Protein AF-0000000069105760 (afdb_homodimer)

Organism: Magallana gigas (NCBI:txid29159)

Sequence (700 aa):
GRINASTLSAVCPQLLLKIHSEECCNDNTIVQEHAEKPPIGQAWGYGIGFVTLVVLISNIGVFLGPCMNTKAFRRILMFCVALAVGTLGSTGFLVLIPESMHLTGKDGPIPDYSWKMATVIGGAYFVFVAERLLKFVLDNRKKKKSDNDSVEVSEENSKELLAVNSNNTHGHTHSHLPVGQGKGSNGDVAPVAWILLIGDAIHNFVDGLSIGAAFTENTFLGISVSLAVLCEELPHELGDIAILLHAGLSMKRALFYNFIAAVICYIGLVIGIIVGEATSANQWIFGLAGGIFVYIALADMIPEMKEQLAEAERSGSENMLLVFVIQNSGIVIGFLIILCLVQYGGEIQVGRINASTLSAVCPQLLLKIHSEECCNDNTIVQEHAEKPPIGQAWGYGIGFVTLVVLISNIGVFLGPCMNTKAFRRILMFCVALAVGTLGSTGFLVLIPESMHLTGKDGPIPDYSWKMATVIGGAYFVFVAERLLKFVLDNRKKKKSDNDSVEVSEENSKELLAVNSNNTHGHTHSHLPVGQGKGSNGDVAPVAWILLIGDAIHNFVDGLSIGAAFTENTFLGISVSLAVLCEELPHELGDIAILLHAGLSMKRALFYNFIAAVICYIGLVIGIIVGEATSANQWIFGLAGGIFVYIALADMIPEMKEQLAEAERSGSENMLLVFVIQNSGIVIGFLIILCLVQYGGEIQV

Solvent-accessible surface area (backbone atoms only — not comparable to full-atom values): 35607 Å² total; per-residue (Å²): 128,84,82,66,78,68,67,68,63,63,57,49,56,54,52,50,46,49,54,50,53,60,63,61,67,55,70,68,65,74,65,70,76,53,69,69,58,46,57,69,66,53,28,51,50,54,40,52,51,51,51,47,51,45,39,52,46,44,51,47,46,71,75,40,54,88,42,61,82,37,71,66,40,50,51,50,45,46,26,32,44,21,22,15,30,14,19,27,30,37,39,13,55,63,42,25,40,34,42,30,68,54,40,70,45,97,79,19,90,45,86,62,48,64,60,41,36,47,34,17,51,46,21,27,48,47,51,56,50,51,54,51,51,42,52,49,57,32,55,52,48,53,51,48,49,52,51,54,54,55,53,60,56,58,66,67,69,63,71,71,82,67,70,88,70,77,75,84,71,75,71,75,72,73,74,65,73,71,76,66,69,77,61,69,78,69,92,70,72,36,57,68,43,51,40,52,43,52,53,43,22,51,48,25,22,51,49,16,23,48,27,16,24,26,18,37,49,19,60,54,54,15,50,54,50,40,51,29,49,49,48,31,38,45,37,50,37,43,51,48,40,51,51,24,41,73,50,66,41,51,71,70,57,31,47,49,54,46,46,56,23,36,52,35,18,55,56,16,23,55,50,12,35,63,48,15,68,40,65,77,50,32,28,52,51,25,9,24,47,12,16,35,31,35,34,45,19,31,41,48,42,43,48,49,52,52,49,51,51,50,50,30,56,73,66,60,76,49,56,67,66,56,53,49,50,43,33,50,50,17,26,50,50,21,33,49,55,48,50,50,43,67,74,47,30,82,70,55,73,121,131,81,82,65,77,68,64,67,62,61,57,49,54,53,52,50,44,50,54,48,52,60,64,60,68,53,68,67,64,75,63,69,77,49,67,70,57,46,59,69,66,53,29,51,51,54,40,52,52,52,51,48,52,44,40,52,47,43,50,47,47,69,75,40,54,88,43,62,82,38,72,66,40,52,51,51,44,45,24,32,44,22,23,16,30,14,20,26,31,36,39,12,54,61,43,25,41,33,44,31,70,57,37,78,40,98,78,19,89,47,85,62,48,64,60,42,37,48,36,16,52,47,20,29,49,48,53,55,50,51,55,51,51,42,52,50,57,33,54,52,48,54,51,48,50,51,51,53,55,55,52,59,57,59,67,68,62,66,70,71,81,68,66,89,72,76,76,84,70,75,71,76,72,73,74,65,72,72,77,66,69,76,61,72,77,71,90,70,72,37,57,68,43,51,39,52,43,51,52,42,22,52,48,26,21,50,51,16,24,47,25,15,24,27,17,35,47,18,60,53,54,15,49,54,49,41,51,28,49,49,47,32,38,46,37,50,37,44,50,48,39,52,51,25,41,72,50,66,42,51,71,68,55,30,47,48,52,47,45,55,23,37,52,35,17,55,57,17,23,52,49,14,36,62,48,15,67,39,66,77,50,32,26,52,51,26,10,25,47,13,16,34,31,35,34,46,19,31,42,48,42,44,48,50,54,52,48,52,52,50,48,30,58,73,64,60,76,48,59,66,67,56,53,50,50,42,31,50,49,18,24,51,50,21,32,49,55,48,50,49,44,67,73,47,31,83,71,53,75,120

Secondary structure (DSSP, 8-state):
----TTGGGTHHHHHHHHHHHHHHS---------S----HHHHHHHHHHHHHHHHHHHTTHHHHGGGTTSHHHHHHHHHHHHHHHHHHHHIIIIIIHHHHTT--STT-S-TTHHHHHHHHHHHHHHHHHHHHHHHHHHHHHHHHHHHHHHHHHHHHTTSSTTS----------------------S----HHHHHHHHHHHHHHHHHHHHHHHHHHH-HHHHHHHHHHHHHHHHHHHHHHHHHHHHTT--HHHHHHHHHHHHHHHHHHHHHHHHHHTSHHHHHHHHHHHHHHHHHIIIIIIHHHHHHHHHHHHHHT-S-HHHHHHHHHHHHHHHHHHHHHHHHHGGG---/----TTGGGTHHHHHHHHHHHHHHS---------S----HHHHHHHHHHHHHHHHHHHTTHHHHGGGTTSHHHHHHHHHHHHHHHHHHHHIIIIIIHHHHTT-SSTT-S-TTHHHHHHHHHHHHHHHHHHHHHHHHHHHHHHHHHHHHHHHHHHHHTTTTTTS----------------------S----HHHHHHHHHHHHHHHHHHHHHHHHHHH-HHHHHHHHHHHHHHHHHHHHHHHHHHHHTT--HHHHHHHHHHHHHHHHHHHHHHHHHHTSHHHHHHHHHHHHHHHHHIIIIIIHHHHHHHHHHHHHHT-S-HHHHHHHHHHHHHHHHHHHHHHHHHGGG---

pLDDT: mean 72.1, std 23.31, range [18.0, 97.44]

Foldseek 3Di:
DPPDPPVVVVVVVVVVCVVCVVVPPPPCPVPVPQPDQDDLVVLVVVLVVLLVVLLVLLLCLVVCVVVCPDPVNLLVLLLLLLLLLQQLQLCLQQPLLCVLVPQQDPPHPDNCSNVVSVVVVVVVVVVLVVVLVVVVVVVVVVVVVVVVVVVVVVPPPPPDPPDDPDDDPPPPPPPPPPPPCPCPVDPDQAPVLVVLLVVLLVVLLLLLLLLQLQSSSDPLSNVSSSVSSSSNSNSSSNVSLVVSVVSPDDSVVSSVSSSVSSCSNNVSNVNNNVQSPPPNSSSVSSNVSSVVSNCCSPVPSSVVSVVSLVVCVVVVVDDSVSSVVSSVVSNVVSNVVSSVSSVCVVVPPD/DPPDPVVVVVVVVVVVCVVCVVVPPPCCPVPVPQPDQDDLVVLVVVLVVLLVVLLVLLLCLVVCVVVCPDPVNLLVLLLLLLLLLQQLQLCLQQPLLCVLVPQLGPPHPDNCSNVVSVVVVVVVVVVLVVVLVVVVVVVVVVVVVVVVVVVVVVPPPVPDPPDDPDDDPPPPPPPPPPPPCPCPVDPDQAPVLVVLLVVLLVVLLLLLLLLQLQSSSDPLSNVSSSVSSSSNSNSSSNVSLVVSVVSPDDSVVSSVSSSVSSCSNNVSNVNNNVQSPPPNSSSVSSNVSSVVSNCCSPVPSSVVSVVSLVVCVVVVVDDSVSSVVSSVVSNVVSNVVSSVSSVCVVVPPD

Structure (mmCIF, N/CA/C/O backbone):
data_AF-0000000069105760-model_v1
#
loop_
_entity.id
_entity.type
_entity.pdbx_description
1 polymer 'Zinc transporter ZIP14'
#
loop_
_atom_site.group_PDB
_atom_site.id
_atom_site.type_symbol
_atom_site.label_atom_id
_atom_site.label_alt_id
_atom_site.label_comp_id
_atom_site.label_asym_id
_atom_site.label_entity_id
_atom_site.label_seq_id
_atom_site.pdbx_PDB_ins_code
_atom_site.Cartn_x
_atom_site.Cartn_y
_atom_site.Cartn_z
_atom_site.occupancy
_atom_site.B_iso_or_equiv
_atom_site.auth_seq_id
_atom_site.auth_comp_id
_atom_site.auth_asym_id
_atom_site.auth_atom_id
_atom_site.pdbx_PDB_model_num
ATOM 1 N N . GLY A 1 1 ? -8.844 -83.875 -23.141 1 21.53 1 GLY A N 1
ATOM 2 C CA . GLY A 1 1 ? -9.172 -83.062 -24.281 1 21.53 1 GLY A CA 1
ATOM 3 C C . GLY A 1 1 ? -8.305 -81.812 -24.391 1 21.53 1 GLY A C 1
ATOM 4 O O . GLY A 1 1 ? -7.922 -81.25 -23.375 1 21.53 1 GLY A O 1
ATOM 5 N N . ARG A 1 2 ? -7.5 -81.75 -25.453 1 26.64 2 ARG A N 1
ATOM 6 C CA . ARG A 1 2 ? -6.434 -80.812 -25.812 1 26.64 2 ARG A CA 1
ATOM 7 C C . ARG A 1 2 ? -6.938 -79.375 -25.828 1 26.64 2 ARG A C 1
ATOM 9 O O . ARG A 1 2 ? -7.758 -79 -26.672 1 26.64 2 ARG A O 1
ATOM 16 N N . ILE A 1 3 ? -7.27 -78.875 -24.594 1 31.19 3 ILE A N 1
ATOM 17 C CA . ILE A 1 3 ? -7.785 -77.5 -24.516 1 31.19 3 ILE A CA 1
ATOM 18 C C . ILE A 1 3 ? -6.887 -76.562 -25.312 1 31.19 3 ILE A C 1
ATOM 20 O O . ILE A 1 3 ? -5.688 -76.5 -25.047 1 31.19 3 ILE A O 1
ATOM 24 N N . ASN A 1 4 ? -7.148 -76.375 -26.672 1 29.44 4 ASN A N 1
ATOM 25 C CA . ASN A 1 4 ? -6.516 -75.75 -27.812 1 29.44 4 ASN A CA 1
ATOM 26 C C . ASN A 1 4 ? -6.184 -74.25 -27.5 1 29.44 4 ASN A C 1
ATOM 28 O O . ASN A 1 4 ? -6.941 -73.625 -26.797 1 29.44 4 ASN A O 1
ATOM 32 N N . ALA A 1 5 ? -4.977 -73.75 -27.719 1 38.81 5 ALA A N 1
ATOM 33 C CA . ALA A 1 5 ? -4.176 -72.562 -27.641 1 38.81 5 ALA A CA 1
ATOM 34 C C . ALA A 1 5 ? -4.902 -71.375 -28.312 1 38.81 5 ALA A C 1
ATOM 36 O O . ALA A 1 5 ? -4.445 -70.25 -28.234 1 38.81 5 ALA A O 1
ATOM 37 N N . SER A 1 6 ? -5.926 -71.75 -29.188 1 34.84 6 SER A N 1
ATOM 38 C CA . SER A 1 6 ? -6.477 -70.688 -30.047 1 34.84 6 SER A CA 1
ATOM 39 C C . SER A 1 6 ? -7.355 -69.75 -29.281 1 34.84 6 SER A C 1
ATOM 41 O O . SER A 1 6 ? -7.512 -68.562 -29.672 1 34.84 6 SER A O 1
ATOM 43 N N . THR A 1 7 ? -8.125 -70.25 -28.266 1 37.25 7 THR A N 1
ATOM 44 C CA . THR A 1 7 ? -9.18 -69.438 -27.688 1 37.25 7 THR A CA 1
ATOM 45 C C . THR A 1 7 ? -8.578 -68.375 -26.781 1 37.25 7 THR A C 1
ATOM 47 O O . THR A 1 7 ? -9.25 -67.375 -26.438 1 37.25 7 THR A O 1
ATOM 50 N N . LEU A 1 8 ? -7.383 -68.625 -26.25 1 36.56 8 LEU A N 1
ATOM 51 C CA . LEU A 1 8 ? -6.824 -67.688 -25.281 1 36.56 8 LEU A CA 1
ATOM 52 C C . LEU A 1 8 ? -6.379 -66.438 -25.984 1 36.56 8 LEU A C 1
ATOM 54 O O . LEU A 1 8 ? -6.191 -65.375 -25.344 1 36.56 8 LEU A O 1
ATOM 58 N N . SER A 1 9 ? -6.121 -66.438 -27.375 1 38.84 9 SER A N 1
ATOM 59 C CA . SER A 1 9 ? -5.59 -65.312 -28.078 1 38.84 9 SER A CA 1
ATOM 60 C C . SER A 1 9 ? -6.66 -64.25 -28.266 1 38.84 9 SER A C 1
ATOM 62 O O . SER A 1 9 ? -6.352 -63.094 -28.641 1 38.84 9 SER A O 1
ATOM 64 N N . ALA A 1 10 ? -8.023 -64.625 -28.422 1 40.03 10 ALA A N 1
ATOM 65 C CA . ALA A 1 10 ? -9.047 -63.656 -28.781 1 40.03 10 ALA A CA 1
ATOM 66 C C . ALA A 1 10 ? -9.414 -62.781 -27.578 1 40.03 10 ALA A C 1
ATOM 68 O O . ALA A 1 10 ? -10.062 -61.75 -27.734 1 40.03 10 ALA A O 1
ATOM 69 N N . VAL A 1 11 ? -9.398 -63.406 -26.328 1 41.34 11 VAL A N 1
ATOM 70 C CA . VAL A 1 11 ? -9.938 -62.656 -25.203 1 41.34 11 VAL A CA 1
ATOM 71 C C . VAL A 1 11 ? -8.961 -61.562 -24.812 1 41.34 11 VAL A C 1
ATOM 73 O O . VAL A 1 11 ? -9.305 -60.656 -24.047 1 41.34 11 VAL A O 1
ATOM 76 N N . CYS A 1 12 ? -7.672 -61.656 -25.391 1 37.94 12 CYS A N 1
ATOM 77 C CA . CYS A 1 12 ? -6.676 -60.719 -24.906 1 37.94 12 CYS A CA 1
ATOM 78 C C . CYS A 1 12 ? -6.961 -59.312 -25.438 1 37.94 12 CYS A C 1
ATOM 80 O O . CYS A 1 12 ? -6.773 -58.312 -24.734 1 37.94 12 CYS A O 1
ATOM 82 N N . PRO A 1 13 ? -7.371 -59.344 -26.844 1 39.66 13 PRO A N 1
ATOM 83 C CA . PRO A 1 13 ? -7.504 -57.969 -27.297 1 39.66 13 PRO A CA 1
ATOM 84 C C . PRO A 1 13 ? -8.688 -57.25 -26.656 1 39.66 13 PRO A C 1
ATOM 86 O O . PRO A 1 13 ? -8.633 -56.031 -26.422 1 39.66 13 PRO A O 1
ATOM 89 N N . GLN A 1 14 ? -9.805 -58 -26.359 1 40.66 14 GLN A N 1
ATOM 90 C CA . GLN A 1 14 ? -10.969 -57.281 -25.859 1 40.66 14 GLN A CA 1
ATOM 91 C C . GLN A 1 14 ? -10.734 -56.781 -24.422 1 40.66 14 GLN A C 1
ATOM 93 O O . GLN A 1 14 ? -11.219 -55.719 -24.047 1 40.66 14 GLN A O 1
ATOM 98 N N . LEU A 1 15 ? -10.094 -57.625 -23.547 1 38.44 15 LEU A N 1
ATOM 99 C CA . LEU A 1 15 ? -9.852 -57.125 -22.203 1 38.44 15 LEU A CA 1
ATOM 100 C C . LEU A 1 15 ? -8.867 -55.969 -22.219 1 38.44 15 LEU A C 1
ATOM 102 O O . LEU A 1 15 ? -9.039 -55 -21.484 1 38.44 15 LEU A O 1
ATOM 106 N N . LEU A 1 16 ? -7.758 -56.062 -23.109 1 39.5 16 LEU A N 1
ATOM 107 C CA . LEU A 1 16 ? -6.871 -54.906 -23.172 1 39.5 16 LEU A CA 1
ATOM 108 C C . LEU A 1 16 ? -7.598 -53.688 -23.75 1 39.5 16 LEU A C 1
ATOM 110 O O . LEU A 1 16 ? -7.367 -52.562 -23.328 1 39.5 16 LEU A O 1
ATOM 114 N N . LEU A 1 17 ? -8.492 -53.875 -24.812 1 39.03 17 LEU A N 1
ATOM 115 C CA . LEU A 1 17 ? -9.258 -52.75 -25.297 1 39.03 17 LEU A CA 1
ATOM 116 C C . LEU A 1 17 ? -10.211 -52.25 -24.219 1 39.03 17 LEU A C 1
ATOM 118 O O . LEU A 1 17 ? -10.484 -51.031 -24.125 1 39.03 17 LEU A O 1
ATOM 122 N N . LYS A 1 18 ? -10.93 -53.125 -23.422 1 40.06 18 LYS A N 1
ATOM 123 C CA . LYS A 1 18 ? -11.789 -52.594 -22.375 1 40.06 18 LYS A CA 1
ATOM 124 C C . LYS A 1 18 ? -10.977 -51.875 -21.297 1 40.06 18 LYS A C 1
ATOM 126 O O . LYS A 1 18 ? -11.398 -50.875 -20.75 1 40.06 18 LYS A O 1
ATOM 131 N N . ILE A 1 19 ? -9.75 -52.406 -20.828 1 39.22 19 ILE A N 1
ATOM 132 C CA . ILE A 1 19 ? -8.961 -51.688 -19.859 1 39.22 19 ILE A CA 1
ATOM 133 C C . ILE A 1 19 ? -8.422 -50.375 -20.484 1 39.22 19 ILE A C 1
ATOM 135 O O . ILE A 1 19 ? -8.375 -49.344 -19.844 1 39.22 19 ILE A O 1
ATOM 139 N N . HIS A 1 20 ? -7.879 -50.406 -21.781 1 37.16 20 HIS A N 1
ATOM 140 C CA . HIS A 1 20 ? -7.453 -49.156 -22.406 1 37.16 20 HIS A CA 1
ATOM 141 C C . HIS A 1 20 ? -8.648 -48.25 -22.719 1 37.16 20 HIS A C 1
ATOM 143 O O . HIS A 1 20 ? -8.555 -47.031 -22.641 1 37.16 20 HIS A O 1
ATOM 149 N N . SER A 1 21 ? -9.789 -48.719 -23.312 1 36.88 21 SER A N 1
ATOM 150 C CA . SER A 1 21 ? -10.898 -47.812 -23.609 1 36.88 21 SER A CA 1
ATOM 151 C C . SER A 1 21 ? -11.516 -47.25 -22.328 1 36.88 21 SER A C 1
ATOM 153 O O . SER A 1 21 ? -12 -46.125 -22.297 1 36.88 21 SER A O 1
ATOM 155 N N . GLU A 1 22 ? -11.867 -48.031 -21.25 1 36.38 22 GLU A N 1
ATOM 156 C CA . GLU A 1 22 ? -12.461 -47.406 -20.062 1 36.38 22 GLU A CA 1
ATOM 157 C C . GLU A 1 22 ? -11.461 -46.531 -19.344 1 36.38 22 GLU A C 1
ATOM 159 O O . GLU A 1 22 ? -11.859 -45.594 -18.625 1 36.38 22 GLU A O 1
ATOM 164 N N . GLU A 1 23 ? -10.125 -46.781 -19.141 1 35.31 23 GLU A N 1
ATOM 165 C CA . GLU A 1 23 ? -9.148 -45.906 -18.5 1 35.31 23 GLU A CA 1
ATOM 166 C C . GLU A 1 23 ? -8.844 -44.688 -19.391 1 35.31 23 GLU A C 1
ATOM 168 O O . GLU A 1 23 ? -8.375 -43.656 -18.906 1 35.31 23 GLU A O 1
ATOM 173 N N . CYS A 1 24 ? -8.648 -44.719 -20.688 1 34.31 24 CYS A N 1
ATOM 174 C CA . CYS A 1 24 ? -8.273 -43.625 -21.531 1 34.31 24 CYS A CA 1
ATOM 175 C C . CYS A 1 24 ? -9.359 -42.562 -21.547 1 34.31 24 CYS A C 1
ATOM 177 O O . CYS A 1 24 ? -9.07 -41.344 -21.562 1 34.31 24 CYS A O 1
ATOM 179 N N . CYS A 1 25 ? -10.555 -42.781 -22.125 1 32.44 25 CYS A N 1
ATOM 180 C CA . CYS A 1 25 ? -11.547 -41.719 -22.297 1 32.44 25 CYS A CA 1
ATOM 181 C C . CYS A 1 25 ? -12.141 -41.312 -20.953 1 32.44 25 CYS A C 1
ATOM 183 O O . CYS A 1 25 ? -13.18 -40.656 -20.906 1 32.44 25 CYS A O 1
ATOM 185 N N . ASN A 1 26 ? -11.977 -42.094 -19.906 1 31 26 ASN A N 1
ATOM 186 C CA . ASN A 1 26 ? -12.445 -41.312 -18.75 1 31 26 ASN A CA 1
ATOM 187 C C . ASN A 1 26 ? -11.797 -39.938 -18.672 1 31 26 ASN A C 1
ATOM 189 O O . ASN A 1 26 ? -10.602 -39.844 -18.375 1 31 26 ASN A O 1
ATOM 193 N N . ASP A 1 27 ? -12.016 -39.094 -19.609 1 31.62 27 ASP A N 1
ATOM 194 C CA . ASP A 1 27 ? -11.828 -37.656 -19.531 1 31.62 27 ASP A CA 1
ATOM 195 C C . ASP A 1 27 ? -11.906 -37.156 -18.078 1 31.62 27 ASP A C 1
ATOM 197 O O . ASP A 1 27 ? -12.992 -37 -17.531 1 31.62 27 ASP A O 1
ATOM 201 N N . ASN A 1 28 ? -11.266 -37.719 -17.188 1 30.3 28 ASN A N 1
ATOM 202 C CA . ASN A 1 28 ? -10.977 -37.094 -15.898 1 30.3 28 ASN A CA 1
ATOM 203 C C . ASN A 1 28 ? -10.82 -35.594 -16 1 30.3 28 ASN A C 1
ATOM 205 O O . ASN A 1 28 ? -9.75 -35.094 -16.359 1 30.3 28 ASN A O 1
ATOM 209 N N . THR A 1 29 ? -11.641 -34.938 -16.75 1 32.66 29 THR A N 1
ATOM 210 C CA . THR A 1 29 ? -11.805 -33.531 -16.406 1 32.66 29 THR A CA 1
ATOM 211 C C . THR A 1 29 ? -11.43 -33.281 -14.938 1 32.66 29 THR A C 1
ATOM 213 O O . THR A 1 29 ? -12.062 -33.812 -14.031 1 32.66 29 THR A O 1
ATOM 216 N N . ILE A 1 30 ? -10.234 -33.469 -14.625 1 32.75 30 ILE A N 1
ATOM 217 C CA . ILE A 1 30 ? -9.75 -32.875 -13.383 1 32.75 30 ILE A CA 1
ATOM 218 C C . ILE A 1 30 ? -10.734 -31.797 -12.906 1 32.75 30 ILE A C 1
ATOM 220 O O . ILE A 1 30 ? -10.781 -30.703 -13.469 1 32.75 30 ILE A O 1
ATOM 224 N N . VAL A 1 31 ? -11.984 -32.125 -12.906 1 34.12 31 VAL A N 1
ATOM 225 C CA . VAL A 1 31 ? -12.859 -31.297 -12.078 1 34.12 31 VAL A CA 1
ATOM 226 C C . VAL A 1 31 ? -12.109 -30.828 -10.828 1 34.12 31 VAL A C 1
ATOM 228 O O . VAL A 1 31 ? -11.703 -31.641 -10 1 34.12 31 VAL A O 1
ATOM 231 N N . GLN A 1 32 ? -11.141 -30.062 -10.945 1 35.25 32 GLN A N 1
ATOM 232 C CA . GLN A 1 32 ? -10.594 -29.297 -9.844 1 35.25 32 GLN A CA 1
ATOM 233 C C . GLN A 1 32 ? -11.609 -29.141 -8.719 1 35.25 32 GLN A C 1
ATOM 235 O O . GLN A 1 32 ? -12.672 -28.547 -8.914 1 35.25 32 GLN A O 1
ATOM 240 N N . GLU A 1 33 ? -11.914 -30.141 -8.016 1 36.94 33 GLU A N 1
ATOM 241 C CA . GLU A 1 33 ? -12.742 -30.062 -6.82 1 36.94 33 GLU A CA 1
ATOM 242 C C . GLU A 1 33 ? -12.547 -28.734 -6.094 1 36.94 33 GLU A C 1
ATOM 244 O O . GLU A 1 33 ? -11.594 -28.578 -5.328 1 36.94 33 GLU A O 1
ATOM 249 N N . HIS A 1 34 ? -12.469 -27.609 -6.715 1 45.72 34 HIS A N 1
ATOM 250 C CA . HIS A 1 34 ? -12.648 -26.359 -5.988 1 45.72 34 HIS A CA 1
ATOM 251 C C . HIS A 1 34 ? -13.688 -26.516 -4.879 1 45.72 34 HIS A C 1
ATOM 253 O O . HIS A 1 34 ? -14.555 -27.391 -4.953 1 45.72 34 HIS A O 1
ATOM 259 N N . ALA A 1 35 ? -13.492 -26.203 -3.73 1 51.28 35 ALA A N 1
ATOM 260 C CA . ALA A 1 35 ? -14.555 -26.203 -2.734 1 51.28 35 ALA A CA 1
ATOM 261 C C . ALA A 1 35 ? -15.922 -25.984 -3.393 1 51.28 35 ALA A C 1
ATOM 263 O O . ALA A 1 35 ? -16.016 -25.328 -4.422 1 51.28 35 ALA A O 1
ATOM 264 N N . GLU A 1 36 ? -16.906 -26.938 -3.195 1 60 36 GLU A N 1
ATOM 265 C CA . GLU A 1 36 ? -18.266 -27 -3.752 1 60 36 GLU A CA 1
ATOM 266 C C . GLU A 1 36 ? -18.938 -25.641 -3.705 1 60 36 GLU A C 1
ATOM 268 O O . GLU A 1 36 ? -18.938 -24.969 -2.668 1 60 36 GLU A O 1
ATOM 273 N N . LYS A 1 37 ? -19.141 -25.078 -4.93 1 70.88 37 LYS A N 1
ATOM 274 C CA . LYS A 1 37 ? -19.953 -23.859 -5.051 1 70.88 37 LYS A CA 1
ATOM 275 C C . LYS A 1 37 ? -21.266 -24 -4.273 1 70.88 37 LYS A C 1
ATOM 277 O O . 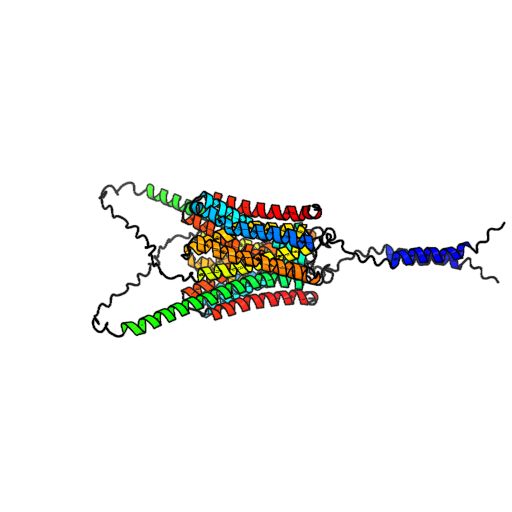LYS A 1 37 ? -21.969 -25 -4.426 1 70.88 37 LYS A O 1
ATOM 282 N N . PRO A 1 38 ? -21.406 -23.203 -3.299 1 72.69 38 PRO A N 1
ATOM 283 C CA . PRO A 1 38 ? -22.672 -23.25 -2.543 1 72.69 38 PRO A CA 1
ATOM 284 C C . PRO A 1 38 ? -23.891 -22.984 -3.416 1 72.69 38 PRO A C 1
ATOM 286 O O . PRO A 1 38 ? -23.781 -22.359 -4.469 1 72.69 38 PRO A O 1
ATOM 289 N N . PRO A 1 39 ? -25 -23.672 -2.941 1 78.69 39 PRO A N 1
ATOM 290 C CA . PRO A 1 39 ? -26.234 -23.281 -3.631 1 78.69 39 PRO A CA 1
ATOM 291 C C . PRO A 1 39 ? -26.469 -21.766 -3.625 1 78.69 39 PRO A C 1
ATOM 293 O O . PRO A 1 39 ? -26.062 -21.094 -2.682 1 78.69 39 PRO A O 1
ATOM 296 N N . ILE A 1 40 ? -27.016 -21.328 -4.66 1 80.88 40 ILE A N 1
ATOM 297 C CA . ILE A 1 40 ? -27.188 -19.891 -4.898 1 80.88 40 ILE A CA 1
ATOM 298 C C . ILE A 1 40 ? -27.938 -19.266 -3.727 1 80.88 40 ILE A C 1
ATOM 300 O O . ILE A 1 40 ? -27.641 -18.141 -3.326 1 80.88 40 ILE A O 1
ATOM 304 N N . GLY A 1 41 ? -28.891 -19.984 -3.168 1 86.25 41 GLY A N 1
ATOM 305 C CA . GLY A 1 41 ? -29.625 -19.484 -2.025 1 86.25 41 GLY A CA 1
ATOM 306 C C . GLY A 1 41 ? -28.766 -19.234 -0.809 1 86.25 41 GLY A C 1
ATOM 307 O O . GLY A 1 41 ? -28.984 -18.281 -0.07 1 86.25 41 GLY A O 1
ATOM 308 N N . GLN A 1 42 ? -27.859 -20 -0.657 1 87.19 42 GLN A N 1
ATOM 309 C CA . GLN A 1 42 ? -26.953 -19.844 0.479 1 87.19 42 GLN A CA 1
ATOM 310 C C . GLN A 1 42 ? -26.062 -18.609 0.302 1 87.19 42 GLN A C 1
ATOM 312 O O . GLN A 1 42 ? -25.797 -17.891 1.266 1 87.19 42 GLN A O 1
ATOM 317 N N . ALA A 1 43 ? -25.625 -18.406 -0.893 1 89 43 ALA A N 1
ATOM 318 C CA . ALA A 1 43 ? -24.828 -17.219 -1.172 1 89 43 ALA A CA 1
ATOM 319 C C . ALA A 1 43 ? -25.609 -15.945 -0.863 1 89 43 ALA A C 1
ATOM 321 O O . ALA A 1 43 ? -25.078 -15.016 -0.265 1 89 43 ALA A O 1
ATOM 322 N N . TRP A 1 44 ? -26.891 -15.969 -1.212 1 91.88 44 TRP A N 1
ATOM 323 C CA . TRP A 1 44 ? -27.75 -14.82 -0.945 1 91.88 44 TRP A CA 1
ATOM 324 C C . TRP A 1 44 ? -28 -14.664 0.551 1 91.88 44 TRP A C 1
ATOM 326 O O . TRP A 1 44 ? -27.906 -13.562 1.094 1 91.88 44 TRP A O 1
ATOM 336 N N . GLY A 1 45 ? -28.281 -15.68 1.194 1 93.12 45 GLY A N 1
ATOM 337 C CA . GLY A 1 45 ? -28.562 -15.633 2.619 1 93.12 45 GLY A CA 1
ATOM 338 C C . GLY A 1 45 ? -27.375 -15.148 3.445 1 93.12 45 GLY A C 1
ATOM 339 O O . GLY A 1 45 ? -27.5 -14.188 4.211 1 93.12 45 GLY A O 1
ATOM 340 N N . TYR A 1 46 ? -26.266 -15.836 3.314 1 92.81 46 TYR A N 1
ATOM 341 C CA . TYR A 1 46 ? -25.062 -15.445 4.047 1 92.81 46 TYR A CA 1
ATOM 342 C C . TYR A 1 46 ? -24.609 -14.055 3.646 1 92.81 46 TYR A C 1
ATOM 344 O O . TYR A 1 46 ? -24.203 -13.258 4.496 1 92.81 46 TYR A O 1
ATOM 352 N N . GLY A 1 47 ? -24.672 -13.805 2.35 1 94.19 47 GLY A N 1
ATOM 353 C CA . GLY A 1 47 ? -24.281 -12.492 1.874 1 94.19 47 GLY A CA 1
ATOM 354 C C . GLY A 1 47 ? -25.094 -11.359 2.488 1 94.19 47 GLY A C 1
ATOM 355 O O . GLY A 1 47 ? -24.531 -10.398 3.012 1 94.19 47 GLY A O 1
ATOM 356 N N . ILE A 1 48 ? -26.391 -11.555 2.479 1 94.94 48 ILE A N 1
ATOM 357 C CA . ILE A 1 48 ? -27.281 -10.547 3.037 1 94.94 48 ILE A CA 1
ATOM 358 C C . ILE A 1 48 ? -27.047 -10.43 4.543 1 94.94 48 ILE A C 1
ATOM 360 O O . ILE A 1 48 ? -27.047 -9.328 5.094 1 94.94 48 ILE A O 1
ATOM 364 N N . GLY A 1 49 ? -26.891 -11.523 5.156 1 95.44 49 GLY A N 1
ATOM 365 C CA . GLY A 1 49 ? -26.625 -11.516 6.586 1 95.44 49 GLY A CA 1
ATOM 366 C C . GLY A 1 49 ? -25.375 -10.719 6.957 1 95.44 49 GLY A C 1
ATOM 367 O O . GLY A 1 49 ? -25.422 -9.852 7.828 1 95.44 49 GLY A O 1
ATOM 368 N N . PHE A 1 50 ? -24.328 -11.008 6.312 1 94.12 50 PHE A N 1
ATOM 369 C CA . PHE A 1 50 ? -23.078 -10.344 6.648 1 94.12 50 PHE A CA 1
ATOM 370 C C . PHE A 1 50 ? -23.125 -8.875 6.246 1 94.12 50 PHE A C 1
ATOM 372 O O . PHE A 1 50 ? -22.594 -8.016 6.953 1 94.12 50 PHE A O 1
ATOM 379 N N . VAL A 1 51 ? -23.688 -8.555 5.125 1 94.88 51 VAL A N 1
ATOM 380 C CA . VAL A 1 51 ? -23.812 -7.164 4.707 1 94.88 51 VAL A CA 1
ATOM 381 C C . VAL A 1 51 ? -24.672 -6.391 5.699 1 94.88 51 VAL A C 1
ATOM 383 O O . VAL A 1 51 ? -24.391 -5.227 6 1 94.88 51 VAL A O 1
ATOM 386 N N . THR A 1 52 ? -25.672 -7.027 6.199 1 94.69 52 THR A N 1
ATOM 387 C CA . THR A 1 52 ? -26.5 -6.398 7.23 1 94.69 52 THR A CA 1
ATOM 388 C C . THR A 1 52 ? -25.672 -6.109 8.477 1 94.69 52 THR A C 1
ATOM 390 O O . THR A 1 52 ? -25.797 -5.043 9.086 1 94.69 52 THR A O 1
ATOM 393 N N . LEU A 1 53 ? -24.906 -7.027 8.836 1 92.44 53 LEU A N 1
ATOM 394 C CA . LEU A 1 53 ? -24.016 -6.812 9.969 1 92.44 53 LEU A CA 1
ATOM 395 C C . LEU A 1 53 ? -23.078 -5.633 9.719 1 92.44 53 LEU A C 1
ATOM 397 O O . LEU A 1 53 ? -22.828 -4.84 10.625 1 92.44 53 LEU A O 1
ATOM 401 N N . VAL A 1 54 ? -22.594 -5.578 8.555 1 88.56 54 VAL A N 1
ATOM 402 C CA . VAL A 1 54 ? -21.719 -4.477 8.172 1 88.56 54 VAL A CA 1
ATOM 403 C C . VAL A 1 54 ? -22.469 -3.152 8.312 1 88.56 54 VAL A C 1
ATOM 405 O O . VAL A 1 54 ? -21.938 -2.193 8.883 1 88.56 54 VAL A O 1
ATOM 408 N N . VAL A 1 55 ? -23.688 -3.139 7.867 1 89.44 55 VAL A N 1
ATOM 409 C CA . VAL A 1 55 ? -24.484 -1.924 7.906 1 89.44 55 VAL A CA 1
ATOM 410 C C . VAL A 1 55 ? -24.812 -1.566 9.359 1 89.44 55 VAL A C 1
ATOM 412 O O . VAL A 1 55 ? -24.781 -0.391 9.734 1 89.44 55 VAL A O 1
ATOM 415 N N . LEU A 1 56 ? -25.062 -2.506 10.148 1 88 56 LEU A N 1
ATOM 416 C CA . LEU A 1 56 ? -25.359 -2.271 11.555 1 88 56 LEU A CA 1
ATOM 417 C C . LEU A 1 56 ? -24.141 -1.716 12.281 1 88 56 LEU A C 1
ATOM 419 O O . LEU A 1 56 ? -24.266 -0.786 13.078 1 88 56 LEU A O 1
ATOM 423 N N . ILE A 1 57 ? -23.047 -2.244 12.016 1 83.94 57 ILE A N 1
ATOM 424 C CA . ILE A 1 57 ? -21.812 -1.793 12.648 1 83.94 57 ILE A CA 1
ATOM 425 C C . ILE A 1 57 ? -21.516 -0.35 12.242 1 83.94 57 ILE A C 1
ATOM 427 O O . ILE A 1 57 ? -21 0.434 13.039 1 83.94 57 ILE A O 1
ATOM 431 N N . SER A 1 58 ? -21.812 -0.015 11.062 1 77.5 58 SER A N 1
ATOM 432 C CA . SER A 1 58 ? -21.578 1.332 10.547 1 77.5 58 SER A CA 1
ATOM 433 C C . SER A 1 58 ? -22.359 2.367 11.344 1 77.5 58 SER A C 1
ATOM 435 O O . SER A 1 58 ? -22 3.547 11.359 1 77.5 58 SER A O 1
ATOM 437 N N . ASN A 1 59 ? -23.359 1.951 12.047 1 76.69 59 ASN A N 1
ATOM 438 C CA . ASN A 1 59 ? -24.188 2.887 12.789 1 76.69 59 ASN A CA 1
ATOM 439 C C . ASN A 1 59 ? -23.969 2.768 14.289 1 76.69 59 ASN A C 1
ATOM 441 O O . ASN A 1 59 ? -24.641 3.432 15.078 1 76.69 59 ASN A O 1
ATOM 445 N N . ILE A 1 60 ? -23.062 1.946 14.625 1 75 60 ILE A N 1
ATOM 446 C CA . ILE A 1 60 ? -22.812 1.739 16.047 1 75 60 ILE A CA 1
ATOM 447 C C . ILE A 1 60 ? -22.109 2.967 16.641 1 75 60 ILE A C 1
ATOM 449 O O . ILE A 1 60 ? -22.109 3.16 17.859 1 75 60 ILE A O 1
ATOM 453 N N . GLY A 1 61 ? -21.594 3.783 15.789 1 63.88 61 GLY A N 1
ATOM 454 C CA . GLY A 1 61 ? -20.906 4.992 16.203 1 63.88 61 GLY A CA 1
ATOM 455 C C . GLY A 1 61 ? -21.766 5.887 17.094 1 63.88 61 GLY A C 1
ATOM 456 O O . GLY A 1 61 ? -21.234 6.656 17.891 1 63.88 61 GLY A O 1
ATOM 457 N N . VAL A 1 62 ? -23.016 5.719 16.984 1 62.91 62 VAL A N 1
ATOM 458 C CA . VAL A 1 62 ? -23.922 6.52 17.797 1 62.91 62 VAL A CA 1
ATOM 459 C C . VAL A 1 62 ? -23.672 6.25 19.281 1 62.91 62 VAL A C 1
ATOM 461 O O . VAL A 1 62 ? -23.75 7.16 20.109 1 62.91 62 VAL A O 1
ATOM 464 N N . PHE A 1 63 ? -23.266 5.07 19.484 1 65.88 63 PHE A N 1
ATOM 465 C CA . PHE A 1 63 ? -23.094 4.68 20.875 1 65.88 63 PHE A CA 1
ATOM 466 C C . PHE A 1 63 ? -21.75 5.148 21.406 1 65.88 63 PHE A C 1
ATOM 468 O O . PHE A 1 63 ? -21.562 5.238 22.625 1 65.88 63 PHE A O 1
ATOM 475 N N . LEU A 1 64 ? -20.953 5.559 20.484 1 65.25 64 LEU A N 1
ATOM 476 C CA . LEU A 1 64 ? -19.609 5.91 20.922 1 65.25 64 LEU A CA 1
ATOM 477 C C . LEU A 1 64 ? -19.422 7.422 20.953 1 65.25 64 LEU A C 1
ATOM 479 O O . LEU A 1 64 ? -18.375 7.914 21.391 1 65.25 64 LEU A O 1
ATOM 483 N N . GLY A 1 65 ? -20.406 8.07 20.562 1 60.84 65 GLY A N 1
ATOM 484 C CA . GLY A 1 65 ? -20.391 9.523 20.547 1 60.84 65 GLY A CA 1
ATOM 485 C C . GLY A 1 65 ? -19.938 10.125 21.859 1 60.84 65 GLY A C 1
ATOM 486 O O . GLY A 1 65 ? -18.953 10.875 21.906 1 60.84 65 GLY A O 1
ATOM 487 N N . PRO A 1 66 ? -20.609 9.758 22.953 1 62.28 66 PRO A N 1
ATOM 488 C CA . PRO A 1 66 ? -20.219 10.367 24.234 1 62.28 66 PRO A CA 1
ATOM 489 C C . PRO A 1 66 ? -18.844 9.922 24.703 1 62.28 66 PRO A C 1
ATOM 491 O O . PRO A 1 66 ? -18.219 10.609 25.516 1 62.28 66 PRO A O 1
ATOM 494 N N . CYS A 1 67 ? -18.391 8.898 24.125 1 65.69 67 CYS A N 1
ATOM 495 C CA . CYS A 1 67 ? -17.109 8.359 24.578 1 65.69 67 CYS A CA 1
ATOM 496 C C . CYS A 1 67 ? -15.977 8.805 23.672 1 65.69 67 CYS A C 1
ATOM 498 O O . CYS A 1 67 ? -14.812 8.477 23.906 1 65.69 67 CYS A O 1
ATOM 500 N N . MET A 1 68 ? -16.297 9.648 22.766 1 67.25 68 MET A N 1
ATOM 501 C CA . MET A 1 68 ? -15.344 9.969 21.703 1 67.25 68 MET A CA 1
ATOM 502 C C . MET A 1 68 ? -14.211 10.844 22.234 1 67.25 68 MET A C 1
ATOM 504 O O . MET A 1 68 ? -13.117 10.867 21.672 1 67.25 68 MET A O 1
ATOM 508 N N . ASN A 1 69 ? -14.398 11.352 23.422 1 69.62 69 ASN A N 1
ATOM 509 C CA . ASN A 1 69 ? -13.375 12.25 23.938 1 69.62 69 ASN A CA 1
ATOM 510 C C . ASN A 1 69 ? -12.539 11.578 25.031 1 69.62 69 ASN A C 1
ATOM 512 O O . ASN A 1 69 ? -11.656 12.195 25.609 1 69.62 69 ASN A O 1
ATOM 516 N N . THR A 1 70 ? -12.742 10.367 25.234 1 78.69 70 THR A N 1
ATOM 517 C CA . THR A 1 70 ? -12.023 9.695 26.312 1 78.69 70 THR A CA 1
ATOM 518 C C . THR A 1 70 ? -10.742 9.062 25.797 1 78.69 70 THR A C 1
ATOM 520 O O . THR A 1 70 ? -10.609 8.805 24.594 1 78.69 70 THR A O 1
ATOM 523 N N . LYS A 1 71 ? -9.789 8.891 26.766 1 83.25 71 LYS A N 1
ATOM 524 C CA . LYS A 1 71 ? -8.531 8.219 26.453 1 83.25 71 LYS A CA 1
ATOM 525 C C . LYS A 1 71 ? -8.773 6.781 26 1 83.25 71 LYS A C 1
ATOM 527 O O . LYS A 1 71 ? -8.094 6.281 25.094 1 83.25 71 LYS A O 1
ATOM 532 N N . ALA A 1 72 ? -9.703 6.219 26.625 1 82.75 72 ALA A N 1
ATOM 533 C CA . ALA A 1 72 ? -10.039 4.84 26.297 1 82.75 72 ALA A CA 1
ATOM 534 C C . ALA A 1 72 ? -10.539 4.734 24.859 1 82.75 72 ALA A C 1
ATOM 536 O O . ALA A 1 72 ? -10.18 3.799 24.125 1 82.75 72 ALA A O 1
ATOM 537 N N . PHE A 1 73 ? -11.258 5.664 24.453 1 79.44 73 PHE A N 1
ATOM 538 C CA . PHE A 1 73 ? -11.789 5.676 23.094 1 79.44 73 PHE A CA 1
ATOM 539 C C . PHE A 1 73 ? -10.656 5.832 22.078 1 79.44 73 PHE A C 1
ATOM 541 O O . PHE A 1 73 ? -10.641 5.148 21.047 1 79.44 73 PHE A O 1
ATOM 548 N N . ARG A 1 74 ? -9.797 6.664 22.406 1 83.25 74 ARG A N 1
ATOM 549 C CA . ARG A 1 74 ? -8.672 6.891 21.516 1 83.25 74 ARG A CA 1
ATOM 550 C C . ARG A 1 74 ? -7.836 5.621 21.344 1 83.25 74 ARG A C 1
ATOM 552 O O . ARG A 1 74 ? -7.418 5.289 20.234 1 83.25 74 ARG A O 1
ATOM 559 N N . ARG A 1 75 ? -7.695 4.969 22.422 1 86.5 75 ARG A N 1
ATOM 560 C CA . ARG A 1 75 ? -6.914 3.736 22.406 1 86.5 75 ARG A CA 1
ATOM 561 C C . ARG A 1 75 ? -7.633 2.645 21.609 1 86.5 75 ARG A C 1
ATOM 563 O O . ARG A 1 75 ? -7.004 1.9 20.859 1 86.5 75 ARG A O 1
ATOM 570 N N . ILE A 1 76 ? -8.906 2.596 21.828 1 83.69 76 ILE A N 1
ATOM 571 C CA . ILE A 1 76 ? -9.695 1.614 21.094 1 83.69 76 ILE A CA 1
ATOM 572 C C . ILE A 1 76 ? -9.648 1.922 19.609 1 83.69 76 ILE A C 1
ATOM 574 O O . ILE A 1 76 ? -9.5 1.015 18.781 1 83.69 76 ILE A O 1
ATOM 578 N N . LEU A 1 77 ? -9.727 3.148 19.266 1 80.88 77 LEU A N 1
ATOM 579 C CA . LEU A 1 77 ? -9.68 3.549 17.859 1 80.88 77 LEU A CA 1
ATOM 580 C C . LEU A 1 77 ? -8.328 3.207 17.25 1 80.88 77 LEU A C 1
ATOM 582 O O . LEU A 1 77 ? -8.258 2.742 16.109 1 80.88 77 LEU A O 1
ATOM 586 N N . MET A 1 78 ? -7.297 3.453 18 1 87.62 78 MET A N 1
ATOM 587 C CA . MET A 1 78 ? -5.957 3.113 17.531 1 87.62 78 MET A CA 1
ATOM 588 C C . MET A 1 78 ? -5.848 1.622 17.234 1 87.62 78 MET A C 1
ATOM 590 O O . MET A 1 78 ? -5.281 1.229 16.219 1 87.62 78 MET A O 1
ATOM 594 N N . PHE A 1 79 ? -6.383 0.878 18.094 1 88.69 79 PHE A N 1
ATOM 595 C CA . PHE A 1 79 ? -6.355 -0.57 17.938 1 88.69 79 PHE A CA 1
ATOM 596 C C . PHE A 1 79 ? -7.184 -0.995 16.734 1 88.69 79 PHE A C 1
ATOM 598 O O . PHE A 1 79 ? -6.758 -1.842 15.945 1 88.69 79 PHE A O 1
ATOM 605 N N . CYS A 1 80 ? -8.32 -0.439 16.594 1 83.12 80 CYS A N 1
ATOM 606 C CA . CYS A 1 80 ? -9.234 -0.809 15.523 1 83.12 80 CYS A CA 1
ATOM 607 C C . CYS A 1 80 ? -8.641 -0.461 14.164 1 83.12 80 CYS A C 1
ATOM 609 O O . CYS A 1 80 ? -8.773 -1.232 13.211 1 83.12 80 CYS A O 1
ATOM 611 N N . VAL A 1 81 ? -8.062 0.685 14.078 1 86.81 81 VAL A N 1
ATOM 612 C CA . VAL A 1 81 ? -7.43 1.082 12.828 1 86.81 81 VAL A CA 1
ATOM 613 C C . VAL A 1 81 ? -6.309 0.106 12.484 1 86.81 81 VAL A C 1
ATOM 615 O O . VAL A 1 81 ? -6.191 -0.338 11.336 1 86.81 81 VAL A O 1
ATOM 618 N N . ALA A 1 82 ? -5.535 -0.235 13.469 1 92.75 82 ALA A N 1
ATOM 619 C CA . ALA A 1 82 ? -4.441 -1.185 13.273 1 92.75 82 ALA A CA 1
ATOM 620 C C . ALA A 1 82 ? -4.977 -2.562 12.891 1 92.75 82 ALA A C 1
ATOM 622 O O . ALA A 1 82 ? -4.422 -3.23 12.016 1 92.75 82 ALA A O 1
ATOM 623 N N . LEU A 1 83 ? -5.988 -2.977 13.555 1 88.5 83 LEU A N 1
ATOM 624 C CA . LEU A 1 83 ? -6.633 -4.25 13.25 1 88.5 83 LEU A CA 1
ATOM 625 C C . LEU A 1 83 ? -7.125 -4.273 11.805 1 88.5 83 LEU A C 1
ATOM 627 O O . LEU A 1 83 ? -7 -5.293 11.117 1 88.5 83 LEU A O 1
ATOM 631 N N . ALA A 1 84 ? -7.68 -3.219 11.383 1 84.38 84 ALA A N 1
ATOM 632 C CA . ALA A 1 84 ? -8.156 -3.094 10.008 1 84.38 84 ALA A CA 1
ATOM 633 C C . ALA A 1 84 ? -7.008 -3.23 9.016 1 84.38 84 ALA A C 1
ATOM 635 O O . ALA A 1 84 ? -7.145 -3.896 7.988 1 84.38 84 ALA A O 1
ATOM 636 N N . VAL A 1 85 ? -5.879 -2.553 9.297 1 91.94 85 VAL A N 1
ATOM 637 C CA . VAL A 1 85 ? -4.703 -2.672 8.445 1 91.94 85 VAL A CA 1
ATOM 638 C C . VAL A 1 85 ? -4.297 -4.141 8.328 1 91.94 85 VAL A C 1
ATOM 640 O O . VAL A 1 85 ? -4.07 -4.641 7.223 1 91.94 85 VAL A O 1
ATOM 643 N N . GLY A 1 86 ? -4.246 -4.844 9.445 1 92.31 86 GLY A N 1
ATOM 644 C CA . GLY A 1 86 ? -3.865 -6.246 9.469 1 92.31 86 GLY A CA 1
ATOM 645 C C . GLY A 1 86 ? -4.836 -7.141 8.719 1 92.31 86 GLY A C 1
ATOM 646 O O . GLY A 1 86 ? -4.422 -7.992 7.93 1 92.31 86 GLY A O 1
ATOM 647 N N . THR A 1 87 ? -6.09 -6.938 8.938 1 87.12 87 THR A N 1
ATOM 648 C CA . THR A 1 87 ? -7.09 -7.812 8.336 1 87.12 87 THR A CA 1
ATOM 649 C C . THR A 1 87 ? -7.246 -7.512 6.848 1 87.12 87 THR A C 1
ATOM 651 O O . THR A 1 87 ? -7.23 -8.422 6.02 1 87.12 87 THR A O 1
ATOM 654 N N . LEU A 1 88 ? -7.379 -6.23 6.508 1 85.56 88 LEU A N 1
ATOM 655 C CA . LEU A 1 88 ? -7.562 -5.84 5.113 1 85.56 88 LEU A CA 1
ATOM 656 C C . LEU A 1 88 ? -6.328 -6.184 4.285 1 85.56 88 LEU A C 1
ATOM 658 O O . LEU A 1 88 ? -6.445 -6.77 3.205 1 85.56 88 LEU A O 1
ATOM 662 N N . GLY A 1 89 ? -5.188 -5.77 4.77 1 92.44 89 GLY A N 1
ATOM 663 C CA . GLY A 1 89 ? -3.947 -6.09 4.086 1 92.44 89 GLY A CA 1
ATOM 664 C C . GLY A 1 89 ? -3.75 -7.578 3.873 1 92.44 89 GLY A C 1
ATOM 665 O O . GLY A 1 89 ? -3.43 -8.016 2.766 1 92.44 89 GLY A O 1
ATOM 666 N N . SER A 1 90 ? -3.992 -8.312 4.922 1 92.62 90 SER A N 1
ATOM 667 C CA . SER A 1 90 ? -3.809 -9.758 4.848 1 92.62 90 SER A CA 1
ATOM 668 C C . SER A 1 90 ? -4.844 -10.406 3.926 1 92.62 90 SER A C 1
ATOM 670 O O . SER A 1 90 ? -4.523 -11.328 3.178 1 92.62 90 SER A O 1
ATOM 672 N N . THR A 1 91 ? -6.074 -9.953 3.969 1 86.75 91 THR A N 1
ATOM 673 C CA . THR A 1 91 ? -7.098 -10.484 3.072 1 86.75 91 THR A CA 1
ATOM 674 C C . THR A 1 91 ? -6.734 -10.203 1.616 1 86.75 91 THR A C 1
ATOM 676 O O . THR A 1 91 ? -6.945 -11.047 0.745 1 86.75 91 THR A O 1
ATOM 679 N N . GLY A 1 92 ? -6.23 -9.055 1.368 1 92.12 92 GLY A N 1
ATOM 680 C CA . GLY A 1 92 ? -5.781 -8.742 0.021 1 92.12 92 GLY A CA 1
ATOM 681 C C . GLY A 1 92 ? -4.672 -9.648 -0.466 1 92.12 92 GLY A C 1
ATOM 682 O O . GLY A 1 92 ? -4.773 -10.242 -1.541 1 92.12 92 GLY A O 1
ATOM 683 N N . PHE A 1 93 ? -3.658 -9.852 0.319 1 95.25 93 PHE A N 1
ATOM 684 C CA . PHE A 1 93 ? -2.465 -10.586 -0.082 1 95.25 93 PHE A CA 1
ATOM 685 C C . PHE A 1 93 ? -2.697 -12.094 0.009 1 95.25 93 PHE A C 1
ATOM 687 O O . PHE A 1 93 ? -2.248 -12.852 -0.854 1 95.25 93 PHE A O 1
ATOM 694 N N . LEU A 1 94 ? -3.398 -12.562 1.021 1 91.69 94 LEU A N 1
ATOM 695 C CA . LEU A 1 94 ? -3.453 -13.992 1.325 1 91.69 94 LEU A CA 1
ATOM 696 C C . LEU A 1 94 ? -4.695 -14.633 0.708 1 91.69 94 LEU A C 1
ATOM 698 O O . LEU A 1 94 ? -4.734 -15.844 0.505 1 91.69 94 LEU A O 1
ATOM 702 N N . VAL A 1 95 ? -5.668 -13.828 0.454 1 88.31 95 VAL A N 1
ATOM 703 C CA . VAL A 1 95 ? -6.934 -14.453 0.077 1 88.31 95 VAL A CA 1
ATOM 704 C C . VAL A 1 95 ? -7.336 -14 -1.326 1 88.31 95 VAL A C 1
ATOM 706 O O . VAL A 1 95 ? -7.305 -14.789 -2.271 1 88.31 95 VAL A O 1
ATOM 709 N N . LEU A 1 96 ? -7.504 -12.742 -1.565 1 88.44 96 LEU A N 1
ATOM 710 C CA . LEU A 1 96 ? -8.109 -12.227 -2.791 1 88.44 96 LEU A CA 1
ATOM 711 C C . LEU A 1 96 ? -7.148 -12.367 -3.969 1 88.44 96 LEU A C 1
ATOM 713 O O . LEU A 1 96 ? -7.523 -12.883 -5.023 1 88.44 96 LEU A O 1
ATOM 717 N N . ILE A 1 97 ? -5.895 -11.922 -3.783 1 92.75 97 ILE A N 1
ATOM 718 C CA . ILE A 1 97 ? -4.934 -11.969 -4.879 1 92.75 97 ILE A CA 1
ATOM 719 C C . ILE A 1 97 ? -4.676 -13.422 -5.281 1 92.75 97 ILE A C 1
ATOM 721 O O . ILE A 1 97 ? -4.789 -13.773 -6.457 1 92.75 97 ILE A O 1
ATOM 725 N N . PRO A 1 98 ? -4.441 -14.297 -4.363 1 90.31 98 PRO A N 1
ATOM 726 C CA . PRO A 1 98 ? -4.246 -15.703 -4.75 1 90.31 98 PRO A CA 1
ATOM 727 C C . PRO A 1 98 ? -5.5 -16.328 -5.359 1 90.31 98 PRO A C 1
ATOM 729 O O . PRO A 1 98 ? -5.406 -17.172 -6.254 1 90.31 98 PRO A O 1
ATOM 732 N N . GLU A 1 99 ? -6.652 -15.93 -4.895 1 85.5 99 GLU A N 1
ATOM 733 C CA . GLU A 1 99 ? -7.891 -16.469 -5.449 1 85.5 99 GLU A CA 1
ATOM 734 C C . GLU A 1 99 ? -8.086 -16.031 -6.898 1 85.5 99 GLU A C 1
ATOM 736 O O . GLU A 1 99 ? -8.68 -16.75 -7.699 1 85.5 99 GLU A O 1
ATOM 741 N N . SER A 1 100 ? -7.59 -14.898 -7.203 1 89.12 100 SER A N 1
ATOM 742 C CA . SER A 1 100 ? -7.68 -14.422 -8.578 1 89.12 100 SER A CA 1
ATOM 743 C C . SER A 1 100 ? -6.875 -15.312 -9.523 1 89.12 100 SER A C 1
ATOM 745 O O . SER A 1 100 ? -7.133 -15.336 -10.727 1 89.12 100 SER A O 1
ATOM 747 N N . MET A 1 101 ? -5.934 -16.062 -8.977 1 88 101 MET A N 1
ATOM 748 C CA . MET A 1 101 ? -5.105 -16.969 -9.773 1 88 101 MET A CA 1
ATOM 749 C C . MET A 1 101 ? -5.402 -18.422 -9.43 1 88 101 MET A C 1
ATOM 751 O O . MET A 1 101 ? -4.633 -19.312 -9.789 1 88 101 MET A O 1
ATOM 755 N N . HIS A 1 102 ? -6.379 -18.656 -8.734 1 81.06 102 HIS A N 1
ATOM 756 C CA . HIS A 1 102 ? -6.832 -19.984 -8.336 1 81.06 102 HIS A CA 1
ATOM 757 C C . HIS A 1 102 ? -5.754 -20.734 -7.559 1 81.06 102 HIS A C 1
ATOM 759 O O . HIS A 1 102 ? -5.512 -21.922 -7.797 1 81.06 102 HIS A O 1
ATOM 765 N N . LEU A 1 103 ? -5.211 -19.922 -6.691 1 77.69 103 LEU A N 1
ATOM 766 C CA . LEU A 1 103 ? -4.164 -20.547 -5.891 1 77.69 103 LEU A CA 1
ATOM 767 C C . LEU A 1 103 ? -4.734 -21.109 -4.59 1 77.69 103 LEU A C 1
ATOM 769 O O . LEU A 1 103 ? -4.078 -21.891 -3.908 1 77.69 103 LEU A O 1
ATOM 773 N N . THR A 1 104 ? -6.062 -20.641 -4.324 1 69.69 104 THR A N 1
ATOM 774 C CA . THR A 1 104 ? -6.668 -20.938 -3.033 1 69.69 104 THR A CA 1
ATOM 775 C C . THR A 1 104 ? -7.43 -22.266 -3.094 1 69.69 104 THR A C 1
ATOM 777 O O . THR A 1 104 ? -8.055 -22.578 -4.105 1 69.69 104 THR A O 1
ATOM 780 N N . GLY A 1 105 ? -6.844 -23.438 -2.963 1 58.94 105 GLY A N 1
ATOM 781 C CA . GLY A 1 105 ? -7.477 -24.75 -2.926 1 58.94 105 GLY A CA 1
ATOM 782 C C . GLY A 1 105 ? -6.508 -25.875 -2.609 1 58.94 105 GLY A C 1
ATOM 783 O O . GLY A 1 105 ? -5.297 -25.703 -2.746 1 58.94 105 GLY A O 1
ATOM 784 N N . LYS A 1 106 ? -6.992 -26.75 -1.97 1 56.94 106 LYS A N 1
ATOM 785 C CA . LYS A 1 106 ? -6.191 -27.938 -1.646 1 56.94 106 LYS A CA 1
ATOM 786 C C . LYS A 1 106 ? -5.461 -28.453 -2.879 1 56.94 106 LYS A C 1
ATOM 788 O O . LYS A 1 106 ? -4.344 -28.969 -2.775 1 56.94 106 LYS A O 1
ATOM 793 N N . ASP A 1 107 ? -6.023 -28.109 -4.031 1 53.94 107 ASP A N 1
ATOM 794 C CA . ASP A 1 107 ? -5.418 -28.625 -5.262 1 53.94 107 ASP A CA 1
ATOM 795 C C . ASP A 1 107 ? -4.703 -27.516 -6.02 1 53.94 107 ASP A C 1
ATOM 797 O O . ASP A 1 107 ? -4.484 -27.609 -7.23 1 53.94 107 ASP A O 1
ATOM 801 N N . GLY A 1 108 ? -4.441 -26.547 -5.184 1 58.44 108 GLY A N 1
ATOM 802 C CA . GLY A 1 108 ? -3.777 -25.469 -5.898 1 58.44 108 GLY A CA 1
ATOM 803 C C . GLY A 1 108 ? -2.389 -25.844 -6.387 1 58.44 108 GLY A C 1
ATOM 804 O O . GLY A 1 108 ? -1.764 -26.766 -5.848 1 58.44 108 GLY A O 1
ATOM 805 N N . PRO A 1 109 ? -1.994 -25.297 -7.414 1 63.94 109 PRO A N 1
ATOM 806 C CA . PRO A 1 109 ? -0.724 -25.625 -8.062 1 63.94 109 PRO A CA 1
ATOM 807 C C . PRO A 1 109 ? 0.484 -25.344 -7.172 1 63.94 109 PRO A C 1
ATOM 809 O O . PRO A 1 109 ? 1.546 -25.938 -7.352 1 63.94 109 PRO A O 1
ATOM 812 N N . ILE A 1 110 ? 0.229 -24.484 -6.129 1 70.56 110 ILE A N 1
ATOM 813 C CA . ILE A 1 110 ? 1.329 -24.125 -5.242 1 70.56 110 ILE A CA 1
ATOM 814 C C . ILE A 1 110 ? 0.917 -24.344 -3.789 1 70.56 110 ILE A C 1
ATOM 816 O O . ILE A 1 110 ? 0.253 -23.484 -3.191 1 70.56 110 ILE A O 1
ATOM 820 N N . PRO A 1 111 ? 1.308 -25.422 -3.246 1 68.62 111 PRO A N 1
ATOM 821 C CA . PRO A 1 111 ? 0.827 -25.766 -1.904 1 68.62 111 PRO A CA 1
ATOM 822 C C . PRO A 1 111 ? 1.331 -24.797 -0.837 1 68.62 111 PRO A C 1
ATOM 824 O O . PRO A 1 111 ? 0.662 -24.578 0.178 1 68.62 111 PRO A O 1
ATOM 827 N N . ASP A 1 112 ? 2.469 -24.156 -1.088 1 83.75 112 ASP A N 1
ATOM 828 C CA . ASP A 1 112 ? 3.02 -23.312 -0.035 1 83.75 112 ASP A CA 1
ATOM 829 C C . ASP A 1 112 ? 2.807 -21.828 -0.351 1 83.75 112 ASP A C 1
ATOM 831 O O . ASP A 1 112 ? 3.557 -20.969 0.124 1 83.75 112 ASP A O 1
ATOM 835 N N . TYR A 1 113 ? 1.718 -21.5 -1.045 1 87.75 113 TYR A N 1
ATOM 836 C CA . TYR A 1 113 ? 1.52 -20.109 -1.442 1 87.75 113 TYR A CA 1
ATOM 837 C C . TYR A 1 113 ? 1.243 -19.234 -0.23 1 87.75 113 TYR A C 1
ATOM 839 O O . TYR A 1 113 ? 1.657 -18.062 -0.191 1 87.75 113 TYR A O 1
ATOM 847 N N . SER A 1 114 ? 0.531 -19.859 0.781 1 88.75 114 SER A N 1
ATOM 848 C CA . SER A 1 114 ? 0.141 -19.078 1.955 1 88.75 114 SER A CA 1
ATOM 849 C C . SER A 1 114 ? 1.363 -18.578 2.723 1 88.75 114 SER A C 1
ATOM 851 O O . SER A 1 114 ? 1.387 -17.453 3.191 1 88.75 114 SER A O 1
ATOM 853 N N . TRP A 1 115 ? 2.361 -19.375 2.805 1 90.62 115 TRP A N 1
ATOM 854 C CA . TRP A 1 115 ? 3.562 -18.984 3.533 1 90.62 115 TRP A CA 1
ATOM 855 C C . TRP A 1 115 ? 4.379 -17.969 2.73 1 90.62 115 TRP A C 1
ATOM 857 O O . TRP A 1 115 ? 5.023 -17.094 3.303 1 90.62 115 TRP A O 1
ATOM 867 N N . LYS A 1 116 ? 4.379 -18.125 1.462 1 91.62 116 LYS A N 1
ATOM 868 C CA . LYS A 1 116 ? 5.055 -17.156 0.611 1 91.62 116 LYS A CA 1
ATOM 869 C C . LYS A 1 116 ? 4.391 -15.781 0.711 1 91.62 116 LYS A C 1
ATOM 871 O O . LYS A 1 116 ? 5.074 -14.766 0.84 1 91.62 116 LYS A O 1
ATOM 876 N N . MET A 1 117 ? 3.08 -15.812 0.685 1 94.62 117 MET A N 1
ATOM 877 C CA . MET A 1 117 ? 2.354 -14.555 0.807 1 94.62 117 MET A CA 1
ATOM 878 C C . MET A 1 117 ? 2.512 -13.969 2.207 1 94.62 117 MET A C 1
ATOM 880 O O . MET A 1 117 ? 2.543 -12.75 2.373 1 94.62 117 MET A O 1
ATOM 884 N N . ALA A 1 118 ? 2.621 -14.852 3.18 1 95.19 118 ALA A N 1
ATOM 885 C CA . ALA A 1 118 ? 2.91 -14.383 4.531 1 95.19 118 ALA A CA 1
ATOM 886 C C . ALA A 1 118 ? 4.262 -13.672 4.59 1 95.19 118 ALA A C 1
ATOM 888 O O . ALA A 1 118 ? 4.422 -12.688 5.312 1 95.19 118 ALA A O 1
ATOM 889 N N . THR A 1 119 ? 5.195 -14.18 3.863 1 94.75 119 THR A N 1
ATOM 890 C CA . THR A 1 119 ? 6.508 -13.547 3.791 1 94.75 119 THR A CA 1
ATOM 891 C C . THR A 1 119 ? 6.41 -12.172 3.141 1 94.75 119 THR A C 1
ATOM 893 O O . THR A 1 119 ? 7.109 -11.242 3.543 1 94.75 119 THR A O 1
ATOM 896 N N . VAL A 1 120 ? 5.551 -12.031 2.117 1 96.12 120 VAL A N 1
ATOM 897 C CA . VAL A 1 120 ? 5.289 -10.742 1.484 1 96.12 120 VAL A CA 1
ATOM 898 C C . VAL A 1 120 ? 4.766 -9.758 2.523 1 96.12 120 VAL A C 1
ATOM 900 O O . VAL A 1 120 ? 5.27 -8.633 2.629 1 96.12 120 VAL A O 1
ATOM 903 N N . ILE A 1 121 ? 3.805 -10.195 3.275 1 97.38 121 ILE A N 1
ATOM 904 C CA . ILE A 1 121 ? 3.24 -9.367 4.336 1 97.38 121 ILE A CA 1
ATOM 905 C C . ILE A 1 121 ? 4.316 -9.047 5.371 1 97.38 121 ILE A C 1
ATOM 907 O O . ILE A 1 121 ? 4.375 -7.93 5.887 1 97.38 121 ILE A O 1
ATOM 911 N N . GLY A 1 122 ? 5.148 -10.039 5.656 1 96.25 122 GLY A N 1
ATOM 912 C CA . GLY A 1 122 ? 6.27 -9.828 6.559 1 96.25 122 GLY A CA 1
ATOM 913 C C . GLY A 1 122 ? 7.211 -8.734 6.098 1 96.25 122 GLY A C 1
ATOM 914 O O . GLY A 1 122 ? 7.723 -7.961 6.914 1 96.25 122 GLY A O 1
ATOM 915 N N . GLY A 1 123 ? 7.492 -8.68 4.812 1 93.94 123 GLY A N 1
ATOM 916 C CA . GLY A 1 123 ? 8.32 -7.617 4.266 1 93.94 123 GLY A CA 1
ATOM 917 C C . GLY A 1 123 ? 7.711 -6.238 4.449 1 93.94 123 GLY A C 1
ATOM 918 O O . GLY A 1 123 ? 8.406 -5.293 4.828 1 93.94 123 GLY A O 1
ATOM 919 N N . ALA A 1 124 ? 6.418 -6.137 4.156 1 95.25 124 ALA A N 1
ATOM 920 C CA . ALA A 1 124 ? 5.723 -4.867 4.367 1 95.25 124 ALA A CA 1
ATOM 921 C C . ALA A 1 124 ? 5.742 -4.469 5.84 1 95.25 124 ALA A C 1
ATOM 923 O O . ALA A 1 124 ? 6.02 -3.314 6.172 1 95.25 124 ALA A O 1
ATOM 924 N N . TYR A 1 125 ? 5.477 -5.426 6.664 1 96.31 125 TYR A N 1
ATOM 925 C CA . TYR A 1 125 ? 5.457 -5.191 8.102 1 96.31 125 TYR A CA 1
ATOM 926 C C . TYR A 1 125 ? 6.84 -4.793 8.609 1 96.31 125 TYR A C 1
ATOM 928 O O . TYR A 1 125 ? 6.965 -3.975 9.523 1 96.31 125 TYR A O 1
ATOM 936 N N . PHE A 1 126 ? 7.824 -5.379 8.086 1 93.31 126 PHE A N 1
ATOM 937 C CA . PHE A 1 126 ? 9.203 -5.07 8.461 1 93.31 126 PHE A CA 1
ATOM 938 C C . PHE A 1 126 ? 9.508 -3.594 8.242 1 93.31 126 PHE A C 1
ATOM 940 O O . PHE A 1 126 ? 10.117 -2.947 9.102 1 93.31 126 PHE A O 1
ATOM 947 N N . VAL A 1 127 ? 9.148 -3.094 7.129 1 90.75 127 VAL A N 1
ATOM 948 C CA . VAL A 1 127 ? 9.406 -1.687 6.84 1 90.75 127 VAL A CA 1
ATOM 949 C C . VAL A 1 127 ? 8.641 -0.811 7.836 1 90.75 127 VAL A C 1
ATOM 951 O O . VAL A 1 127 ? 9.195 0.153 8.367 1 90.75 127 VAL A O 1
ATOM 954 N N . PHE A 1 128 ? 7.398 -1.148 8.109 1 92.56 128 PHE A N 1
ATOM 955 C CA . PHE A 1 128 ? 6.582 -0.396 9.055 1 92.56 128 PHE A CA 1
ATOM 956 C C . PHE A 1 128 ? 7.258 -0.332 10.422 1 92.56 128 PHE A C 1
ATOM 958 O O . PHE A 1 128 ? 7.367 0.743 11.016 1 92.56 128 PHE A O 1
ATOM 965 N N . VAL A 1 129 ? 7.703 -1.46 10.883 1 92.62 129 VAL A N 1
ATOM 966 C CA . VAL A 1 129 ? 8.328 -1.552 12.203 1 92.62 129 VAL A CA 1
ATOM 967 C C . VAL A 1 129 ? 9.656 -0.801 12.195 1 92.62 129 VAL A C 1
ATOM 969 O O . VAL A 1 129 ? 9.984 -0.105 13.156 1 92.62 129 VAL A O 1
ATOM 972 N N . ALA A 1 130 ? 10.414 -0.975 11.18 1 85.94 130 ALA A N 1
ATOM 973 C CA . ALA A 1 130 ? 11.695 -0.287 11.07 1 85.94 130 ALA A CA 1
ATOM 974 C C . ALA A 1 130 ? 11.516 1.227 11.141 1 85.94 130 ALA A C 1
ATOM 976 O O . ALA A 1 130 ? 12.258 1.916 11.844 1 85.94 130 ALA A O 1
ATOM 977 N N . GLU A 1 131 ? 10.539 1.689 10.477 1 84.06 131 GLU A N 1
ATOM 978 C CA . GLU A 1 131 ? 10.25 3.121 10.508 1 84.06 131 GLU A CA 1
ATOM 979 C C . GLU A 1 131 ? 9.859 3.582 11.906 1 84.06 131 GLU A C 1
ATOM 981 O O . GLU A 1 131 ? 10.266 4.66 12.344 1 84.06 131 GLU A O 1
ATOM 986 N N . ARG A 1 132 ? 9.102 2.789 12.547 1 87.44 132 ARG A N 1
ATOM 987 C CA . ARG A 1 132 ? 8.641 3.133 13.891 1 87.44 132 ARG A CA 1
ATOM 988 C C . ARG A 1 132 ? 9.789 3.09 14.891 1 87.44 132 ARG A C 1
ATOM 990 O O . ARG A 1 132 ? 9.883 3.945 15.773 1 87.44 132 ARG A O 1
ATOM 997 N N . LEU A 1 133 ? 10.594 2.139 14.773 1 83.94 133 LEU A N 1
ATOM 998 C CA . LEU A 1 133 ? 11.734 1.993 15.68 1 83.94 133 LEU A CA 1
ATOM 999 C C . LEU A 1 133 ? 12.734 3.127 15.484 1 83.94 133 LEU A C 1
ATOM 1001 O O . LEU A 1 133 ? 13.297 3.635 16.453 1 83.94 133 LEU A O 1
ATOM 1005 N N . LEU A 1 134 ? 12.922 3.494 14.297 1 78.25 134 LEU A N 1
ATOM 1006 C CA . LEU A 1 134 ? 13.828 4.602 14 1 78.25 134 LEU A CA 1
ATOM 1007 C C . LEU A 1 134 ? 13.297 5.906 14.594 1 78.25 134 LEU A C 1
ATOM 1009 O O . LEU A 1 134 ? 14.07 6.707 15.125 1 78.25 134 LEU A O 1
ATOM 1013 N N . LYS A 1 135 ? 12.016 6.094 14.516 1 77.81 135 LYS A N 1
ATOM 1014 C CA . LYS A 1 135 ? 11.391 7.277 15.102 1 77.81 135 LYS A CA 1
ATOM 1015 C C . LYS A 1 135 ? 11.547 7.281 16.625 1 77.81 135 LYS A C 1
ATOM 1017 O O . LYS A 1 135 ? 11.797 8.328 17.219 1 77.81 135 LYS A O 1
ATOM 1022 N N . PHE A 1 136 ? 11.469 6.176 17.25 1 78.44 136 PHE A N 1
ATOM 1023 C CA . PHE A 1 136 ? 11.609 6.039 18.703 1 78.44 136 PHE A CA 1
ATOM 1024 C C . PHE A 1 136 ? 13.039 6.359 19.141 1 78.44 136 PHE A C 1
ATOM 1026 O O . PHE A 1 136 ? 13.242 7.012 20.156 1 78.44 136 PHE A O 1
ATOM 1033 N N . VAL A 1 137 ? 13.883 5.828 18.484 1 72.75 137 VAL A N 1
ATOM 1034 C CA . VAL A 1 137 ? 15.281 6.027 18.828 1 72.75 137 VAL A CA 1
ATOM 1035 C C . VAL A 1 137 ? 15.625 7.512 18.75 1 72.75 137 VAL A C 1
ATOM 1037 O O . VAL A 1 137 ? 16.328 8.039 19.609 1 72.75 137 VAL A O 1
ATOM 1040 N N . LEU A 1 138 ? 14.945 8.188 17.875 1 66.94 138 LEU A N 1
ATOM 1041 C CA . LEU A 1 138 ? 15.242 9.602 17.656 1 66.94 138 LEU A CA 1
ATOM 1042 C C . LEU A 1 138 ? 14.57 10.461 18.734 1 66.94 138 LEU A C 1
ATOM 1044 O O . LEU A 1 138 ? 15.156 11.445 19.203 1 66.94 138 LEU A O 1
ATOM 1048 N N . ASP A 1 139 ? 13.438 10.094 18.906 1 70.75 139 ASP A N 1
ATOM 1049 C CA . ASP A 1 139 ? 12.711 10.844 19.938 1 70.75 139 ASP A CA 1
ATOM 1050 C C . ASP A 1 139 ? 13.398 10.719 21.297 1 70.75 139 ASP A C 1
ATOM 1052 O O . ASP A 1 139 ? 13.453 11.68 22.062 1 70.75 139 ASP A O 1
ATOM 1056 N N . ASN A 1 140 ? 13.93 9.602 21.484 1 67.06 140 ASN A N 1
ATOM 1057 C CA . ASN A 1 140 ? 14.641 9.391 22.75 1 67.06 140 ASN A CA 1
ATOM 1058 C C . ASN A 1 140 ? 15.961 10.164 22.781 1 67.06 140 ASN A C 1
ATOM 1060 O O . ASN A 1 140 ? 16.375 10.648 23.828 1 67.06 140 ASN A O 1
ATOM 1064 N N . ARG A 1 141 ? 16.547 10.297 21.688 1 61.69 141 ARG A N 1
ATOM 1065 C CA . ARG A 1 141 ? 17.797 11.047 21.625 1 61.69 141 ARG A CA 1
ATOM 1066 C C . ARG A 1 141 ? 17.547 12.539 21.797 1 61.69 141 ARG A C 1
A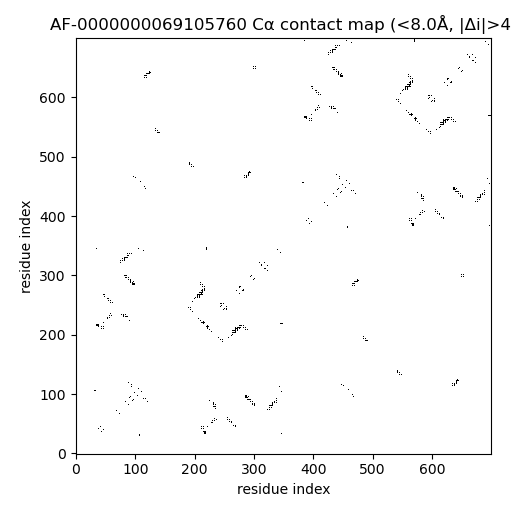TOM 1068 O O . ARG A 1 141 ? 18.344 13.234 22.438 1 61.69 141 ARG A O 1
ATOM 1075 N N . LYS A 1 142 ? 16.484 13.016 21.25 1 61.31 142 LYS A N 1
ATOM 1076 C CA . LYS A 1 142 ? 16.094 14.414 21.438 1 61.31 142 LYS A CA 1
ATOM 1077 C C . LYS A 1 142 ? 15.82 14.711 22.922 1 61.31 142 LYS A C 1
ATOM 1079 O O . LYS A 1 142 ? 16.25 15.742 23.438 1 61.31 142 LYS A O 1
ATOM 1084 N N . LYS A 1 143 ? 15.211 13.859 23.5 1 61.47 143 LYS A N 1
ATOM 1085 C CA . LYS A 1 143 ? 14.891 14.031 24.922 1 61.47 143 LYS A CA 1
ATOM 1086 C C . LYS A 1 143 ? 16.141 13.977 25.781 1 61.47 143 LYS A C 1
ATOM 1088 O O . LYS A 1 143 ? 16.297 14.766 26.719 1 61.47 143 LYS A O 1
ATOM 1093 N N . LYS A 1 144 ? 17.031 13.148 25.453 1 57.81 144 LYS A N 1
ATOM 1094 C CA . LYS A 1 144 ? 18.266 13.039 26.234 1 57.81 144 LYS A CA 1
ATOM 1095 C C . LYS A 1 144 ? 19.141 14.273 26.062 1 57.81 144 LYS A C 1
ATOM 1097 O O . LYS A 1 144 ? 19.766 14.742 27.016 1 57.81 144 LYS A O 1
ATOM 1102 N N . LYS A 1 145 ? 19.156 14.742 24.906 1 56.56 145 LYS A N 1
ATOM 1103 C CA . LYS A 1 145 ? 19.969 15.938 24.672 1 56.56 145 LYS A CA 1
ATOM 1104 C C . LYS A 1 145 ? 19.391 17.141 25.406 1 56.56 145 LYS A C 1
ATOM 1106 O O . LYS A 1 145 ? 20.141 17.969 25.953 1 56.56 145 LYS A O 1
ATOM 1111 N N . SER A 1 146 ? 18.062 17.188 25.344 1 54.34 146 SER A N 1
ATOM 1112 C CA . SER A 1 146 ? 17.453 18.266 26.094 1 54.34 146 SER A CA 1
ATOM 1113 C C . SER A 1 146 ? 17.75 18.125 27.594 1 54.34 146 SER A C 1
ATOM 1115 O O . SER A 1 146 ? 18.016 19.109 28.266 1 54.34 146 SER A O 1
ATOM 1117 N N . ASP A 1 147 ? 17.75 16.938 28.062 1 56.47 147 ASP A N 1
ATOM 1118 C CA . ASP A 1 147 ? 18.031 16.688 29.469 1 56.47 147 ASP A CA 1
ATOM 1119 C C . ASP A 1 147 ? 19.5 16.984 29.797 1 56.47 147 ASP A C 1
ATOM 1121 O O . ASP A 1 147 ? 19.812 17.469 30.891 1 56.47 147 ASP A O 1
ATOM 1125 N N . ASN A 1 148 ? 20.344 16.609 28.938 1 53.56 148 ASN A N 1
ATOM 1126 C CA . ASN A 1 148 ? 21.766 16.875 29.172 1 53.56 148 ASN A CA 1
ATOM 1127 C C . ASN A 1 148 ? 22.078 18.359 29.062 1 53.56 148 ASN A C 1
ATOM 1129 O O . ASN A 1 148 ? 22.953 18.875 29.766 1 53.56 148 ASN A O 1
ATOM 1133 N N . ASP A 1 149 ? 21.375 19.062 28.156 1 51.84 149 ASP A N 1
ATOM 1134 C CA . ASP A 1 149 ? 21.578 20.5 28.062 1 51.84 149 ASP A CA 1
ATOM 1135 C C . ASP A 1 149 ? 21.031 21.219 29.281 1 51.84 149 ASP A C 1
ATOM 1137 O O . ASP A 1 149 ? 21.547 22.266 29.688 1 51.84 149 ASP A O 1
ATOM 1141 N N . SER A 1 150 ? 19.969 20.719 29.828 1 50.84 150 SER A N 1
ATOM 1142 C CA . SER A 1 150 ? 19.406 21.344 31.016 1 50.84 150 SER A CA 1
ATOM 1143 C C . SER A 1 150 ? 20.312 21.141 32.219 1 50.84 150 SER A C 1
ATOM 1145 O O . SER A 1 150 ? 20.312 21.953 33.156 1 50.84 150 SER A O 1
ATOM 1147 N N . VAL A 1 151 ? 21.094 20.109 32.312 1 52.19 151 VAL A N 1
ATOM 1148 C CA . VAL A 1 151 ? 21.969 19.859 33.469 1 52.19 151 VAL A CA 1
ATOM 1149 C C . VAL A 1 151 ? 23.172 20.797 33.406 1 52.19 151 VAL A C 1
ATOM 1151 O O . VAL A 1 151 ? 23.641 21.266 34.438 1 52.19 151 VAL A O 1
ATOM 1154 N N . GLU A 1 152 ? 23.609 21.062 32.25 1 44.09 152 GLU A N 1
ATOM 1155 C CA . GLU A 1 152 ? 24.828 21.859 32.219 1 44.09 152 GLU A CA 1
ATOM 1156 C C . GLU A 1 152 ? 24.531 23.312 32.594 1 44.09 152 GLU A C 1
ATOM 1158 O O . GLU A 1 152 ? 25.422 24.031 33.062 1 44.09 152 GLU A O 1
ATOM 1163 N N . VAL A 1 153 ? 23.344 23.828 32.312 1 43.28 153 VAL A N 1
ATOM 1164 C CA . VAL A 1 153 ? 23.031 25.219 32.656 1 43.28 153 VAL A CA 1
ATOM 1165 C C . VAL A 1 153 ? 22.844 25.344 34.156 1 43.28 153 VAL A C 1
ATOM 1167 O O . VAL A 1 153 ? 23.016 26.438 34.719 1 43.28 153 VAL A O 1
ATOM 1170 N N . SER A 1 154 ? 22.516 24.188 34.812 1 41.66 154 SER A N 1
ATOM 1171 C CA . SER A 1 154 ? 22.219 24.359 36.25 1 41.66 154 SER A CA 1
ATOM 1172 C C . SER A 1 154 ? 23.5 24.641 37.031 1 41.66 154 SER A C 1
ATOM 1174 O O . SER A 1 154 ? 23.438 25.188 38.125 1 41.66 154 SER A O 1
ATOM 1176 N N . GLU A 1 155 ? 24.656 24.094 36.562 1 38.47 155 GLU A N 1
ATOM 1177 C CA . GLU A 1 155 ? 25.781 24.25 37.469 1 38.47 155 GLU A CA 1
ATOM 1178 C C . GLU A 1 155 ? 26.328 25.672 37.438 1 38.47 155 GLU A C 1
ATOM 1180 O O . GLU A 1 155 ? 26.938 26.141 38.406 1 38.47 155 GLU A O 1
ATOM 1185 N N . GLU A 1 156 ? 26.406 26.219 36.25 1 34.34 156 GLU A N 1
ATOM 1186 C CA . GLU A 1 156 ? 27.203 27.438 36.281 1 34.34 156 GLU A CA 1
ATOM 1187 C C . GLU A 1 156 ? 26.438 28.594 36.906 1 34.34 156 GLU A C 1
ATOM 1189 O O . GLU A 1 156 ? 27.031 29.484 37.5 1 34.34 156 GLU A O 1
ATOM 1194 N N . ASN A 1 157 ? 25.172 28.812 36.5 1 32.59 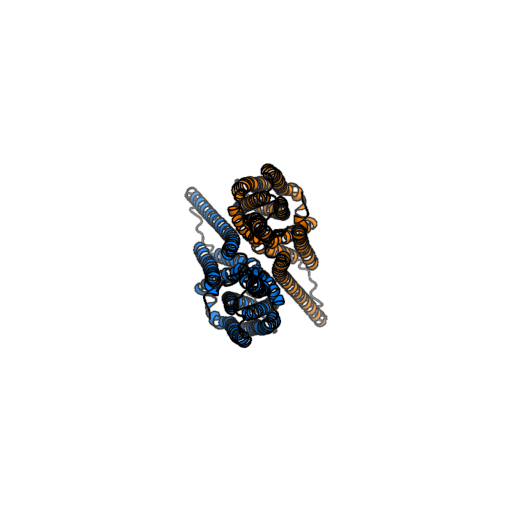157 ASN A N 1
ATOM 1195 C CA . ASN A 1 157 ? 24.562 30.109 36.781 1 32.59 157 ASN A CA 1
ATOM 1196 C C . ASN A 1 157 ? 24.047 30.172 38.219 1 32.59 157 ASN A C 1
ATOM 1198 O O . ASN A 1 157 ? 22.844 30.156 38.469 1 32.59 157 ASN A O 1
ATOM 1202 N N . SER A 1 158 ? 24.656 29.344 39.156 1 31.66 158 SER A N 1
ATOM 1203 C CA . SER A 1 158 ? 24.125 29.469 40.531 1 31.66 158 SER A CA 1
ATOM 1204 C C . SER A 1 158 ? 24.219 30.906 41.031 1 31.66 158 SER A C 1
ATOM 1206 O O . SER A 1 158 ? 23.672 31.25 42.062 1 31.66 158 SER A O 1
ATOM 1208 N N . LYS A 1 159 ? 25.453 31.531 40.594 1 30.05 159 LYS A N 1
ATOM 1209 C CA . LYS A 1 159 ? 25.75 32.625 41.5 1 30.05 159 LYS A CA 1
ATOM 1210 C C . LYS A 1 159 ? 24.703 33.719 41.406 1 30.05 159 LYS A C 1
ATOM 1212 O O . LYS A 1 159 ? 24.312 34.312 42.438 1 30.05 159 LYS A O 1
ATOM 1217 N N . GLU A 1 160 ? 24.734 34.344 40.219 1 25.73 160 GLU A N 1
ATOM 1218 C CA . GLU A 1 160 ? 24.453 35.781 40.281 1 25.73 160 GLU A CA 1
ATOM 1219 C C . GLU A 1 160 ? 22.953 36.031 40.469 1 25.73 160 GLU A C 1
ATOM 1221 O O . GLU A 1 160 ? 22.547 37.125 40.875 1 25.73 160 GLU A O 1
ATOM 1226 N N . LEU A 1 161 ? 22.141 35.156 39.719 1 24.86 161 LEU A N 1
ATOM 1227 C CA . LEU A 1 161 ? 20.859 35.812 39.406 1 24.86 161 LEU A CA 1
ATOM 1228 C C . LEU A 1 161 ? 19.953 35.906 40.625 1 24.86 161 LEU A C 1
ATOM 1230 O O . LEU A 1 161 ? 19.359 34.906 41.031 1 24.86 161 LEU A O 1
ATOM 1234 N N . LEU A 1 162 ? 20.547 36.375 41.75 1 22.58 162 LEU A N 1
ATOM 1235 C CA . LEU A 1 162 ? 19.719 36.625 42.938 1 22.58 162 LEU A CA 1
ATOM 1236 C C . LEU A 1 162 ? 18.422 37.312 42.531 1 22.58 162 LEU A C 1
ATOM 1238 O O . LEU A 1 162 ? 17.344 37 43.062 1 22.58 162 LEU A O 1
ATOM 1242 N N . ALA A 1 163 ? 18.656 38.594 42 1 21.3 163 ALA A N 1
ATOM 1243 C CA . ALA A 1 163 ? 17.781 39.625 42.531 1 21.3 163 ALA A CA 1
ATOM 1244 C C . ALA A 1 163 ? 16.359 39.469 41.969 1 21.3 163 ALA A C 1
ATOM 1246 O O . ALA A 1 163 ? 15.383 39.656 42.688 1 21.3 163 ALA A O 1
ATOM 1247 N N . VAL A 1 164 ? 16.266 39.844 40.656 1 22.23 164 VAL A N 1
ATOM 1248 C CA . VAL A 1 164 ? 15.086 40.625 40.281 1 22.23 164 VAL A CA 1
ATOM 1249 C C . VAL A 1 164 ? 13.859 39.719 40.219 1 22.23 164 VAL A C 1
ATOM 1251 O O . VAL A 1 164 ? 13.758 38.844 39.344 1 22.23 164 VAL A O 1
ATOM 1254 N N . ASN A 1 165 ? 13.344 39.188 41.344 1 19.94 165 ASN A N 1
ATOM 1255 C CA . ASN A 1 165 ? 12.195 38.312 41.531 1 19.94 165 ASN A CA 1
ATOM 1256 C C . ASN A 1 165 ? 10.93 38.906 40.906 1 19.94 165 ASN A C 1
ATOM 1258 O O . ASN A 1 165 ? 9.82 38.5 41.25 1 19.94 165 ASN A O 1
ATOM 1262 N N . SER A 1 166 ? 11.094 40.188 40.406 1 18.44 166 SER A N 1
ATOM 1263 C CA . SER A 1 166 ? 9.766 40.812 40.531 1 18.44 166 SER A CA 1
ATOM 1264 C C . SER A 1 166 ? 8.719 39.969 39.781 1 18.44 166 SER A C 1
ATOM 1266 O O . SER A 1 166 ? 9.062 39.125 38.969 1 18.44 166 SER A O 1
ATOM 1268 N N . ASN A 1 167 ? 7.422 40.469 39.719 1 18.66 167 ASN A N 1
ATOM 1269 C CA . ASN A 1 167 ? 5.988 40.219 39.812 1 18.66 167 ASN A CA 1
ATOM 1270 C C . ASN A 1 167 ? 5.43 39.781 38.469 1 18.66 167 ASN A C 1
ATOM 1272 O O . ASN A 1 167 ? 4.266 39.375 38.344 1 18.66 167 ASN A O 1
ATOM 1276 N N . ASN A 1 168 ? 6.09 40.25 37.344 1 18 168 ASN A N 1
ATOM 1277 C CA . ASN A 1 168 ? 5.062 40.594 36.344 1 18 168 ASN A CA 1
ATOM 1278 C C . ASN A 1 168 ? 4.398 39.344 35.781 1 18 168 ASN A C 1
ATOM 1280 O O . ASN A 1 168 ? 5.078 38.438 35.281 1 18 168 ASN A O 1
ATOM 1284 N N . THR A 1 169 ? 3.277 38.938 36.375 1 18.86 169 THR A N 1
ATOM 1285 C CA . THR A 1 169 ? 2.256 37.938 36.094 1 18.86 169 THR A CA 1
ATOM 1286 C C . THR A 1 169 ? 1.809 38 34.625 1 18.86 169 THR A C 1
ATOM 1288 O O . THR A 1 169 ? 0.812 38.656 34.312 1 18.86 169 THR A O 1
ATOM 1291 N N . HIS A 1 170 ? 2.74 38.375 33.75 1 18.09 170 HIS A N 1
ATOM 1292 C CA . HIS A 1 170 ? 2.021 38.625 32.5 1 18.09 170 HIS A CA 1
ATOM 1293 C C . HIS A 1 170 ? 1.254 37.375 32.062 1 18.09 170 HIS A C 1
ATOM 1295 O O . HIS A 1 170 ? 1.761 36.25 32.156 1 18.09 170 HIS A O 1
ATOM 1301 N N . GLY A 1 171 ? -0.059 37.438 32.219 1 18.27 171 GLY A N 1
ATOM 1302 C CA . GLY A 1 171 ? -1.22 36.625 31.844 1 18.27 171 GLY A CA 1
ATOM 1303 C C . GLY A 1 171 ? -1.173 36.156 30.406 1 18.27 171 GLY A C 1
ATOM 1304 O O . GLY A 1 171 ? -1.104 36.969 29.484 1 18.27 171 GLY A O 1
ATOM 1305 N N . HIS A 1 172 ? -0.265 35.312 30.156 1 19.12 172 HIS A N 1
ATOM 1306 C CA . HIS A 1 172 ? -0.213 34.781 28.812 1 19.12 172 HIS A CA 1
ATOM 1307 C C . HIS A 1 172 ? -1.606 34.406 28.297 1 19.12 172 HIS A C 1
ATOM 1309 O O . HIS A 1 172 ? -2.328 33.656 28.953 1 19.12 172 HIS A O 1
ATOM 1315 N N . THR A 1 173 ? -2.27 35.469 27.828 1 19.08 173 THR A N 1
ATOM 1316 C CA . THR A 1 173 ? -3.549 35.344 27.141 1 19.08 173 THR A CA 1
ATOM 1317 C C . THR A 1 173 ? -3.494 34.219 26.094 1 19.08 173 THR A C 1
ATOM 1319 O O . THR A 1 173 ? -2.609 34.219 25.234 1 19.08 173 THR A O 1
ATOM 1322 N N . HIS A 1 174 ? -3.697 33.062 26.562 1 19.27 174 HIS A N 1
ATOM 1323 C CA . HIS A 1 174 ? -4.055 31.891 25.75 1 19.27 174 HIS A CA 1
ATOM 1324 C C . HIS A 1 174 ? -4.988 32.281 24.609 1 19.27 174 HIS A C 1
ATOM 1326 O O . HIS A 1 174 ? -6.152 32.625 24.844 1 19.27 174 HIS A O 1
ATOM 1332 N N . SER A 1 175 ? -4.555 33.188 23.781 1 20.05 175 SER A N 1
ATOM 1333 C CA . SER A 1 175 ? -5.48 33.5 22.703 1 20.05 175 SER A CA 1
ATOM 1334 C C . SER A 1 175 ? -6.039 32.25 22.062 1 20.05 175 SER A C 1
ATOM 1336 O O . SER A 1 175 ? -5.281 31.375 21.625 1 20.05 175 SER A O 1
ATOM 1338 N N . HIS A 1 176 ? -6.984 31.609 22.688 1 21.84 176 HIS A N 1
ATOM 1339 C CA . HIS A 1 176 ? -7.973 30.672 22.156 1 21.84 176 HIS A CA 1
ATOM 1340 C C . HIS A 1 176 ? -8.352 31.031 20.719 1 21.84 176 HIS A C 1
ATOM 1342 O O . HIS A 1 176 ? -8.688 32.188 20.422 1 21.84 176 HIS A O 1
ATOM 1348 N N . LEU A 1 177 ? -7.496 30.625 19.812 1 22.19 177 LEU A N 1
ATOM 1349 C CA . LEU A 1 177 ? -8.039 30.828 18.469 1 22.19 177 LEU A CA 1
ATOM 1350 C C . LEU A 1 177 ? -9.539 30.578 18.453 1 22.19 177 LEU A C 1
ATOM 1352 O O . LEU A 1 177 ? -10.016 29.578 19 1 22.19 177 LEU A O 1
ATOM 1356 N N . PRO A 1 178 ? -10.25 31.594 18.484 1 24.86 178 PRO A N 1
ATOM 1357 C CA . PRO A 1 178 ? -11.711 31.484 18.422 1 24.86 178 PRO A CA 1
ATOM 1358 C C . PRO A 1 178 ? -12.188 30.406 17.438 1 24.86 178 PRO A C 1
ATOM 1360 O O . PRO A 1 178 ? -11.562 30.219 16.391 1 24.86 178 PRO A O 1
ATOM 1363 N N . VAL A 1 179 ? -12.445 29.188 17.922 1 27.66 179 VAL A N 1
ATOM 1364 C CA . VAL A 1 179 ? -13.477 28.344 17.328 1 27.66 179 VAL A CA 1
ATOM 1365 C C . VAL A 1 179 ? -14.562 29.219 16.719 1 27.66 179 VAL A C 1
ATOM 1367 O O . VAL A 1 179 ? -15.391 29.781 17.422 1 27.66 179 VAL A O 1
ATOM 1370 N N . GLY A 1 180 ? -14.109 30.344 16.266 1 24.94 180 GLY A N 1
ATOM 1371 C CA . GLY A 1 180 ? -15.219 31.125 15.727 1 24.94 180 GLY A CA 1
ATOM 1372 C C . GLY A 1 180 ? -16.312 30.266 15.117 1 24.94 180 GLY A C 1
ATOM 1373 O O . GLY A 1 180 ? -16.047 29.141 14.656 1 24.94 180 GLY A O 1
ATOM 1374 N N . GLN A 1 181 ? -17.484 30.391 15.695 1 29.72 181 GLN A N 1
ATOM 1375 C CA . GLN A 1 181 ? -18.891 30.125 15.43 1 29.72 181 GLN A CA 1
ATOM 1376 C C . GLN A 1 181 ? -19.219 30.281 13.953 1 29.72 181 GLN A C 1
ATOM 1378 O O . GLN A 1 181 ? -20.078 31.078 13.586 1 29.72 181 GLN A O 1
ATOM 1383 N N . GLY A 1 182 ? -18.297 30.609 13.141 1 28.88 182 GLY A N 1
ATOM 1384 C CA . GLY A 1 182 ? -19.094 30.906 11.961 1 28.88 182 GLY A CA 1
ATOM 1385 C C . GLY A 1 182 ? -20.156 29.859 11.688 1 28.88 182 GLY A C 1
ATOM 1386 O O . GLY A 1 182 ? -19.844 28.703 11.398 1 28.88 182 GLY A O 1
ATOM 1387 N N . LYS A 1 183 ? -21.188 29.859 12.453 1 34.78 183 LYS A N 1
ATOM 1388 C CA . LYS A 1 183 ? -22.562 29.406 12.18 1 34.78 183 LYS A CA 1
ATOM 1389 C C . LYS A 1 183 ? -22.844 29.406 10.68 1 34.78 183 LYS A C 1
ATOM 1391 O O . LYS A 1 183 ? -23.203 30.438 10.102 1 34.78 183 LYS A O 1
ATOM 1396 N N . GLY A 1 184 ? -21.969 29.219 9.852 1 32.53 184 GLY A N 1
ATOM 1397 C CA . GLY A 1 184 ? -22.797 29.234 8.664 1 32.53 184 GLY A CA 1
ATOM 1398 C C . GLY A 1 184 ? -24.125 28.531 8.844 1 32.53 184 GLY A C 1
ATOM 1399 O O . GLY A 1 184 ? -24.172 27.391 9.305 1 32.53 184 GLY A O 1
ATOM 1400 N N . SER A 1 185 ? -25.031 29.219 9.414 1 35.38 185 SER A N 1
ATOM 1401 C CA . SER A 1 185 ? -26.453 28.891 9.578 1 35.38 185 SER A CA 1
ATOM 1402 C C . SER A 1 185 ? -26.859 27.719 8.688 1 35.38 185 SER A C 1
ATOM 1404 O O . SER A 1 185 ? -27.688 26.906 9.07 1 35.38 185 SER A O 1
ATOM 1406 N N . ASN A 1 186 ? -26.812 27.984 7.27 1 37.22 186 ASN A N 1
ATOM 1407 C CA . ASN A 1 186 ? -27.562 27.156 6.332 1 37.22 186 ASN A CA 1
ATOM 1408 C C . ASN A 1 186 ? -26.984 25.766 6.211 1 37.22 186 ASN A C 1
ATOM 1410 O O . ASN A 1 186 ? -25.828 25.531 6.531 1 37.22 186 ASN A O 1
ATOM 1414 N N . GLY A 1 187 ? -27.734 24.609 5.961 1 44.62 187 GLY A N 1
ATOM 1415 C CA . GLY A 1 187 ? -27.766 23.219 5.582 1 44.62 187 GLY A CA 1
ATOM 1416 C C . GLY A 1 187 ? -26.562 22.781 4.789 1 44.62 187 GLY A C 1
ATOM 1417 O O . GLY A 1 187 ? -26.562 21.703 4.184 1 44.62 187 GLY A O 1
ATOM 1418 N N . ASP A 1 188 ? -25.594 23.609 4.52 1 49.81 188 ASP A N 1
ATOM 1419 C CA . ASP A 1 188 ? -24.656 23.203 3.48 1 49.81 188 ASP A CA 1
ATOM 1420 C C . ASP A 1 188 ? -23.531 22.344 4.066 1 49.81 188 ASP A C 1
ATOM 1422 O O . ASP A 1 188 ? -22.812 22.797 4.969 1 49.81 188 ASP A O 1
ATOM 1426 N N . VAL A 1 189 ? -23.594 21.141 4.055 1 56.66 189 VAL A N 1
ATOM 1427 C CA . VAL A 1 189 ? -22.594 20.125 4.371 1 56.66 189 VAL A CA 1
ATOM 1428 C C . VAL A 1 189 ? -21.266 20.5 3.713 1 56.66 189 VAL A C 1
ATOM 1430 O O . VAL A 1 189 ? -21.219 20.812 2.52 1 56.66 189 VAL A O 1
ATOM 1433 N N . ALA A 1 190 ? -20.203 20.688 4.512 1 62.5 190 ALA A N 1
ATOM 1434 C CA . ALA A 1 190 ? -18.859 21.016 4.062 1 62.5 190 ALA A CA 1
ATOM 1435 C C . ALA A 1 190 ? -18.391 20.047 2.961 1 62.5 190 ALA A C 1
ATOM 1437 O O . ALA A 1 190 ? -18.75 18.875 2.973 1 62.5 190 ALA A O 1
ATOM 1438 N N . PRO A 1 191 ? -17.891 20.609 1.9 1 62.38 191 PRO A N 1
ATOM 1439 C CA . PRO A 1 191 ? -17.406 19.812 0.779 1 62.38 191 PRO A CA 1
ATOM 1440 C C . PRO A 1 191 ? -16.609 18.594 1.232 1 62.38 191 PRO A C 1
ATOM 1442 O O . PRO A 1 191 ? -16.703 17.516 0.623 1 62.38 191 PRO A O 1
ATOM 1445 N N . VAL A 1 192 ? -15.922 18.719 2.307 1 64.94 192 VAL A N 1
ATOM 1446 C CA . VAL A 1 192 ? -15.109 17.625 2.824 1 64.94 192 VAL A CA 1
ATOM 1447 C C . VAL A 1 192 ? -16 16.453 3.23 1 64.94 192 VAL A C 1
ATOM 1449 O O . VAL A 1 192 ? -15.641 15.297 3.037 1 64.94 192 VAL A O 1
ATOM 1452 N N . ALA A 1 193 ? -17.094 16.766 3.623 1 72.88 193 ALA A N 1
ATOM 1453 C CA . ALA A 1 193 ? -18.047 15.742 4.055 1 72.88 193 ALA A CA 1
ATOM 1454 C C . ALA A 1 193 ? -18.531 14.914 2.869 1 72.88 193 ALA A C 1
ATOM 1456 O O . ALA A 1 193 ? -18.656 13.688 2.963 1 72.88 193 ALA A O 1
ATOM 1457 N N . TRP A 1 194 ? -18.688 15.539 1.833 1 74.62 194 TRP A N 1
ATOM 1458 C CA . TRP A 1 194 ? -19.188 14.844 0.652 1 74.62 194 TRP A CA 1
ATOM 1459 C C . TRP A 1 194 ? -18.125 13.922 0.065 1 74.62 194 TRP A C 1
ATOM 1461 O O . TRP A 1 194 ? -18.422 12.812 -0.374 1 74.62 194 TRP A O 1
ATOM 1471 N N . ILE A 1 195 ? -16.984 14.391 0.11 1 70.88 195 ILE A N 1
ATOM 1472 C CA . ILE A 1 195 ? -15.883 13.57 -0.379 1 70.88 195 ILE A CA 1
ATOM 1473 C C . ILE A 1 195 ? -15.781 12.289 0.451 1 70.88 195 ILE A C 1
ATOM 1475 O O . ILE A 1 195 ? -15.641 11.195 -0.097 1 70.88 195 ILE A O 1
ATOM 1479 N N . LEU A 1 196 ? -15.836 12.523 1.638 1 74.19 196 LEU A N 1
ATOM 1480 C CA . LEU A 1 196 ? -15.742 11.398 2.559 1 74.19 196 LEU A CA 1
ATOM 1481 C C . LEU A 1 196 ? -16.906 10.422 2.352 1 74.19 196 LEU A C 1
ATOM 1483 O O . LEU A 1 196 ? -16.703 9.211 2.32 1 74.19 196 LEU A O 1
ATOM 1487 N N . LEU A 1 197 ? -18.047 10.984 2.139 1 81.38 197 LEU A N 1
ATOM 1488 C CA . LEU A 1 197 ? -19.25 10.156 2.031 1 81.38 197 LEU A CA 1
ATOM 1489 C C . LEU A 1 197 ? -19.266 9.391 0.713 1 81.38 197 LEU A C 1
ATOM 1491 O O . LEU A 1 197 ? -19.609 8.203 0.681 1 81.38 197 LEU A O 1
ATOM 1495 N N . ILE A 1 198 ? -18.891 10.008 -0.341 1 80.81 198 ILE A N 1
ATOM 1496 C CA . ILE A 1 198 ? -18.844 9.352 -1.641 1 80.81 198 ILE A CA 1
ATOM 1497 C C . ILE A 1 198 ? -17.75 8.281 -1.646 1 80.81 198 ILE A C 1
ATOM 1499 O O . ILE A 1 198 ? -17.953 7.176 -2.146 1 80.81 198 ILE A O 1
ATOM 1503 N N . GLY A 1 199 ? -16.609 8.68 -1.168 1 78.62 199 GLY A N 1
ATOM 1504 C CA . GLY A 1 199 ? -15.547 7.691 -1.018 1 78.62 199 GLY A CA 1
ATOM 1505 C C . GLY A 1 199 ? -15.977 6.477 -0.214 1 78.62 199 GLY A C 1
ATOM 1506 O O . GLY A 1 199 ? -15.672 5.34 -0.586 1 78.62 199 GLY A O 1
ATOM 1507 N N . ASP A 1 200 ? -16.656 6.762 0.768 1 84.62 200 ASP A N 1
ATOM 1508 C CA . ASP A 1 200 ? -17.188 5.699 1.624 1 84.62 200 ASP A CA 1
ATOM 1509 C C . ASP A 1 200 ? -18.188 4.832 0.873 1 84.62 200 ASP A C 1
ATOM 1511 O O . ASP A 1 200 ? -18.188 3.607 1.004 1 84.62 200 ASP A O 1
ATOM 1515 N N . ALA A 1 201 ? -19 5.461 0.132 1 87.12 201 ALA A N 1
ATOM 1516 C CA . ALA A 1 201 ? -20 4.727 -0.651 1 87.12 201 ALA A CA 1
ATOM 1517 C C . ALA A 1 201 ? -19.328 3.791 -1.65 1 87.12 201 ALA A C 1
ATOM 1519 O O . ALA A 1 201 ? -19.75 2.643 -1.816 1 87.12 201 ALA A O 1
ATOM 1520 N N . ILE A 1 202 ? -18.359 4.281 -2.273 1 82.75 202 ILE A N 1
ATOM 1521 C CA . ILE A 1 202 ? -17.625 3.469 -3.236 1 82.75 202 ILE A CA 1
ATOM 1522 C C . ILE A 1 202 ? -16.984 2.287 -2.521 1 82.75 202 ILE A C 1
ATOM 1524 O O . ILE A 1 202 ? -17.047 1.151 -2.998 1 82.75 202 ILE A O 1
ATOM 1528 N N . HIS A 1 203 ? -16.438 2.629 -1.462 1 81.69 203 HIS A N 1
ATOM 1529 C CA . HIS A 1 203 ? -15.812 1.591 -0.656 1 81.69 203 HIS A CA 1
ATOM 1530 C C . HIS A 1 203 ? -16.812 0.512 -0.26 1 81.69 203 HIS A C 1
ATOM 1532 O O . HIS A 1 203 ? -16.531 -0.682 -0.396 1 81.69 203 HIS A O 1
ATOM 1538 N N . ASN A 1 204 ? -17.906 0.926 0.212 1 89.75 204 ASN A N 1
ATOM 1539 C CA . ASN A 1 204 ? -18.938 -0.014 0.611 1 89.75 204 ASN A CA 1
ATOM 1540 C C . ASN A 1 204 ? -19.453 -0.825 -0.577 1 89.75 204 ASN A C 1
ATOM 1542 O O . ASN A 1 204 ? -19.797 -1.999 -0.431 1 89.75 204 ASN A O 1
ATOM 1546 N N . PHE A 1 205 ? -19.5 -0.238 -1.714 1 90.88 205 PHE A N 1
ATOM 1547 C CA . PHE A 1 205 ? -19.891 -0.942 -2.932 1 90.88 205 PHE A CA 1
ATOM 1548 C C . PHE A 1 205 ? -18.922 -2.088 -3.223 1 90.88 205 PHE A C 1
ATOM 1550 O O . PHE A 1 205 ? -19.359 -3.207 -3.51 1 90.88 205 PHE A O 1
ATOM 1557 N N . VAL A 1 206 ? -17.672 -1.746 -3.141 1 87.12 206 VAL A N 1
ATOM 1558 C CA . VAL A 1 206 ? -16.641 -2.727 -3.434 1 87.12 206 VAL A CA 1
ATOM 1559 C C . VAL A 1 206 ? -16.672 -3.848 -2.398 1 87.12 206 VAL A C 1
ATOM 1561 O O . VAL A 1 206 ? -16.484 -5.02 -2.734 1 87.12 206 VAL A O 1
ATOM 1564 N N . ASP A 1 207 ? -16.859 -3.445 -1.143 1 90.12 207 ASP A N 1
ATOM 1565 C CA . ASP A 1 207 ? -17 -4.453 -0.098 1 90.12 207 ASP A CA 1
ATOM 1566 C C . ASP A 1 207 ? -18.109 -5.441 -0.446 1 90.12 207 ASP A C 1
ATOM 1568 O O . ASP A 1 207 ? -17.906 -6.656 -0.414 1 90.12 207 ASP A O 1
ATOM 1572 N N . GLY A 1 208 ? -19.281 -4.895 -0.766 1 94.12 208 GLY A N 1
ATOM 1573 C CA . GLY A 1 208 ? -20.391 -5.754 -1.14 1 94.12 208 GLY A CA 1
ATOM 1574 C C . GLY A 1 208 ? -20.094 -6.641 -2.332 1 94.12 208 GLY A C 1
ATOM 1575 O O . GLY A 1 208 ? -20.438 -7.824 -2.336 1 94.12 208 GLY A O 1
ATOM 1576 N N . LEU A 1 209 ? -19.5 -6.016 -3.33 1 91.62 209 LEU A N 1
ATOM 1577 C CA . LEU A 1 209 ? -19.125 -6.738 -4.539 1 91.62 209 LEU A CA 1
ATOM 1578 C C . LEU A 1 209 ? -18.219 -7.918 -4.203 1 91.62 209 LEU A C 1
ATOM 1580 O O . LEU A 1 209 ? -18.406 -9.023 -4.719 1 91.62 209 LEU A O 1
ATOM 1584 N N . SER A 1 210 ? -17.234 -7.672 -3.352 1 89.94 210 SER A N 1
ATOM 1585 C CA . SER A 1 210 ? -16.266 -8.695 -2.965 1 89.94 210 SER A CA 1
ATOM 1586 C C . SER A 1 210 ? -16.922 -9.797 -2.139 1 89.94 210 SER A C 1
ATOM 1588 O O . SER A 1 210 ? -16.656 -10.977 -2.348 1 89.94 210 SER A O 1
ATOM 1590 N N . ILE A 1 211 ? -17.781 -9.422 -1.21 1 92.94 211 ILE A N 1
ATOM 1591 C CA . ILE A 1 211 ? -18.5 -10.383 -0.381 1 92.94 211 ILE A CA 1
ATOM 1592 C C . ILE A 1 211 ? -19.375 -11.258 -1.26 1 92.94 211 ILE A C 1
ATOM 1594 O O . ILE A 1 211 ? -19.359 -12.484 -1.146 1 92.94 211 ILE A O 1
ATOM 1598 N N . GLY A 1 212 ? -20.125 -10.648 -2.135 1 93.56 212 GLY A N 1
ATOM 1599 C CA . GLY A 1 212 ? -21 -11.391 -3.033 1 93.56 212 GLY A CA 1
ATOM 1600 C C . GLY A 1 212 ? -20.25 -12.367 -3.922 1 93.56 212 GLY A C 1
ATOM 1601 O O . GLY A 1 212 ? -20.625 -13.531 -4.027 1 93.56 212 GLY A O 1
ATOM 1602 N N . ALA A 1 213 ? -19.25 -11.859 -4.578 1 90.06 213 ALA A N 1
ATOM 1603 C CA . ALA A 1 213 ? -18.453 -12.711 -5.441 1 90.06 213 ALA A CA 1
ATOM 1604 C C . ALA A 1 213 ? -17.828 -13.859 -4.652 1 90.06 213 ALA A C 1
ATOM 1606 O O . ALA A 1 213 ? -17.781 -15 -5.125 1 90.06 213 ALA A O 1
ATOM 1607 N N . ALA A 1 214 ? -17.375 -13.586 -3.457 1 89 214 ALA A N 1
ATOM 1608 C CA . ALA A 1 214 ? -16.688 -14.586 -2.635 1 89 214 ALA A CA 1
ATOM 1609 C C . ALA A 1 214 ? -17.656 -15.703 -2.219 1 89 214 ALA A C 1
ATOM 1611 O O . ALA A 1 214 ? -17.297 -16.875 -2.242 1 89 214 ALA A O 1
ATOM 1612 N N . PHE A 1 215 ? -18.859 -15.336 -1.882 1 91.19 215 PHE A N 1
ATOM 1613 C CA . PHE A 1 215 ? -19.828 -16.328 -1.433 1 91.19 215 PHE A CA 1
ATOM 1614 C C . PHE A 1 215 ? -20.297 -17.203 -2.6 1 91.19 215 PHE A C 1
ATOM 1616 O O . PHE A 1 215 ? -20.781 -18.312 -2.396 1 91.19 215 PHE A O 1
ATOM 1623 N N . THR A 1 216 ? -20.188 -16.719 -3.838 1 88.5 216 THR A N 1
ATOM 1624 C CA . THR A 1 216 ? -20.562 -17.531 -4.992 1 88.5 216 THR A CA 1
ATOM 1625 C C . THR A 1 216 ? -19.469 -18.562 -5.289 1 88.5 216 THR A C 1
ATOM 1627 O O . THR A 1 216 ? -19.75 -19.609 -5.895 1 88.5 216 THR A O 1
ATOM 1630 N N . GLU A 1 217 ? -18.297 -18.266 -4.906 1 84.44 217 GLU A N 1
ATOM 1631 C CA . GLU A 1 217 ? -17.203 -19.203 -5.109 1 84.44 217 GLU A CA 1
ATOM 1632 C C . GLU A 1 217 ? -17.25 -20.328 -4.07 1 84.44 217 GLU A C 1
ATOM 1634 O O . GLU A 1 217 ? -17.281 -21.516 -4.422 1 84.44 217 GLU A O 1
ATOM 1639 N N . ASN A 1 218 ? -17.188 -20.031 -2.82 1 83.81 218 ASN A N 1
ATOM 1640 C CA . ASN A 1 218 ? -17.359 -20.953 -1.71 1 83.81 218 ASN A CA 1
ATOM 1641 C C . ASN A 1 218 ? -17.609 -20.219 -0.398 1 83.81 218 ASN A C 1
ATOM 1643 O O . ASN A 1 218 ? -17.281 -19.047 -0.268 1 83.81 218 ASN A O 1
ATOM 1647 N N . THR A 1 219 ? -18.188 -20.906 0.521 1 83.88 219 THR A N 1
ATOM 1648 C CA . THR A 1 219 ? -18.641 -20.328 1.779 1 83.88 219 THR A CA 1
ATOM 1649 C C . THR A 1 219 ? -17.453 -19.844 2.611 1 83.88 219 THR A C 1
ATOM 1651 O O . THR A 1 219 ? -17.531 -18.797 3.264 1 83.88 219 THR A O 1
ATOM 1654 N N . PHE A 1 220 ? -16.406 -20.516 2.582 1 78.56 220 PHE A N 1
ATOM 1655 C CA . PHE A 1 220 ? -15.227 -20.156 3.367 1 78.56 220 PHE A CA 1
ATOM 1656 C C . PHE A 1 220 ? -14.656 -18.812 2.9 1 78.56 220 PHE A C 1
ATOM 1658 O O . PHE A 1 220 ? -14.344 -17.953 3.719 1 78.56 220 PHE A O 1
ATOM 1665 N N . LEU A 1 221 ? -14.484 -18.766 1.586 1 81.31 221 LEU A N 1
ATOM 1666 C CA . LEU A 1 221 ? -13.984 -17.516 1.013 1 81.31 221 LEU A CA 1
ATOM 1667 C C . LEU A 1 221 ? -14.906 -16.359 1.359 1 81.31 221 LEU A C 1
ATOM 1669 O O . LEU A 1 221 ? -14.438 -15.273 1.721 1 81.31 221 LEU A O 1
ATOM 1673 N N . GLY A 1 222 ? -16.188 -16.625 1.274 1 88.5 222 GLY A N 1
ATOM 1674 C CA . GLY A 1 222 ? -17.172 -15.609 1.626 1 88.5 222 GLY A CA 1
ATOM 1675 C C . GLY A 1 222 ? -17.047 -15.133 3.062 1 88.5 222 GLY A C 1
ATOM 1676 O O . GLY A 1 222 ? -17.078 -13.93 3.33 1 88.5 222 GLY A O 1
ATOM 1677 N N . ILE A 1 223 ? -16.875 -15.977 3.959 1 85.94 223 ILE A N 1
ATOM 1678 C CA . ILE A 1 223 ? -16.75 -15.648 5.375 1 85.94 223 ILE A CA 1
ATOM 1679 C C . ILE A 1 223 ? -15.461 -14.883 5.621 1 85.94 223 ILE A C 1
ATOM 1681 O O . ILE A 1 223 ? -15.445 -13.875 6.336 1 85.94 223 ILE A O 1
ATOM 1685 N N . SER A 1 224 ? -14.383 -15.336 5.027 1 78.88 224 SER A N 1
ATOM 1686 C CA . SER A 1 224 ? -13.086 -14.688 5.207 1 78.88 224 SER A CA 1
ATOM 1687 C C . SER A 1 224 ? -13.125 -13.242 4.742 1 78.88 224 SER A C 1
ATOM 1689 O O . SER A 1 224 ? -12.695 -12.336 5.465 1 78.88 224 SER A O 1
ATOM 1691 N N . VAL A 1 225 ? -13.656 -13.039 3.568 1 86.75 225 VAL A N 1
ATOM 1692 C CA . VAL A 1 225 ? -13.75 -11.695 3.014 1 86.75 225 VAL A CA 1
ATOM 1693 C C . VAL A 1 225 ? -14.68 -10.844 3.877 1 86.75 225 VAL A C 1
ATOM 1695 O O . VAL A 1 225 ? -14.375 -9.688 4.176 1 86.75 225 VAL A O 1
ATOM 1698 N N . SER A 1 226 ? -15.773 -11.477 4.305 1 90.69 226 SER A N 1
ATOM 1699 C CA . SER A 1 226 ? -16.734 -10.75 5.125 1 90.69 226 SER A CA 1
ATOM 1700 C C . SER A 1 226 ? -16.141 -10.344 6.461 1 90.69 226 SER A C 1
ATOM 1702 O O . SER A 1 226 ? -16.359 -9.227 6.934 1 90.69 226 SER A O 1
ATOM 1704 N N . LEU A 1 227 ? -15.414 -11.164 7.09 1 83.62 227 LEU A N 1
ATOM 1705 C CA . LEU A 1 227 ? -14.773 -10.852 8.359 1 83.62 227 LEU A CA 1
ATOM 1706 C C . LEU A 1 227 ? -13.75 -9.734 8.203 1 83.62 227 LEU A C 1
ATOM 1708 O O . LEU A 1 227 ? -13.648 -8.844 9.055 1 83.62 227 LEU A O 1
ATOM 1712 N N . ALA A 1 228 ? -13 -9.82 7.18 1 80.75 228 ALA A N 1
ATOM 1713 C CA . ALA A 1 228 ? -12.031 -8.766 6.898 1 80.75 228 ALA A CA 1
ATOM 1714 C C . ALA A 1 228 ? -12.727 -7.41 6.766 1 80.75 228 ALA A C 1
ATOM 1716 O O . ALA A 1 228 ? -12.258 -6.41 7.316 1 80.75 228 ALA A O 1
ATOM 1717 N N . VAL A 1 229 ? -13.844 -7.477 6.078 1 86.19 229 VAL A N 1
ATOM 1718 C CA . VAL A 1 229 ? -14.602 -6.254 5.855 1 86.19 229 VAL 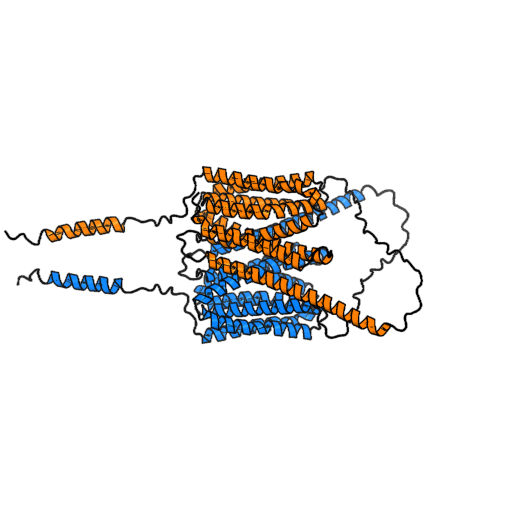A CA 1
ATOM 1719 C C . VAL A 1 229 ? -15.188 -5.758 7.18 1 86.19 229 VAL A C 1
ATOM 1721 O O . VAL A 1 229 ? -15.148 -4.559 7.473 1 86.19 229 VAL A O 1
ATOM 1724 N N . LEU A 1 230 ? -15.68 -6.672 7.988 1 86.12 230 LEU A N 1
ATOM 1725 C CA . LEU A 1 230 ? -16.266 -6.309 9.273 1 86.12 230 LEU A CA 1
ATOM 1726 C C . LEU A 1 230 ? -15.227 -5.656 10.18 1 86.12 230 LEU A C 1
ATOM 1728 O O . LEU A 1 230 ? -15.539 -4.699 10.898 1 86.12 230 LEU A O 1
ATOM 1732 N N . CYS A 1 231 ? -14.086 -6.059 10.156 1 77.19 231 CYS A N 1
ATOM 1733 C CA . CYS A 1 231 ? -13.039 -5.57 11.039 1 77.19 231 CYS A CA 1
ATOM 1734 C C . CYS A 1 231 ? -12.641 -4.145 10.68 1 77.19 231 CYS A C 1
ATOM 1736 O O . CYS A 1 231 ? -12.25 -3.365 11.555 1 77.19 231 CYS A O 1
ATOM 1738 N N . GLU A 1 232 ? -12.727 -3.828 9.477 1 77.94 232 GLU A N 1
ATOM 1739 C CA . GLU A 1 232 ? -12.297 -2.486 9.094 1 77.94 232 GLU A CA 1
ATOM 1740 C C . GLU A 1 232 ? -13.469 -1.505 9.117 1 77.94 232 GLU A C 1
ATOM 1742 O O . GLU A 1 232 ? -13.266 -0.29 9.164 1 77.94 232 GLU A O 1
ATOM 1747 N N . GLU A 1 233 ? -14.609 -2.039 9.156 1 81.69 233 GLU A N 1
ATOM 1748 C CA . GLU A 1 233 ? -15.781 -1.177 9.047 1 81.69 233 GLU A CA 1
ATOM 1749 C C . GLU A 1 233 ? -15.938 -0.29 10.281 1 81.69 233 GLU A C 1
ATOM 1751 O O . GLU A 1 233 ? -16.297 0.885 10.164 1 81.69 233 GLU A O 1
ATOM 1756 N N . LEU A 1 234 ? -15.672 -0.84 11.43 1 77.62 234 LEU A N 1
ATOM 1757 C CA . LEU A 1 234 ? -15.875 -0.07 12.648 1 77.62 234 LEU A CA 1
ATOM 1758 C C . LEU A 1 234 ? -14.953 1.145 12.688 1 77.62 234 LEU A C 1
ATOM 1760 O O . LEU A 1 234 ? -15.422 2.281 12.789 1 77.62 234 LEU A O 1
ATOM 1764 N N . PRO A 1 235 ? -13.656 1 12.641 1 74.44 235 PRO A N 1
ATOM 1765 C CA . PRO A 1 235 ? -12.781 2.172 12.664 1 74.44 235 PRO A CA 1
ATOM 1766 C C . PRO A 1 235 ? -13.078 3.154 11.531 1 74.44 235 PRO A C 1
ATOM 1768 O O . PRO A 1 235 ? -13.023 4.371 11.734 1 74.44 235 PRO A O 1
ATOM 1771 N N . HIS A 1 236 ? -13.391 2.629 10.383 1 75.62 236 HIS A N 1
ATOM 1772 C CA . HIS A 1 236 ? -13.688 3.467 9.227 1 75.62 236 HIS A CA 1
ATOM 1773 C C . HIS A 1 236 ? -14.914 4.336 9.477 1 75.62 236 HIS A C 1
ATOM 1775 O O . HIS A 1 236 ? -14.898 5.539 9.211 1 75.62 236 HIS A O 1
ATOM 1781 N N . GLU A 1 237 ? -15.938 3.791 9.953 1 78.12 237 GLU A N 1
ATOM 1782 C CA . GLU A 1 237 ? -17.188 4.508 10.195 1 78.12 237 GLU A CA 1
ATOM 1783 C C . GLU A 1 237 ? -17.031 5.523 11.32 1 78.12 237 GLU A C 1
ATOM 1785 O O . GLU A 1 237 ? -17.609 6.613 11.273 1 78.12 237 GLU A O 1
ATOM 1790 N N . LEU A 1 238 ? -16.266 5.129 12.328 1 76.25 238 LEU A N 1
ATOM 1791 C CA . LEU A 1 238 ? -16.016 6.07 13.414 1 76.25 238 LEU A CA 1
ATOM 1792 C C . LEU A 1 238 ? -15.211 7.266 12.922 1 76.25 238 LEU A C 1
ATOM 1794 O O . LEU A 1 238 ? -15.453 8.398 13.336 1 76.25 238 LEU A O 1
ATOM 1798 N N . GLY A 1 239 ? -14.242 6.957 12.141 1 73.44 239 GLY A N 1
ATOM 1799 C CA . GLY A 1 239 ? -13.484 8.039 11.531 1 73.44 239 GLY A CA 1
ATOM 1800 C C . GLY A 1 239 ? -14.344 8.953 10.68 1 73.44 239 GLY A C 1
ATOM 1801 O O . GLY A 1 239 ? -14.188 10.18 10.734 1 73.44 239 GLY A O 1
ATOM 1802 N N . ASP A 1 240 ? -15.203 8.398 9.953 1 78.5 240 ASP A N 1
ATOM 1803 C CA . ASP A 1 240 ? -16.109 9.18 9.109 1 78.5 240 ASP A CA 1
ATOM 1804 C C . ASP A 1 240 ? -17 10.078 9.953 1 78.5 240 ASP A C 1
ATOM 1806 O O . ASP A 1 240 ? -17.188 11.258 9.641 1 78.5 240 ASP A O 1
ATOM 1810 N N . ILE A 1 241 ? -17.531 9.508 10.945 1 78.56 241 ILE A N 1
ATOM 1811 C CA . ILE A 1 241 ? -18.422 10.273 11.797 1 78.56 241 ILE A CA 1
ATOM 1812 C C . ILE A 1 241 ? -17.672 11.445 12.43 1 78.56 241 ILE A C 1
ATOM 1814 O O . ILE A 1 241 ? -18.203 12.562 12.5 1 78.56 241 ILE A O 1
ATOM 1818 N N . ALA A 1 242 ? -16.516 11.195 12.836 1 72.75 242 ALA A N 1
ATOM 1819 C CA . ALA A 1 242 ? -15.703 12.242 13.438 1 72.75 242 ALA A CA 1
ATOM 1820 C C . ALA A 1 242 ? -15.461 13.391 12.453 1 72.75 242 ALA A C 1
ATOM 1822 O O . ALA A 1 242 ? -15.57 14.562 12.82 1 72.75 242 ALA A O 1
ATOM 1823 N N . ILE A 1 243 ? -15.156 13.016 11.305 1 71.12 243 ILE A N 1
ATOM 1824 C CA . ILE A 1 243 ? -14.875 14.023 10.289 1 71.12 243 ILE A CA 1
ATOM 1825 C C . ILE A 1 243 ? -16.156 14.781 9.945 1 71.12 243 ILE A C 1
ATOM 1827 O O . ILE A 1 243 ? -16.141 16 9.766 1 71.12 243 ILE A O 1
ATOM 1831 N N . LEU A 1 244 ? -17.25 14.07 9.867 1 78.12 244 LEU A N 1
ATOM 1832 C CA . LEU A 1 244 ? -18.516 14.703 9.547 1 78.12 244 LEU A CA 1
ATOM 1833 C C . LEU A 1 244 ? -18.953 15.656 10.656 1 78.12 244 LEU A C 1
ATOM 1835 O O . LEU A 1 244 ? -19.469 16.75 10.383 1 78.12 244 LEU A O 1
ATOM 1839 N N . LEU A 1 245 ? -18.672 15.281 11.883 1 76.69 245 LEU A N 1
ATOM 1840 C CA . LEU A 1 245 ? -18.953 16.156 13.016 1 76.69 245 LEU A CA 1
ATOM 1841 C C . LEU A 1 245 ? -18.062 17.391 12.984 1 76.69 245 LEU A C 1
ATOM 1843 O O . LEU A 1 245 ? -18.547 18.516 13.219 1 76.69 245 LEU A O 1
ATOM 1847 N N . HIS A 1 246 ? -16.922 17.219 12.656 1 70.75 246 HIS A N 1
ATOM 1848 C CA . HIS A 1 246 ? -15.961 18.328 12.57 1 70.75 246 HIS A CA 1
ATOM 1849 C C . HIS A 1 246 ? -16.297 19.25 11.406 1 70.75 246 HIS A C 1
ATOM 1851 O O . HIS A 1 246 ? -15.953 20.438 11.43 1 70.75 246 HIS A O 1
ATOM 1857 N N . ALA A 1 247 ? -16.938 18.625 10.461 1 72.25 247 ALA A N 1
ATOM 1858 C CA . ALA A 1 247 ? -17.344 19.406 9.297 1 72.25 247 ALA A CA 1
ATOM 1859 C C . ALA A 1 247 ? -18.609 20.203 9.586 1 72.25 247 ALA A C 1
ATOM 1861 O O . ALA A 1 247 ? -19.094 20.953 8.734 1 72.25 247 ALA A O 1
ATOM 1862 N N . GLY A 1 248 ? -19.203 19.953 10.766 1 74.31 248 GLY A N 1
ATOM 1863 C CA . GLY A 1 248 ? -20.312 20.797 11.203 1 74.31 248 GLY A CA 1
ATOM 1864 C C . GLY A 1 248 ? -21.641 20.078 11.203 1 74.31 248 GLY A C 1
ATOM 1865 O O . GLY A 1 248 ? -22.688 20.672 11.484 1 74.31 248 GLY A O 1
ATOM 1866 N N . LEU A 1 249 ? -21.594 18.812 10.891 1 81.06 249 LEU A N 1
ATOM 1867 C CA . LEU A 1 249 ? -22.844 18.062 10.891 1 81.06 249 LEU A CA 1
ATOM 1868 C C . LEU A 1 249 ? -23.219 17.641 12.305 1 81.06 249 LEU A C 1
ATOM 1870 O O . LEU A 1 249 ? -22.344 17.422 13.148 1 81.06 249 LEU A O 1
ATOM 1874 N N . SER A 1 250 ? -24.484 17.625 12.477 1 83.06 250 SER A N 1
ATOM 1875 C CA . SER A 1 250 ? -24.953 17.047 13.734 1 83.06 250 SER A CA 1
ATOM 1876 C C . SER A 1 250 ? -24.75 15.539 13.758 1 83.06 250 SER A C 1
ATOM 1878 O O . SER A 1 250 ? -24.578 14.914 12.711 1 83.06 250 SER A O 1
ATOM 1880 N N . MET A 1 251 ? -24.812 14.953 14.938 1 83.06 251 MET A N 1
ATOM 1881 C CA . MET A 1 251 ? -24.656 13.516 15.094 1 83.06 251 MET A CA 1
ATOM 1882 C C . MET A 1 251 ? -25.719 12.758 14.312 1 83.06 251 MET A C 1
ATOM 1884 O O . MET A 1 251 ? -25.422 11.781 13.625 1 83.06 251 MET A O 1
ATOM 1888 N N . LYS A 1 252 ? -26.906 13.188 14.352 1 85.81 252 LYS A N 1
ATOM 1889 C CA . LYS A 1 252 ? -28.016 12.531 13.648 1 85.81 252 LYS A CA 1
ATOM 1890 C C . LYS A 1 252 ? -27.781 12.539 12.141 1 85.81 252 LYS A C 1
ATOM 1892 O O . LYS A 1 252 ? -28.016 11.531 11.469 1 85.81 252 LYS A O 1
ATOM 1897 N N . ARG A 1 253 ? -27.375 13.617 11.68 1 87.25 253 ARG A N 1
ATOM 1898 C CA . ARG A 1 253 ? -27.141 13.742 10.242 1 87.25 253 ARG A CA 1
ATOM 1899 C C . ARG A 1 253 ? -25.938 12.906 9.82 1 87.25 253 ARG A C 1
ATOM 1901 O O . ARG A 1 253 ? -25.953 12.273 8.758 1 87.25 253 ARG A O 1
ATOM 1908 N N . ALA A 1 254 ? -24.906 12.977 10.664 1 84.75 254 ALA A N 1
ATOM 1909 C CA . ALA A 1 254 ? -23.703 12.188 10.375 1 84.75 254 ALA A CA 1
ATOM 1910 C C . ALA A 1 254 ? -24.031 10.703 10.297 1 84.75 254 ALA A C 1
ATOM 1912 O O . ALA A 1 254 ? -23.578 10.008 9.383 1 84.75 254 ALA A O 1
ATOM 1913 N N . LEU A 1 255 ? -24.875 10.281 11.211 1 86.69 255 LEU A N 1
ATOM 1914 C CA . LEU A 1 255 ? -25.25 8.875 11.25 1 86.69 255 LEU A CA 1
ATOM 1915 C C . LEU A 1 255 ? -26.125 8.516 10.055 1 86.69 255 LEU A C 1
ATOM 1917 O O . LEU A 1 255 ? -26 7.422 9.492 1 86.69 255 LEU A O 1
ATOM 1921 N N . PHE A 1 256 ? -26.922 9.336 9.672 1 89.19 256 PHE A N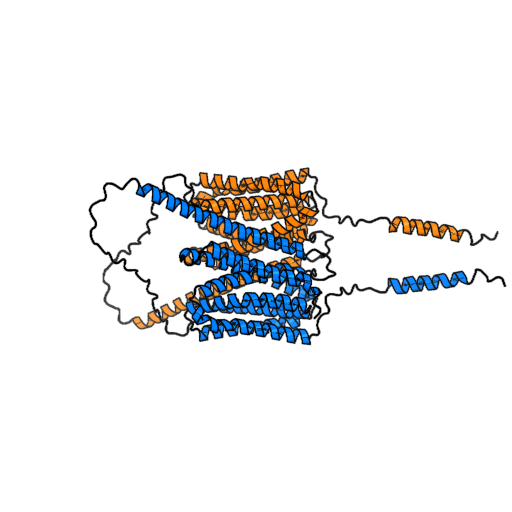 1
ATOM 1922 C CA . PHE A 1 256 ? -27.812 9.102 8.539 1 89.19 256 PHE A CA 1
ATOM 1923 C C . PHE A 1 256 ? -27.016 8.969 7.246 1 89.19 256 PHE A C 1
ATOM 1925 O O . PHE A 1 256 ? -27.25 8.047 6.465 1 89.19 256 PHE A O 1
ATOM 1932 N N . TYR A 1 257 ? -26.156 9.867 7.012 1 87.25 257 TYR A N 1
ATOM 1933 C CA . TYR A 1 257 ? -25.344 9.828 5.793 1 87.25 257 TYR A CA 1
ATOM 1934 C C . TYR A 1 257 ? -24.438 8.609 5.781 1 87.25 257 TYR A C 1
ATOM 1936 O O . TYR A 1 257 ? -24.203 8.008 4.73 1 87.25 257 TYR A O 1
ATOM 1944 N N . ASN A 1 258 ? -23.938 8.328 6.922 1 87.62 258 ASN A N 1
ATOM 1945 C CA . ASN A 1 258 ? -23.125 7.117 7.031 1 87.62 258 ASN A CA 1
ATOM 1946 C C . ASN A 1 258 ? -23.938 5.871 6.699 1 87.62 258 ASN A C 1
ATOM 1948 O O . ASN A 1 258 ? -23.438 4.934 6.082 1 87.62 258 ASN A O 1
ATOM 1952 N N . PHE A 1 259 ? -25.156 5.953 7.156 1 89.25 259 PHE A N 1
ATOM 1953 C CA . PHE A 1 259 ? -26.078 4.848 6.887 1 89.25 259 PHE A CA 1
ATOM 1954 C C . PHE A 1 259 ? -26.328 4.711 5.391 1 89.25 259 PHE A C 1
ATOM 1956 O O . PHE A 1 259 ? -26.312 3.605 4.848 1 89.25 259 PHE A O 1
ATOM 1963 N N . ILE A 1 260 ? -26.547 5.742 4.766 1 91.25 260 ILE A N 1
ATOM 1964 C CA . ILE A 1 260 ? -26.797 5.742 3.328 1 91.25 260 ILE A CA 1
ATOM 1965 C C . ILE A 1 260 ? -25.578 5.199 2.586 1 91.25 260 ILE A C 1
ATOM 1967 O O . ILE A 1 260 ? -25.719 4.398 1.657 1 91.25 260 ILE A O 1
ATOM 1971 N N . ALA A 1 261 ? -24.453 5.656 2.99 1 90.88 261 ALA A N 1
ATOM 1972 C CA . ALA A 1 261 ? -23.219 5.172 2.375 1 90.88 261 ALA A CA 1
ATOM 1973 C C . ALA A 1 261 ? -23.062 3.668 2.578 1 90.88 261 ALA A C 1
ATOM 1975 O O . ALA A 1 261 ? -22.609 2.957 1.673 1 90.88 261 ALA A O 1
ATOM 1976 N N . ALA A 1 262 ? -23.469 3.213 3.727 1 92.06 262 ALA A N 1
ATOM 1977 C CA . ALA A 1 262 ? -23.312 1.8 4.066 1 92.06 262 ALA A CA 1
ATOM 1978 C C . ALA A 1 262 ? -24.281 0.938 3.27 1 92.06 262 ALA A C 1
ATOM 1980 O O . ALA A 1 262 ? -23.969 -0.203 2.922 1 92.06 262 ALA A O 1
ATOM 1981 N N . VAL A 1 263 ? -25.453 1.453 2.949 1 93.94 263 VAL A N 1
ATOM 1982 C CA . VAL A 1 263 ? -26.5 0.728 2.246 1 93.94 263 VAL A CA 1
ATOM 1983 C C . VAL A 1 263 ? -26.031 0.389 0.831 1 93.94 263 VAL A C 1
ATOM 1985 O O . VAL A 1 263 ? -26.484 -0.6 0.244 1 93.94 263 VAL A O 1
ATOM 1988 N N . ILE A 1 264 ? -25.141 1.12 0.316 1 93.94 264 ILE A N 1
ATOM 1989 C CA . ILE A 1 264 ? -24.609 0.88 -1.02 1 93.94 264 ILE A CA 1
ATOM 1990 C C . ILE A 1 264 ? -23.922 -0.479 -1.06 1 93.94 264 ILE A C 1
ATOM 1992 O O . ILE A 1 264 ? -23.766 -1.075 -2.129 1 93.94 264 ILE A O 1
ATOM 1996 N N . CYS A 1 265 ? -23.531 -0.99 0.092 1 94.62 265 CYS A N 1
ATOM 1997 C CA . CYS A 1 265 ? -22.922 -2.311 0.193 1 94.62 265 CYS A CA 1
ATOM 1998 C C . CYS A 1 265 ? -23.859 -3.389 -0.335 1 94.62 265 CYS A C 1
ATOM 2000 O O . CYS A 1 265 ? -23.406 -4.375 -0.919 1 94.62 265 CYS A O 1
ATOM 2002 N N . TYR A 1 266 ? -25.219 -3.143 -0.188 1 96.19 266 TYR A N 1
ATOM 2003 C CA . TYR A 1 266 ? -26.188 -4.098 -0.692 1 96.19 266 TYR A CA 1
ATOM 2004 C C . TYR A 1 266 ? -26.188 -4.137 -2.217 1 96.19 266 TYR A C 1
ATOM 2006 O O . TYR A 1 266 ? -26.344 -5.203 -2.814 1 96.19 266 TYR A O 1
ATOM 2014 N N . ILE A 1 267 ? -26.047 -3.027 -2.789 1 95.75 267 ILE A N 1
ATOM 2015 C CA . ILE A 1 267 ? -25.984 -2.963 -4.246 1 95.75 267 ILE A CA 1
ATOM 2016 C C . ILE A 1 267 ? -24.766 -3.734 -4.742 1 95.75 267 ILE A C 1
ATOM 2018 O O . ILE A 1 267 ? -24.859 -4.52 -5.688 1 95.75 267 ILE A O 1
ATOM 2022 N N . GLY A 1 268 ? -23.641 -3.523 -4.113 1 94.81 268 GLY A N 1
ATOM 2023 C CA . GLY A 1 268 ? -22.453 -4.285 -4.445 1 94.81 268 GLY A CA 1
ATOM 2024 C C . GLY A 1 268 ? -22.641 -5.785 -4.293 1 94.81 268 GLY A C 1
ATOM 2025 O O . GLY A 1 268 ? -22.203 -6.562 -5.141 1 94.81 268 GLY A O 1
ATOM 2026 N N . LEU A 1 269 ? -23.312 -6.125 -3.219 1 95.94 269 LEU A N 1
ATOM 2027 C CA . LEU A 1 269 ? -23.562 -7.535 -2.947 1 95.94 269 LEU A CA 1
ATOM 2028 C C . LEU A 1 269 ? -24.344 -8.172 -4.086 1 95.94 269 LEU A C 1
ATOM 2030 O O . LEU A 1 269 ? -23.984 -9.258 -4.562 1 95.94 269 LEU A O 1
ATOM 2034 N N . VAL A 1 270 ? -25.406 -7.492 -4.5 1 95.19 270 VAL A N 1
ATOM 2035 C CA . VAL A 1 270 ? -26.266 -8.008 -5.555 1 95.19 270 VAL A CA 1
ATOM 2036 C C . VAL A 1 270 ? -25.469 -8.18 -6.848 1 95.19 270 VAL A C 1
ATOM 2038 O O . VAL A 1 270 ? -25.531 -9.234 -7.484 1 95.19 270 VAL A O 1
ATOM 2041 N N . ILE A 1 271 ? -24.734 -7.258 -7.172 1 92.94 271 ILE A N 1
ATOM 2042 C CA . ILE A 1 271 ? -23.938 -7.312 -8.391 1 92.94 271 ILE A CA 1
ATOM 2043 C C . ILE A 1 271 ? -22.844 -8.375 -8.25 1 92.94 271 ILE A C 1
ATOM 2045 O O . ILE A 1 271 ? -22.578 -9.125 -9.195 1 92.94 271 ILE A O 1
ATOM 2049 N N . GLY A 1 272 ? -22.266 -8.398 -7.129 1 92.62 272 GLY A N 1
ATOM 2050 C CA . GLY A 1 272 ? -21.219 -9.391 -6.879 1 92.62 272 GLY A CA 1
ATOM 2051 C C . GLY A 1 272 ? -21.719 -10.82 -7.027 1 92.62 272 GLY A C 1
ATOM 2052 O O . GLY A 1 272 ? -21.016 -11.672 -7.582 1 92.62 272 GLY A O 1
ATOM 2053 N N . ILE A 1 273 ? -22.891 -11.094 -6.535 1 92.12 273 ILE A N 1
ATOM 2054 C CA . ILE A 1 273 ? -23.453 -12.438 -6.625 1 92.12 273 ILE A CA 1
ATOM 2055 C C . ILE A 1 273 ? -23.812 -12.75 -8.078 1 92.12 273 ILE A C 1
ATOM 2057 O O . ILE A 1 273 ? -23.531 -13.836 -8.578 1 92.12 273 ILE A O 1
ATOM 2061 N N . ILE A 1 274 ? -24.406 -11.828 -8.773 1 90.94 274 ILE A N 1
ATOM 2062 C CA . ILE A 1 274 ? -24.828 -12.039 -10.148 1 90.94 274 ILE A CA 1
ATOM 2063 C C . ILE A 1 274 ? -23.609 -12.266 -11.039 1 90.94 274 ILE A C 1
ATOM 2065 O O . ILE A 1 274 ? -23.578 -13.219 -11.82 1 90.94 274 ILE A O 1
ATOM 2069 N N . VAL A 1 275 ? -22.672 -11.453 -10.906 1 86.56 275 VAL A N 1
ATOM 2070 C CA . VAL A 1 275 ? -21.469 -11.555 -11.727 1 86.56 275 VAL A CA 1
ATOM 2071 C C . VAL A 1 275 ? -20.625 -12.75 -11.273 1 86.56 275 VAL A C 1
ATOM 2073 O O . VAL A 1 275 ? -19.969 -13.391 -12.094 1 86.56 275 VAL A O 1
ATOM 2076 N N . GLY A 1 276 ? -20.625 -12.977 -10.039 1 83.5 276 GLY A N 1
ATOM 2077 C CA . GLY A 1 276 ? -19.828 -14.055 -9.461 1 83.5 276 GLY A CA 1
ATOM 2078 C C . GLY A 1 276 ? -20.297 -15.43 -9.906 1 83.5 276 GLY A C 1
ATOM 2079 O O . GLY A 1 276 ? -19.547 -16.406 -9.797 1 83.5 276 GLY A O 1
ATOM 2080 N N . GLU A 1 277 ? -21.5 -15.539 -10.305 1 81.06 277 GLU A N 1
ATOM 2081 C CA . GLU A 1 277 ? -22 -16.812 -10.812 1 81.06 277 GLU A CA 1
ATOM 2082 C C . GLU A 1 277 ? -21.25 -17.219 -12.078 1 81.06 277 GLU A C 1
ATOM 2084 O O . GLU A 1 277 ? -21.141 -18.422 -12.375 1 81.06 277 GLU A O 1
ATOM 2089 N N . ALA A 1 278 ? -20.766 -16.266 -12.727 1 73.56 278 ALA A N 1
ATOM 2090 C CA . ALA A 1 278 ? -19.875 -16.562 -13.844 1 73.56 278 ALA A CA 1
ATOM 2091 C C . ALA A 1 278 ? -18.438 -16.734 -13.359 1 73.56 278 ALA A C 1
ATOM 2093 O O . ALA A 1 278 ? -17.812 -15.789 -12.883 1 73.56 278 ALA A O 1
ATOM 2094 N N . THR A 1 279 ? -17.938 -17.938 -13.445 1 66.75 279 THR A N 1
ATOM 2095 C CA . THR A 1 279 ? -16.656 -18.328 -12.844 1 66.75 279 THR A CA 1
ATOM 2096 C C . THR A 1 279 ? -15.523 -17.453 -13.367 1 66.75 279 THR A C 1
ATOM 2098 O O . THR A 1 279 ? -14.672 -17 -12.602 1 66.75 279 THR A O 1
ATOM 2101 N N . SER A 1 280 ? -15.516 -17.266 -14.617 1 76.81 280 SER A N 1
ATOM 2102 C CA . SER A 1 280 ? -14.414 -16.531 -15.227 1 76.81 280 SER A CA 1
ATOM 2103 C C . SER A 1 280 ? -14.391 -15.086 -14.742 1 76.81 280 SER A C 1
ATOM 2105 O O . SER A 1 280 ? -13.32 -14.5 -14.555 1 76.81 280 SER A O 1
ATOM 2107 N N . ALA A 1 281 ? -15.461 -14.594 -14.43 1 78.81 281 ALA A N 1
ATOM 2108 C CA . ALA A 1 281 ? -15.57 -13.203 -14.008 1 78.81 281 ALA A CA 1
ATOM 2109 C C . ALA A 1 281 ? -15.133 -13.031 -12.555 1 78.81 281 ALA A C 1
ATOM 2111 O O . ALA A 1 281 ? -14.594 -11.992 -12.18 1 78.81 281 ALA A O 1
ATOM 2112 N N . ASN A 1 282 ? -15.203 -14.062 -11.836 1 83.44 282 ASN A N 1
ATOM 2113 C CA . ASN A 1 282 ? -14.875 -14.023 -10.414 1 83.44 282 ASN A CA 1
ATOM 2114 C C . ASN A 1 282 ? -13.391 -13.766 -10.188 1 83.44 282 ASN A C 1
ATOM 2116 O O . ASN A 1 282 ? -13.016 -13.008 -9.289 1 83.44 282 ASN A O 1
ATOM 2120 N N . GLN A 1 283 ? -12.664 -14.289 -11.07 1 85.81 283 GLN A N 1
ATOM 2121 C CA . GLN A 1 283 ? -11.219 -14.156 -10.891 1 85.81 283 GLN A CA 1
ATOM 2122 C C . GLN A 1 283 ? -10.781 -12.703 -11.055 1 85.81 283 GLN A C 1
ATOM 2124 O O . GLN A 1 283 ? -9.906 -12.227 -10.328 1 85.81 283 GLN A O 1
ATOM 2129 N N . TRP A 1 284 ? -11.461 -12.047 -11.891 1 87.94 284 TRP A N 1
ATOM 2130 C CA . TRP A 1 284 ? -11.109 -10.656 -12.156 1 87.94 284 TRP A CA 1
ATOM 2131 C C . TRP A 1 284 ? -11.633 -9.75 -11.047 1 87.94 284 TRP A C 1
ATOM 2133 O O . TRP A 1 284 ? -10.969 -8.773 -10.672 1 87.94 284 TRP A O 1
ATOM 2143 N N . ILE A 1 285 ? -12.75 -10.141 -10.547 1 87.44 285 ILE A N 1
ATOM 2144 C CA . ILE A 1 285 ? -13.312 -9.383 -9.43 1 87.44 285 ILE A CA 1
ATOM 2145 C C . ILE A 1 285 ? -12.398 -9.508 -8.211 1 87.44 285 ILE A C 1
ATOM 2147 O O . ILE A 1 285 ? -12.133 -8.523 -7.523 1 87.44 285 ILE A O 1
ATOM 2151 N N . PHE A 1 286 ? -11.867 -10.695 -7.992 1 88.88 286 PHE A N 1
ATOM 2152 C CA . PHE A 1 286 ? -10.977 -10.922 -6.859 1 88.88 286 PHE A CA 1
ATOM 2153 C C . PHE A 1 286 ? -9.672 -10.148 -7.031 1 88.88 286 PHE A C 1
ATOM 2155 O O . PHE A 1 286 ? -9.148 -9.594 -6.062 1 88.88 286 PHE A O 1
ATOM 2162 N N . GLY A 1 287 ? -9.211 -10.156 -8.258 1 93.38 287 GLY A N 1
ATOM 2163 C CA . GLY A 1 287 ? -8.023 -9.367 -8.523 1 93.38 287 GLY A CA 1
ATOM 2164 C C . GLY A 1 287 ? -8.211 -7.887 -8.25 1 93.38 287 GLY A C 1
ATOM 2165 O O . GLY A 1 287 ? -7.406 -7.266 -7.559 1 93.38 287 GLY A O 1
ATOM 2166 N N . LEU A 1 288 ? -9.305 -7.375 -8.75 1 92.44 288 LEU A N 1
ATOM 2167 C CA . LEU A 1 288 ? -9.617 -5.965 -8.555 1 92.44 288 LEU A CA 1
ATOM 2168 C C . LEU A 1 288 ? -9.805 -5.652 -7.07 1 92.44 288 LEU A C 1
ATOM 2170 O O . LEU A 1 288 ? -9.234 -4.684 -6.562 1 92.44 288 LEU A O 1
ATOM 2174 N N . ALA A 1 289 ? -10.547 -6.5 -6.43 1 87.44 289 ALA A N 1
ATOM 2175 C CA . ALA A 1 289 ? -10.812 -6.316 -5.004 1 87.44 289 ALA A CA 1
ATOM 2176 C C . ALA A 1 289 ? -9.523 -6.434 -4.188 1 87.44 289 ALA A C 1
ATOM 2178 O O . ALA A 1 289 ? -9.328 -5.691 -3.223 1 87.44 289 ALA A O 1
ATOM 2179 N N . GLY A 1 290 ? -8.672 -7.387 -4.559 1 92.5 290 GLY A N 1
ATOM 2180 C CA . GLY A 1 290 ? -7.387 -7.523 -3.885 1 92.5 290 GLY A CA 1
ATOM 2181 C C . GLY A 1 290 ? -6.555 -6.254 -3.928 1 92.5 290 GLY A C 1
ATOM 2182 O O . GLY A 1 290 ? -6.012 -5.828 -2.906 1 92.5 290 GLY A O 1
ATOM 2183 N N . GLY A 1 291 ? -6.453 -5.621 -5.059 1 95 291 GLY A N 1
ATOM 2184 C CA . GLY A 1 291 ? -5.734 -4.363 -5.203 1 95 291 GLY A CA 1
ATOM 2185 C C . GLY A 1 291 ? -6.336 -3.238 -4.383 1 95 291 GLY A C 1
ATOM 2186 O O . GLY A 1 291 ? -5.609 -2.449 -3.775 1 95 291 GLY A O 1
ATOM 2187 N N . ILE A 1 292 ? -7.609 -3.201 -4.398 1 89.38 292 ILE A N 1
ATOM 2188 C CA . ILE A 1 292 ? -8.328 -2.174 -3.65 1 89.38 292 ILE A CA 1
ATOM 2189 C C . ILE A 1 292 ? -8.031 -2.322 -2.158 1 89.38 292 ILE A C 1
ATOM 2191 O O . ILE A 1 292 ? -7.691 -1.347 -1.485 1 89.38 292 ILE A O 1
ATOM 2195 N N . PHE A 1 293 ? -8.117 -3.568 -1.676 1 88 293 PHE A N 1
ATOM 2196 C CA . PHE A 1 293 ? -7.902 -3.832 -0.258 1 88 293 PHE A CA 1
ATOM 2197 C C . PHE A 1 293 ? -6.473 -3.496 0.149 1 88 293 PHE A C 1
ATOM 2199 O O . PHE A 1 293 ? -6.246 -2.879 1.192 1 88 293 PHE A O 1
ATOM 2206 N N . VAL A 1 294 ? -5.539 -3.814 -0.648 1 94.88 294 VAL A N 1
ATOM 2207 C CA . VAL A 1 294 ? -4.137 -3.549 -0.349 1 94.88 294 VAL A CA 1
ATOM 2208 C C . VAL A 1 294 ? -3.887 -2.043 -0.345 1 94.88 294 VAL A C 1
ATOM 2210 O O . VAL A 1 294 ? -3.197 -1.524 0.537 1 94.88 294 VAL A O 1
ATOM 2213 N N . TYR A 1 295 ? -4.457 -1.347 -1.259 1 93.06 295 TYR A N 1
ATOM 2214 C CA . TYR A 1 295 ? -4.301 0.101 -1.339 1 93.06 295 TYR A CA 1
ATOM 2215 C C . TYR A 1 295 ? -4.848 0.778 -0.087 1 93.06 295 TYR A C 1
ATOM 2217 O O . TYR A 1 295 ? -4.184 1.632 0.505 1 93.06 295 TYR A O 1
ATOM 2225 N N . ILE A 1 296 ? -6.012 0.417 0.268 1 86.19 296 ILE A N 1
ATOM 2226 C CA . ILE A 1 296 ? -6.652 1.049 1.416 1 86.19 296 ILE A CA 1
ATOM 2227 C C . ILE A 1 296 ? -5.844 0.759 2.68 1 86.19 296 ILE A C 1
ATOM 2229 O O . ILE A 1 296 ? -5.613 1.654 3.496 1 86.19 296 ILE A O 1
ATOM 2233 N N . ALA A 1 297 ? -5.418 -0.455 2.807 1 90.38 297 ALA A N 1
ATOM 2234 C CA . ALA A 1 297 ? -4.656 -0.852 3.99 1 90.38 297 ALA A CA 1
ATOM 2235 C C . ALA A 1 297 ? -3.348 -0.074 4.086 1 90.38 297 ALA A C 1
ATOM 2237 O O . ALA A 1 297 ? -2.986 0.413 5.16 1 90.38 297 ALA A O 1
ATOM 2238 N N . LEU A 1 298 ? -2.691 0.073 2.979 1 94.12 298 LEU A N 1
ATOM 2239 C CA . LEU A 1 298 ? -1.333 0.603 3.023 1 94.12 298 LEU A CA 1
ATOM 2240 C C . LEU A 1 298 ? -1.324 2.1 2.736 1 94.12 298 LEU A C 1
ATOM 2242 O O . LEU A 1 298 ? -0.757 2.881 3.504 1 94.12 298 LEU A O 1
ATOM 2246 N N . ALA A 1 299 ? -2.023 2.535 1.732 1 92.31 299 ALA A N 1
ATOM 2247 C CA . ALA A 1 299 ? -1.929 3.926 1.292 1 92.31 299 ALA A CA 1
ATOM 2248 C C . ALA A 1 299 ? -2.828 4.828 2.131 1 92.31 299 ALA A C 1
ATOM 2250 O O . ALA A 1 299 ? -2.594 6.035 2.221 1 92.31 299 ALA A O 1
ATOM 2251 N N . ASP A 1 300 ? -3.846 4.25 2.764 1 86.25 300 ASP A N 1
ATOM 2252 C CA . ASP A 1 300 ? -4.77 5.09 3.52 1 86.25 300 ASP A CA 1
ATOM 2253 C C . ASP A 1 300 ? -4.645 4.832 5.02 1 86.25 300 ASP A C 1
ATOM 2255 O O . ASP A 1 300 ? -4.457 5.77 5.801 1 86.25 300 ASP A O 1
ATOM 2259 N N . MET A 1 301 ? -4.637 3.572 5.398 1 86.69 301 MET A N 1
ATOM 2260 C CA . MET A 1 301 ? -4.77 3.268 6.816 1 86.69 301 MET A CA 1
ATOM 2261 C C . MET A 1 301 ? -3.422 3.363 7.523 1 86.69 301 MET A C 1
ATOM 2263 O O . MET A 1 301 ? -3.355 3.752 8.695 1 86.69 301 MET A O 1
ATOM 2267 N N . ILE A 1 302 ? -2.369 3.049 6.852 1 91.88 302 ILE A N 1
ATOM 2268 C CA . ILE A 1 302 ? -1.057 3.158 7.477 1 91.88 302 ILE A CA 1
ATOM 2269 C C . ILE A 1 302 ? -0.747 4.625 7.773 1 91.88 302 ILE A C 1
ATOM 2271 O O . ILE A 1 302 ? -0.353 4.969 8.891 1 91.88 302 ILE A O 1
ATOM 2275 N N . PRO A 1 303 ? -0.943 5.512 6.855 1 89 303 PRO A N 1
ATOM 2276 C CA . PRO A 1 303 ? -0.736 6.926 7.168 1 89 303 PRO A CA 1
ATOM 2277 C C . PRO A 1 303 ? -1.644 7.422 8.289 1 89 303 PRO A C 1
ATOM 2279 O O . PRO A 1 303 ? -1.235 8.266 9.094 1 89 303 PRO A O 1
ATOM 2282 N N . GLU A 1 304 ? -2.852 6.934 8.328 1 83.81 304 GLU A N 1
ATOM 2283 C CA . GLU A 1 304 ? -3.74 7.273 9.438 1 83.81 304 GLU A CA 1
ATOM 2284 C C . GLU A 1 304 ? -3.146 6.836 10.773 1 83.81 304 GLU A C 1
ATOM 2286 O O . GLU A 1 304 ? -3.225 7.57 11.766 1 83.81 304 GLU A O 1
ATOM 2291 N N . MET A 1 305 ? -2.561 5.676 10.789 1 89.62 305 MET A N 1
ATOM 2292 C CA . MET A 1 305 ? -1.895 5.184 11.992 1 89.62 305 MET A CA 1
ATOM 2293 C C . MET A 1 305 ? -0.723 6.082 12.375 1 89.62 305 MET A C 1
ATOM 2295 O O . MET A 1 305 ? -0.512 6.371 13.555 1 89.62 305 MET A O 1
ATOM 2299 N N . LYS A 1 306 ? -0.025 6.535 11.359 1 88.56 306 LYS A N 1
ATOM 2300 C CA . LYS A 1 306 ? 1.103 7.43 11.602 1 88.56 306 LYS A CA 1
ATOM 2301 C C . LYS A 1 306 ? 0.63 8.773 12.164 1 88.56 306 LYS A C 1
ATOM 2303 O O . LYS A 1 306 ? 1.271 9.344 13.047 1 88.56 306 LYS A O 1
ATOM 2308 N N . GLU A 1 307 ? -0.453 9.211 11.68 1 86.12 307 GLU A N 1
ATOM 2309 C CA . GLU A 1 307 ? -1.023 10.469 12.156 1 86.12 307 GLU A CA 1
ATOM 2310 C C . GLU A 1 307 ? -1.496 10.344 13.602 1 86.12 307 GLU A C 1
ATOM 2312 O O . GLU A 1 307 ? -1.34 11.281 14.391 1 86.12 307 GLU A O 1
ATOM 2317 N N . GLN A 1 308 ? -2.062 9.219 13.93 1 84.88 308 GLN A N 1
ATOM 2318 C CA . GLN A 1 308 ? -2.492 8.992 15.305 1 84.88 308 GLN A CA 1
ATOM 2319 C C . GLN A 1 308 ? -1.311 9.039 16.266 1 84.88 308 GLN A C 1
ATOM 2321 O O . GLN A 1 308 ? -1.427 9.57 17.375 1 84.88 308 GLN A O 1
ATOM 2326 N N . LEU A 1 309 ? -0.252 8.531 15.875 1 87.25 309 LEU A N 1
ATOM 2327 C CA . LEU A 1 309 ? 0.96 8.57 16.688 1 87.25 309 LEU A CA 1
ATOM 2328 C C . LEU A 1 309 ? 1.473 9.992 16.844 1 87.25 309 LEU A C 1
ATOM 2330 O O . LEU A 1 309 ? 1.856 10.406 17.938 1 87.25 309 LEU A O 1
ATOM 2334 N N . ALA A 1 310 ? 1.437 10.703 15.789 1 85 310 ALA A N 1
ATOM 2335 C CA . ALA A 1 310 ? 1.884 12.094 15.812 1 85 310 ALA A CA 1
ATOM 2336 C C . ALA A 1 310 ? 0.998 12.938 16.719 1 85 310 ALA A C 1
ATOM 2338 O O . ALA A 1 310 ? 1.493 13.789 17.469 1 85 310 ALA A O 1
ATOM 2339 N N . GLU A 1 311 ? -0.228 12.68 16.641 1 83.81 311 GLU A N 1
ATOM 2340 C CA . GLU A 1 311 ? -1.165 13.414 17.484 1 83.81 311 GLU A CA 1
ATOM 2341 C C . GLU A 1 311 ? -0.952 13.078 18.953 1 83.81 311 GLU A C 1
ATOM 2343 O O . GLU A 1 311 ? -1.028 13.961 19.812 1 83.81 311 GLU A O 1
ATOM 2348 N N . ALA A 1 312 ? -0.724 11.883 19.172 1 83.69 312 ALA A N 1
ATOM 2349 C CA . ALA A 1 312 ? -0.453 11.461 20.547 1 83.69 312 ALA A CA 1
ATOM 2350 C C . ALA A 1 312 ? 0.832 12.094 21.078 1 83.69 312 ALA A C 1
ATOM 2352 O O . ALA A 1 312 ? 0.909 12.477 22.25 1 83.69 312 ALA A O 1
ATOM 2353 N N . GLU A 1 313 ? 1.764 12.258 20.25 1 83.62 313 GLU A N 1
ATOM 2354 C CA . GLU A 1 313 ? 3.029 12.883 20.609 1 83.62 313 GLU A CA 1
ATOM 2355 C C . GLU A 1 313 ? 2.848 14.375 20.875 1 83.62 313 GLU A C 1
ATOM 2357 O O . GLU A 1 313 ? 3.391 14.914 21.844 1 83.62 313 GLU A O 1
ATOM 2362 N N . ARG A 1 314 ? 2.127 14.945 20.047 1 83.81 314 ARG A N 1
ATOM 2363 C CA . ARG A 1 314 ? 1.887 16.375 20.156 1 83.81 314 ARG A CA 1
ATOM 2364 C C . ARG A 1 314 ? 1.082 16.703 21.406 1 83.81 314 ARG A C 1
ATOM 2366 O O . ARG A 1 314 ? 1.359 17.703 22.094 1 83.81 314 ARG A O 1
ATOM 2373 N N . SER A 1 315 ? 0.161 15.883 21.656 1 81.5 315 SER A N 1
ATOM 2374 C CA . SER A 1 315 ? -0.718 16.125 22.797 1 81.5 315 SER A CA 1
ATOM 2375 C C . SER A 1 315 ? -0.087 15.641 24.094 1 81.5 315 SER A C 1
ATOM 2377 O O . SER A 1 315 ? -0.499 16.047 25.188 1 81.5 315 SER A O 1
ATOM 2379 N N . GLY A 1 316 ? 0.917 14.812 23.906 1 78.44 316 GLY A N 1
ATOM 2380 C CA . GLY A 1 316 ? 1.522 14.234 25.094 1 78.44 316 GLY A CA 1
ATOM 2381 C C . GLY A 1 316 ? 0.572 13.344 25.875 1 78.44 316 GLY A C 1
ATOM 2382 O O . GLY A 1 316 ? 0.759 13.133 27.078 1 78.44 316 GLY A O 1
ATOM 2383 N N . SER A 1 317 ? -0.426 12.992 25.344 1 72.44 317 SER A N 1
ATOM 2384 C CA . SER A 1 317 ? -1.526 12.312 26.016 1 72.44 317 SER A CA 1
ATOM 2385 C C . SER A 1 317 ? -1.204 10.844 26.266 1 72.44 317 SER A C 1
ATOM 2387 O O . SER A 1 317 ? -1.739 10.227 27.188 1 72.44 317 SER A O 1
ATOM 2389 N N . GLU A 1 318 ? -0.336 10.305 25.422 1 80.88 318 GLU A N 1
ATOM 2390 C CA . GLU A 1 318 ? -0.06 8.867 25.5 1 80.88 318 GLU A CA 1
ATOM 2391 C C . GLU A 1 318 ? 1.438 8.594 25.422 1 80.88 318 GLU A C 1
ATOM 2393 O O . GLU A 1 318 ? 2.188 9.375 24.828 1 80.88 318 GLU A O 1
ATOM 2398 N N . ASN A 1 319 ? 1.745 7.531 26.094 1 85.88 319 ASN A N 1
ATOM 2399 C CA . ASN A 1 319 ? 3.096 7 25.953 1 85.88 319 ASN A CA 1
ATOM 2400 C C . ASN A 1 319 ? 3.326 6.426 24.562 1 85.88 319 ASN A C 1
ATOM 2402 O O . ASN A 1 319 ? 2.52 5.633 24.062 1 85.88 319 ASN A O 1
ATOM 2406 N N . MET A 1 320 ? 4.352 6.84 23.953 1 86.56 320 MET A N 1
ATOM 2407 C CA . MET A 1 320 ? 4.648 6.445 22.578 1 86.56 320 MET A CA 1
ATOM 2408 C C . MET A 1 320 ? 4.832 4.934 22.469 1 86.56 320 MET A C 1
ATOM 2410 O O . MET A 1 320 ? 4.445 4.328 21.469 1 86.56 320 MET A O 1
ATOM 2414 N N . LEU A 1 321 ? 5.426 4.395 23.484 1 88.12 321 LEU A N 1
ATOM 2415 C CA . LEU A 1 321 ? 5.617 2.947 23.5 1 88.12 321 LEU A CA 1
ATOM 2416 C C . LEU A 1 321 ? 4.273 2.225 23.562 1 88.12 321 LEU A C 1
ATOM 2418 O O . LEU A 1 321 ? 4.105 1.169 22.953 1 88.12 321 LEU A O 1
ATOM 2422 N N . LEU A 1 322 ? 3.398 2.779 24.328 1 92 322 LEU A N 1
ATOM 2423 C CA . LEU A 1 322 ? 2.072 2.178 24.422 1 92 322 LEU A CA 1
ATOM 2424 C C . LEU A 1 322 ? 1.343 2.229 23.094 1 92 322 LEU A C 1
ATOM 2426 O O . LEU A 1 322 ? 0.714 1.248 22.688 1 92 322 LEU A O 1
ATOM 2430 N N . VAL A 1 323 ? 1.43 3.361 22.469 1 92.25 323 VAL A N 1
ATOM 2431 C CA . VAL A 1 323 ? 0.793 3.51 21.156 1 92.25 323 VAL A CA 1
ATOM 2432 C C . VAL A 1 323 ? 1.377 2.494 20.188 1 92.25 323 VAL A C 1
ATOM 2434 O O . VAL A 1 323 ? 0.641 1.856 19.422 1 92.25 323 VAL A O 1
ATOM 2437 N N . PHE A 1 324 ? 2.66 2.361 20.25 1 92.12 324 PHE A N 1
ATOM 2438 C CA . PHE A 1 324 ? 3.359 1.414 19.391 1 92.12 324 PHE A CA 1
ATOM 2439 C C . PHE A 1 324 ? 2.875 -0.008 19.656 1 92.12 324 PHE A C 1
ATOM 2441 O O . PHE A 1 324 ? 2.639 -0.768 18.703 1 92.12 324 PHE A O 1
ATOM 2448 N N . VAL A 1 325 ? 2.738 -0.393 20.844 1 94.31 325 VAL A N 1
ATOM 2449 C CA . VAL A 1 325 ? 2.326 -1.742 21.219 1 94.31 325 VAL A CA 1
ATOM 2450 C C . VAL A 1 325 ? 0.88 -1.979 20.797 1 94.31 325 VAL A C 1
ATOM 2452 O O . VAL A 1 325 ? 0.552 -3.039 20.25 1 94.31 325 VAL A O 1
ATOM 2455 N N . ILE A 1 326 ? 0.032 -1.022 21 1 94.25 326 ILE A N 1
ATOM 2456 C CA . ILE A 1 326 ? -1.376 -1.143 20.641 1 94.25 326 ILE A CA 1
ATOM 2457 C C . ILE A 1 326 ? -1.505 -1.339 19.141 1 94.25 326 ILE A C 1
ATOM 2459 O O . ILE A 1 326 ? -2.205 -2.244 18.672 1 94.25 326 ILE A O 1
ATOM 2463 N N . GLN A 1 327 ? -0.798 -0.554 18.406 1 94.44 327 GLN A N 1
ATOM 2464 C CA . GLN A 1 327 ? -0.899 -0.606 16.953 1 94.44 327 GLN A CA 1
ATOM 2465 C C . GLN A 1 327 ? -0.294 -1.896 16.406 1 94.44 327 GLN A C 1
ATOM 2467 O O . GLN A 1 327 ? -0.863 -2.521 15.5 1 94.44 327 GLN A O 1
ATOM 2472 N N . ASN A 1 328 ? 0.833 -2.299 16.938 1 96.12 328 ASN A N 1
ATOM 2473 C CA . ASN A 1 328 ? 1.448 -3.547 16.5 1 96.12 328 ASN A CA 1
ATOM 2474 C C . ASN A 1 328 ? 0.578 -4.754 16.844 1 96.12 328 ASN A C 1
ATOM 2476 O O . ASN A 1 328 ? 0.466 -5.688 16.047 1 96.12 328 ASN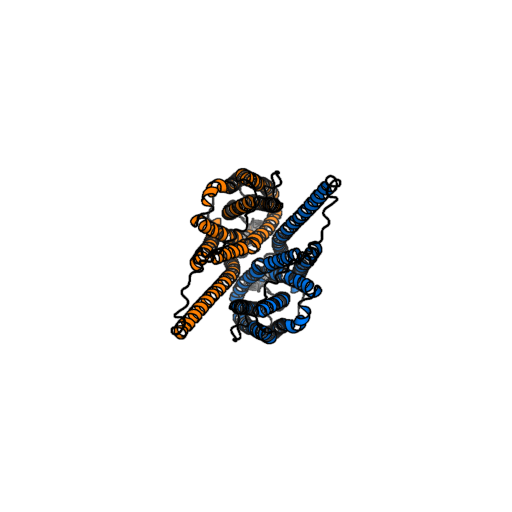 A O 1
ATOM 2480 N N . SER A 1 329 ? 0.021 -4.738 18 1 96.19 329 SER A N 1
ATOM 2481 C CA . SER A 1 329 ? -0.864 -5.836 18.375 1 96.19 329 SER A CA 1
ATOM 2482 C C . SER A 1 329 ? -2.068 -5.922 17.453 1 96.19 329 SER A C 1
ATOM 2484 O O . SER A 1 329 ? -2.492 -7.02 17.078 1 96.19 329 SER A O 1
ATOM 2486 N N . GLY A 1 330 ? -2.645 -4.781 17.109 1 93.88 330 GLY A N 1
ATOM 2487 C CA . GLY A 1 330 ? -3.756 -4.77 16.188 1 93.88 330 GLY A CA 1
ATOM 2488 C C . GLY A 1 330 ? -3.406 -5.371 14.828 1 93.88 330 GLY A C 1
ATOM 2489 O O . GLY A 1 330 ? -4.133 -6.223 14.32 1 93.88 330 GLY A O 1
ATOM 2490 N N . ILE A 1 331 ? -2.277 -4.969 14.266 1 95.94 331 ILE A N 1
ATOM 2491 C CA . ILE A 1 331 ? -1.839 -5.449 12.961 1 95.94 331 ILE A CA 1
ATOM 2492 C C . ILE A 1 331 ? -1.602 -6.957 13.023 1 95.94 331 ILE A C 1
ATOM 2494 O O . ILE A 1 331 ? -2.078 -7.699 12.156 1 95.94 331 ILE A O 1
ATOM 2498 N N . VAL A 1 332 ? -0.907 -7.43 14.062 1 96.81 332 VAL A N 1
ATOM 2499 C CA . VAL A 1 332 ? -0.506 -8.828 14.188 1 96.81 332 VAL A CA 1
ATOM 2500 C C . VAL A 1 332 ? -1.74 -9.703 14.406 1 96.81 332 VAL A C 1
ATOM 2502 O O . VAL A 1 332 ? -1.865 -10.773 13.805 1 96.81 332 VAL A O 1
ATOM 2505 N N . ILE A 1 333 ? -2.65 -9.266 15.242 1 94.25 333 ILE A N 1
ATOM 2506 C CA . ILE A 1 333 ? -3.871 -10.031 15.484 1 94.25 333 ILE A CA 1
ATOM 2507 C C . ILE A 1 333 ? -4.684 -10.133 14.195 1 94.25 333 ILE A C 1
ATOM 2509 O O . ILE A 1 333 ? -5.191 -11.203 13.859 1 94.25 333 ILE A O 1
ATOM 2513 N N . GLY A 1 334 ? -4.863 -9.016 13.516 1 90.69 334 GLY A N 1
ATOM 2514 C CA . GLY A 1 334 ? -5.551 -9.055 12.234 1 90.69 334 GLY A CA 1
ATOM 2515 C C . GLY A 1 334 ? -4.934 -10.031 11.25 1 90.69 334 GLY A C 1
ATOM 2516 O O . GLY A 1 334 ? -5.645 -10.812 10.617 1 90.69 334 GLY A O 1
ATOM 2517 N N . PHE A 1 335 ? -3.607 -10 11.156 1 94.31 335 PHE A N 1
ATOM 2518 C CA . PHE A 1 335 ? -2.869 -10.906 10.289 1 94.31 335 PHE A CA 1
ATOM 2519 C C . PHE A 1 335 ? -3.102 -12.359 10.703 1 94.31 335 PHE A C 1
ATOM 2521 O O . PHE A 1 335 ? -3.373 -13.211 9.859 1 94.31 335 PHE A O 1
ATOM 2528 N N . LEU A 1 336 ? -3.004 -12.625 11.93 1 93 336 LEU A N 1
ATOM 2529 C CA . LEU A 1 336 ? -3.125 -13.992 12.445 1 93 336 LEU A CA 1
ATOM 2530 C C . LEU A 1 336 ? -4.535 -14.523 12.234 1 93 336 LEU A C 1
ATOM 2532 O O . LEU A 1 336 ? -4.719 -15.711 11.945 1 93 336 LEU A O 1
ATOM 2536 N N . ILE A 1 337 ? -5.555 -13.727 12.398 1 86.56 337 ILE A N 1
ATOM 2537 C CA . ILE A 1 337 ? -6.938 -14.141 12.18 1 86.56 337 ILE A CA 1
ATOM 2538 C C . ILE A 1 337 ? -7.113 -14.625 10.742 1 86.56 337 ILE A C 1
ATOM 2540 O O . ILE A 1 337 ? -7.641 -15.711 10.508 1 86.56 337 ILE A O 1
ATOM 2544 N N . ILE A 1 338 ? -6.629 -13.852 9.781 1 86.69 338 ILE A N 1
ATOM 2545 C CA . ILE A 1 338 ? -6.816 -14.195 8.375 1 86.69 338 ILE A CA 1
ATOM 2546 C C . ILE A 1 338 ? -5.945 -15.398 8.016 1 86.69 338 ILE A C 1
ATOM 2548 O O . ILE A 1 338 ? -6.367 -16.281 7.262 1 86.69 338 ILE A O 1
ATOM 2552 N N . LEU A 1 339 ? -4.707 -15.43 8.555 1 89.75 339 LEU A N 1
ATOM 2553 C CA . LEU A 1 339 ? -3.828 -16.562 8.305 1 89.75 339 LEU A CA 1
ATOM 2554 C C . LEU A 1 339 ? -4.465 -17.859 8.805 1 89.75 339 LEU A C 1
ATOM 2556 O O . LEU A 1 339 ? -4.387 -18.891 8.133 1 89.75 339 LEU A O 1
ATOM 2560 N N . CYS A 1 340 ? -5.07 -17.812 9.969 1 86.69 340 CYS A N 1
ATOM 2561 C CA . CYS A 1 340 ? -5.75 -18.984 10.523 1 86.69 340 CYS A CA 1
ATOM 2562 C C . CYS A 1 340 ? -6.918 -19.406 9.641 1 86.69 340 CYS A C 1
ATOM 2564 O O . CYS A 1 340 ? -7.145 -20.594 9.438 1 86.69 340 CYS A O 1
ATOM 2566 N N . LEU A 1 341 ? -7.605 -18.516 9.117 1 80.31 341 LEU A N 1
ATOM 2567 C CA . LEU A 1 341 ? -8.727 -18.828 8.234 1 80.31 341 LEU A CA 1
ATOM 2568 C C . LEU A 1 341 ? -8.234 -19.484 6.949 1 80.31 341 LEU A C 1
ATOM 2570 O O . LEU A 1 341 ? -8.867 -20.422 6.453 1 80.31 341 LEU A O 1
ATOM 2574 N N . VAL A 1 342 ? -7.156 -18.984 6.41 1 83.06 342 VAL A N 1
ATOM 2575 C CA . VAL A 1 342 ? -6.613 -19.516 5.168 1 83.06 342 VAL A CA 1
ATOM 2576 C C . VAL A 1 342 ? -6.09 -20.938 5.406 1 83.06 342 VAL A C 1
ATOM 2578 O O . VAL A 1 342 ? -6.266 -21.812 4.562 1 83.06 342 VAL A O 1
ATOM 2581 N N . GLN A 1 343 ? -5.461 -21.188 6.531 1 81.75 343 GLN A N 1
ATOM 2582 C CA . GLN A 1 343 ? -4.855 -22.484 6.816 1 81.75 343 GLN A CA 1
ATOM 2583 C C . GLN A 1 343 ? -5.91 -23.516 7.191 1 81.75 343 GLN A C 1
ATOM 2585 O O . GLN A 1 343 ? -5.793 -24.688 6.832 1 81.75 343 GLN A O 1
ATOM 2590 N N . TYR A 1 344 ? -6.934 -23.078 7.816 1 73.5 344 TYR A N 1
ATOM 2591 C CA . TYR A 1 344 ? -7.879 -24.062 8.352 1 73.5 344 TYR A CA 1
ATOM 2592 C C . TYR A 1 344 ? -9.234 -23.922 7.668 1 73.5 344 TYR A C 1
ATOM 2594 O O . TYR A 1 344 ? -10.18 -24.656 8 1 73.5 344 TYR A O 1
ATOM 2602 N N . GLY A 1 345 ? -9.391 -22.953 6.867 1 62.22 345 GLY A N 1
ATOM 2603 C CA . GLY A 1 345 ? -10.672 -22.719 6.215 1 62.22 345 GLY A CA 1
ATOM 2604 C C . GLY A 1 345 ? -11.141 -23.906 5.395 1 62.22 345 GLY A C 1
ATOM 2605 O O . GLY A 1 345 ? -12.336 -24.188 5.309 1 62.22 345 GLY A O 1
ATOM 2606 N N . GLY A 1 346 ? -10.289 -24.484 4.625 1 55.16 346 GLY A N 1
ATOM 2607 C CA . GLY A 1 346 ? -10.719 -25.656 3.877 1 55.16 346 GLY A CA 1
ATOM 2608 C C . GLY A 1 346 ? -11.297 -26.75 4.758 1 55.16 346 GLY A C 1
ATOM 2609 O O . GLY A 1 346 ? -12.031 -27.609 4.281 1 55.16 346 GLY A O 1
ATOM 2610 N N . GLU A 1 347 ? -10.883 -26.719 5.918 1 50.16 347 GLU A N 1
ATOM 2611 C CA . GLU A 1 347 ? -11.344 -27.766 6.816 1 50.16 347 GLU A CA 1
ATOM 2612 C C . GLU A 1 347 ? -12.695 -27.406 7.438 1 50.16 347 GLU A C 1
ATOM 2614 O O . GLU A 1 347 ? -13.375 -28.266 8 1 50.16 347 GLU A O 1
ATOM 2619 N N . ILE A 1 348 ? -13.008 -26.172 7.34 1 43.97 348 ILE A N 1
ATOM 2620 C CA . ILE A 1 348 ? -14.273 -25.797 7.961 1 43.97 348 ILE A CA 1
ATOM 2621 C C . ILE A 1 348 ? -15.43 -26.094 7.004 1 43.97 348 ILE A C 1
ATOM 2623 O O . ILE A 1 348 ? -15.609 -25.406 6 1 43.97 348 ILE A O 1
ATOM 2627 N N . GLN A 1 349 ? -15.602 -27.281 6.648 1 42.81 349 GLN A N 1
ATOM 2628 C CA . GLN A 1 349 ? -16.797 -27.766 5.961 1 42.81 349 GLN A CA 1
ATOM 2629 C C . GLN A 1 349 ? -18.062 -27.328 6.688 1 42.81 349 GLN A C 1
ATOM 2631 O O . GLN A 1 349 ? -18.25 -27.641 7.863 1 42.81 349 GLN A O 1
ATOM 2636 N N . VAL A 1 350 ? -18.359 -26.047 6.363 1 37.91 350 VAL A N 1
ATOM 2637 C CA . VAL A 1 350 ? -19.719 -25.844 6.859 1 37.91 350 VAL A CA 1
ATOM 2638 C C . VAL A 1 350 ? -20.703 -26.484 5.895 1 37.91 350 VAL A C 1
ATOM 2640 O O . VAL A 1 350 ? -20.562 -26.375 4.676 1 37.91 350 VAL A O 1
ATOM 2643 N N . GLY B 1 1 ? 7.656 -74.812 -45.938 1 21.03 1 GLY B N 1
ATOM 2644 C CA . GLY B 1 1 ? 8.023 -74.938 -44.562 1 21.03 1 GLY B CA 1
ATOM 2645 C C . GLY B 1 1 ? 7.301 -73.875 -43.688 1 21.03 1 GLY B C 1
ATOM 2646 O O . GLY B 1 1 ? 7.004 -72.812 -44.125 1 21.03 1 GLY B O 1
ATOM 2647 N N . ARG B 1 2 ? 6.496 -74.375 -42.688 1 25.19 2 ARG B N 1
ATOM 2648 C CA . ARG B 1 2 ? 5.531 -73.75 -41.781 1 25.19 2 ARG B CA 1
ATOM 2649 C C . ARG B 1 2 ? 6.191 -72.688 -40.938 1 25.19 2 ARG B C 1
ATOM 2651 O O . ARG B 1 2 ? 7.066 -73 -40.125 1 25.19 2 ARG B O 1
ATOM 2658 N N . ILE B 1 3 ? 6.559 -71.688 -41.594 1 30.48 3 ILE B N 1
ATOM 2659 C CA . ILE B 1 3 ? 7.164 -70.625 -40.812 1 30.48 3 ILE B CA 1
ATOM 2660 C C . ILE B 1 3 ? 6.301 -70.312 -39.594 1 30.48 3 ILE B C 1
ATOM 2662 O O . ILE B 1 3 ? 5.129 -69.938 -39.719 1 30.48 3 ILE B O 1
ATOM 2666 N N . ASN B 1 4 ? 6.52 -71.062 -38.438 1 28.61 4 ASN B N 1
ATOM 2667 C CA . ASN B 1 4 ? 5.855 -71.188 -37.156 1 28.61 4 ASN B CA 1
ATOM 2668 C C . ASN B 1 4 ? 5.715 -69.875 -36.469 1 28.61 4 ASN B C 1
ATOM 2670 O O . ASN B 1 4 ? 6.605 -69 -36.531 1 28.61 4 ASN B O 1
ATOM 2674 N N . ALA B 1 5 ? 4.566 -69.438 -36.062 1 36.81 5 ALA B N 1
ATOM 2675 C CA . ALA B 1 5 ? 3.918 -68.312 -35.344 1 36.81 5 ALA B CA 1
ATOM 2676 C C . ALA B 1 5 ? 4.641 -68.062 -34.031 1 36.81 5 ALA B C 1
ATOM 2678 O O . ALA B 1 5 ? 4.273 -67.125 -33.312 1 36.81 5 ALA B O 1
ATOM 2679 N N . SER B 1 6 ? 5.59 -68.938 -33.656 1 34.78 6 SER B N 1
ATOM 2680 C CA . SER B 1 6 ? 6.195 -68.875 -32.344 1 34.78 6 SER B CA 1
ATOM 2681 C C . SER B 1 6 ? 7.188 -67.688 -32.281 1 34.78 6 SER B C 1
ATOM 2683 O O . SER B 1 6 ? 7.449 -67.125 -31.203 1 34.78 6 SER B O 1
ATOM 2685 N N . THR B 1 7 ? 7.902 -67.438 -33.406 1 37.31 7 THR B N 1
ATOM 2686 C CA . THR B 1 7 ? 9.023 -66.5 -33.281 1 37.31 7 THR B CA 1
ATOM 2687 C C . THR B 1 7 ? 8.523 -65.062 -33.156 1 37.31 7 THR B C 1
ATOM 2689 O O . THR B 1 7 ? 9.242 -64.188 -32.656 1 37.31 7 THR B O 1
ATOM 2692 N N . LEU B 1 8 ? 7.375 -64.812 -33.75 1 36.25 8 LEU B N 1
ATOM 2693 C CA . LEU B 1 8 ? 6.941 -63.438 -33.719 1 36.25 8 LEU B CA 1
ATOM 2694 C C . LEU B 1 8 ? 6.512 -63 -32.312 1 36.25 8 LEU B C 1
ATOM 2696 O O . LEU B 1 8 ? 6.457 -61.812 -32.031 1 36.25 8 LEU B O 1
ATOM 2700 N N . SER B 1 9 ? 6.191 -64 -31.359 1 38.41 9 SER B N 1
ATOM 2701 C CA . SER B 1 9 ? 5.707 -63.625 -30.031 1 38.41 9 SER B CA 1
ATOM 2702 C C . SER B 1 9 ? 6.84 -63.125 -29.156 1 38.41 9 SER B C 1
ATOM 2704 O O . SER B 1 9 ? 6.594 -62.562 -28.078 1 38.41 9 SER B O 1
ATOM 2706 N N . ALA B 1 10 ? 8.148 -63.594 -29.391 1 39.56 10 ALA B N 1
ATOM 2707 C CA . ALA B 1 10 ? 9.219 -63.219 -28.469 1 39.56 10 ALA B CA 1
ATOM 2708 C C . ALA B 1 10 ? 9.672 -61.781 -28.703 1 39.56 10 ALA B C 1
ATOM 2710 O O . ALA B 1 10 ? 10.359 -61.188 -27.859 1 39.56 10 ALA B O 1
ATOM 2711 N N . VAL B 1 11 ? 9.648 -61.344 -30 1 41.59 11 VAL B N 1
ATOM 2712 C CA . VAL B 1 11 ? 10.242 -60.031 -30.25 1 41.59 11 VAL B CA 1
ATOM 2713 C C . VAL B 1 11 ? 9.336 -58.938 -29.688 1 41.59 11 VAL B C 1
ATOM 2715 O O . VAL B 1 11 ? 9.766 -57.781 -29.531 1 41.59 11 VAL B O 1
ATOM 2718 N N . CYS B 1 12 ? 8.023 -59.344 -29.406 1 37.53 12 CYS B N 1
ATOM 2719 C CA . CYS B 1 12 ? 7.105 -58.281 -29.031 1 37.53 12 CYS B CA 1
ATOM 2720 C C . CYS B 1 12 ? 7.414 -57.781 -27.625 1 37.53 12 CYS B C 1
ATOM 2722 O O . CYS B 1 12 ? 7.301 -56.562 -27.359 1 37.53 12 CYS B O 1
ATOM 2724 N N . PRO B 1 13 ? 7.762 -58.844 -26.703 1 39.91 13 PRO B N 1
ATOM 2725 C CA . PRO B 1 13 ? 7.945 -58.219 -25.391 1 39.91 13 PRO B CA 1
ATOM 2726 C C . PRO B 1 13 ? 9.195 -57.344 -25.312 1 39.91 13 PRO B C 1
ATOM 2728 O O . PRO B 1 13 ? 9.211 -56.375 -24.578 1 39.91 13 PRO B O 1
ATOM 2731 N N . GLN B 1 14 ? 10.273 -57.719 -26.078 1 40.81 14 GLN B N 1
ATOM 2732 C CA . GLN B 1 14 ? 11.477 -56.906 -25.906 1 40.81 14 GLN B CA 1
ATOM 2733 C C . GLN B 1 14 ? 11.312 -55.531 -26.5 1 40.81 14 GLN B C 1
ATOM 2735 O O . GLN B 1 14 ? 11.844 -54.531 -25.969 1 40.81 14 GLN B O 1
ATOM 2740 N N . LEU B 1 15 ? 10.672 -55.406 -27.688 1 38.69 15 LEU B N 1
ATOM 2741 C CA . LEU B 1 15 ? 10.484 -54.062 -28.234 1 38.69 15 LEU B CA 1
ATOM 2742 C C . LEU B 1 15 ? 9.531 -53.281 -27.359 1 38.69 15 LEU B C 1
ATOM 2744 O O . LEU B 1 15 ? 9.75 -52.094 -27.109 1 38.69 15 LEU B O 1
ATOM 2748 N N . LEU B 1 16 ? 8.406 -53.938 -26.812 1 39.12 16 LEU B N 1
ATOM 2749 C CA . LEU B 1 16 ? 7.559 -53.188 -25.906 1 39.12 16 LEU B CA 1
ATOM 2750 C C . LEU B 1 16 ? 8.312 -52.844 -24.625 1 39.12 16 LEU B C 1
ATOM 2752 O O . LEU B 1 16 ? 8.133 -51.75 -24.062 1 39.12 16 LEU B O 1
ATOM 2756 N N . LEU B 1 17 ? 9.148 -53.781 -24.094 1 39.28 17 LEU B N 1
ATOM 2757 C CA . LEU B 1 17 ? 9.93 -53.406 -22.922 1 39.28 17 LEU B CA 1
ATOM 2758 C C . LEU B 1 17 ? 10.93 -52.312 -23.266 1 39.28 17 LEU B C 1
ATOM 2760 O O . LEU B 1 17 ? 11.211 -51.438 -22.453 1 39.28 17 LEU B O 1
ATOM 2764 N N . LYS B 1 18 ? 11.641 -52.375 -24.453 1 40.16 18 LYS B N 1
ATOM 2765 C CA . LYS B 1 18 ? 12.539 -51.281 -24.766 1 40.16 18 LYS B CA 1
ATOM 2766 C C . LYS B 1 18 ? 11.766 -49.969 -24.953 1 40.16 18 LYS B C 1
ATOM 2768 O O . LYS B 1 18 ? 12.227 -48.906 -24.547 1 40.16 18 LYS B O 1
ATOM 2773 N N . ILE B 1 19 ? 10.539 -49.938 -25.656 1 38.94 19 ILE B N 1
ATOM 2774 C CA . ILE B 1 19 ? 9.805 -48.688 -25.75 1 38.94 19 ILE B CA 1
ATOM 2775 C C . ILE B 1 19 ? 9.266 -48.312 -24.375 1 38.94 19 ILE B C 1
ATOM 2777 O O . ILE B 1 19 ? 9.25 -47.125 -24.016 1 38.94 19 ILE B O 1
ATOM 2781 N N . HIS B 1 20 ? 8.703 -49.281 -23.516 1 37.06 20 HIS B N 1
ATOM 2782 C CA . HIS B 1 20 ? 8.289 -48.875 -22.172 1 37.06 20 HIS B CA 1
ATOM 2783 C C . HIS B 1 20 ? 9.492 -48.562 -21.297 1 37.06 20 HIS B C 1
ATOM 2785 O O . HIS B 1 20 ? 9.422 -47.688 -20.422 1 37.06 20 HIS B O 1
ATOM 2791 N N . SER B 1 21 ? 10.609 -49.312 -21.25 1 37.38 21 SER B N 1
ATOM 2792 C CA . SER B 1 21 ? 11.719 -48.969 -20.375 1 37.38 21 SER B CA 1
ATOM 2793 C C . SER B 1 21 ? 12.359 -47.656 -20.812 1 37.38 21 SER B C 1
ATOM 2795 O O . SER B 1 21 ? 12.852 -46.906 -19.969 1 37.38 21 SER B O 1
ATOM 2797 N N . GLU B 1 22 ? 12.727 -47.344 -22.078 1 36.47 22 GLU B N 1
ATOM 2798 C CA . GLU B 1 22 ? 13.336 -46.062 -22.406 1 36.47 22 GLU B CA 1
ATOM 2799 C C . GLU B 1 22 ? 12.352 -44.906 -22.188 1 36.47 22 GLU B C 1
ATOM 2801 O O . GLU B 1 22 ? 12.766 -43.781 -21.953 1 36.47 22 GLU B O 1
ATOM 2806 N N . GLU B 1 23 ? 11.023 -44.938 -22.516 1 35.34 23 GLU B N 1
ATOM 2807 C CA . GLU B 1 23 ? 10.07 -43.844 -22.25 1 35.34 23 GLU B CA 1
ATOM 2808 C C . GLU B 1 23 ? 9.766 -43.75 -20.766 1 35.34 23 GLU B C 1
ATOM 2810 O O . GLU B 1 23 ? 9.336 -42.688 -20.297 1 35.34 23 GLU B O 1
ATOM 2815 N N . CYS B 1 24 ? 9.555 -44.75 -19.953 1 34.19 24 CYS B N 1
ATOM 2816 C CA . CYS B 1 24 ? 9.188 -44.656 -18.547 1 34.19 24 CYS B CA 1
ATOM 2817 C C . CYS B 1 24 ? 10.305 -44.031 -17.734 1 34.19 24 CYS B C 1
ATOM 2819 O O . CYS B 1 24 ? 10.039 -43.281 -16.797 1 34.19 24 CYS B O 1
ATOM 2821 N N . CYS B 1 25 ? 11.477 -44.656 -17.562 1 32.56 25 CYS B N 1
ATOM 2822 C CA . CYS B 1 25 ? 12.5 -44.125 -16.656 1 32.56 25 CYS B CA 1
ATOM 2823 C C . CYS B 1 25 ? 13.094 -42.844 -17.203 1 32.56 25 CYS B C 1
ATOM 2825 O O . CYS B 1 25 ? 14.148 -42.375 -16.734 1 32.56 25 CYS B O 1
ATOM 2827 N N . ASN B 1 26 ? 12.945 -42.531 -18.484 1 30.75 26 ASN B N 1
ATOM 2828 C CA . ASN B 1 26 ? 13.406 -41.156 -18.641 1 30.75 26 ASN B CA 1
ATOM 2829 C C . ASN B 1 26 ? 12.742 -40.219 -17.641 1 30.75 26 ASN B C 1
ATOM 2831 O O . ASN B 1 26 ? 11.555 -39.938 -17.75 1 30.75 26 ASN B O 1
ATOM 2835 N N . ASP B 1 27 ? 12.953 -40.406 -16.391 1 31.34 27 ASP B N 1
ATOM 2836 C CA . ASP B 1 27 ? 12.773 -39.406 -15.352 1 31.34 27 ASP B CA 1
ATOM 2837 C C . ASP B 1 27 ? 12.859 -37.969 -15.93 1 31.34 27 ASP B C 1
ATOM 2839 O O . ASP B 1 27 ? 13.953 -37.469 -16.156 1 31.34 27 ASP B O 1
ATOM 2843 N N . ASN B 1 28 ? 12.242 -37.688 -16.938 1 30.11 28 ASN B N 1
ATOM 2844 C CA . ASN B 1 28 ? 11.953 -36.312 -17.328 1 30.11 28 ASN B CA 1
ATOM 2845 C C . ASN B 1 28 ? 11.781 -35.406 -16.109 1 30.11 28 ASN B C 1
ATOM 2847 O O . ASN B 1 28 ? 10.703 -35.344 -15.516 1 30.11 28 ASN B O 1
ATOM 2851 N N . THR B 1 29 ? 12.586 -35.531 -15.117 1 32.56 29 THR B N 1
ATOM 2852 C CA . THR B 1 29 ? 12.742 -34.344 -14.281 1 32.56 29 THR B CA 1
ATOM 2853 C C . THR B 1 29 ? 12.359 -33.094 -15.055 1 32.56 29 THR B C 1
ATOM 2855 O O . THR B 1 29 ? 13.008 -32.75 -16.047 1 32.56 29 THR B O 1
ATOM 2858 N N . ILE B 1 30 ? 11.172 -33 -15.422 1 32.62 30 ILE B N 1
ATOM 2859 C CA . ILE B 1 30 ? 10.688 -31.672 -15.789 1 32.62 30 ILE B CA 1
ATOM 2860 C C . ILE B 1 30 ? 11.656 -30.609 -15.273 1 32.62 30 ILE B C 1
ATOM 2862 O O . ILE B 1 30 ? 11.695 -30.312 -14.078 1 32.62 30 ILE B O 1
ATOM 2866 N N . VAL B 1 31 ? 12.914 -30.797 -15.492 1 33.84 31 VAL B N 1
ATOM 2867 C CA . VAL B 1 31 ? 13.789 -29.625 -15.422 1 33.84 31 VAL B CA 1
ATOM 2868 C C . VAL B 1 31 ? 13.023 -28.391 -15.875 1 33.84 31 VAL B C 1
ATOM 2870 O O . VAL B 1 31 ? 12.609 -28.297 -17.031 1 33.84 31 VAL B O 1
ATOM 2873 N N . GLN B 1 32 ? 12.055 -28 -15.211 1 35.16 32 GLN B N 1
ATOM 2874 C CA . GLN B 1 32 ? 11.492 -26.656 -15.336 1 35.16 32 GLN B CA 1
ATOM 2875 C C . GLN B 1 32 ? 12.492 -25.688 -15.969 1 35.16 32 GLN B C 1
ATOM 2877 O O . GLN B 1 32 ? 13.555 -25.438 -15.406 1 35.16 32 GLN B O 1
ATOM 2882 N N . GLU B 1 33 ? 12.789 -25.844 -17.172 1 36.72 33 GLU B N 1
ATOM 2883 C CA . GLU B 1 33 ? 13.594 -24.859 -17.922 1 36.72 33 GLU B CA 1
ATOM 2884 C C . GLU B 1 33 ? 13.367 -23.453 -17.391 1 36.72 33 GLU B C 1
ATOM 2886 O O . GLU B 1 33 ? 12.406 -22.781 -17.781 1 36.72 33 GLU B O 1
ATOM 2891 N N . HIS B 1 34 ? 13.273 -23.188 -16.125 1 45.38 34 HIS B N 1
ATOM 2892 C CA . HIS B 1 34 ? 13.43 -21.812 -15.656 1 45.38 34 HIS B CA 1
ATOM 2893 C C . HIS B 1 34 ? 14.453 -21.062 -16.5 1 45.38 34 HIS B C 1
ATOM 2895 O O . HIS B 1 34 ? 15.328 -21.672 -17.125 1 45.38 34 HIS B O 1
ATOM 2901 N N . ALA B 1 35 ? 14.227 -19.984 -17 1 51.22 35 ALA B N 1
ATOM 2902 C CA . ALA B 1 35 ? 15.273 -19.203 -17.656 1 51.22 35 ALA B CA 1
ATOM 2903 C C . ALA B 1 35 ? 16.641 -19.531 -17.078 1 51.22 35 ALA B C 1
ATOM 2905 O O . ALA B 1 35 ? 16.766 -19.891 -15.898 1 51.22 35 ALA B O 1
ATOM 2906 N N . GLU B 1 36 ? 17.641 -19.984 -17.922 1 59.91 36 GLU B N 1
ATOM 2907 C CA . GLU B 1 36 ? 19 -20.422 -17.625 1 59.91 36 GLU B CA 1
ATOM 2908 C C . GLU B 1 36 ? 19.672 -19.5 -16.625 1 59.91 36 GLU B C 1
ATOM 2910 O O . GLU B 1 36 ? 19.656 -18.266 -16.797 1 59.91 36 GLU B O 1
ATOM 2915 N N . LYS B 1 37 ? 19.875 -20.047 -15.375 1 70.75 37 LYS B N 1
ATOM 2916 C CA . LYS B 1 37 ? 20.672 -19.344 -14.383 1 70.75 37 LYS B CA 1
ATOM 2917 C C . LYS B 1 37 ? 21.984 -18.828 -14.992 1 70.75 37 LYS B C 1
ATOM 2919 O O . LYS B 1 37 ? 22.719 -19.594 -15.625 1 70.75 37 LYS B O 1
ATOM 2924 N N . PRO B 1 38 ? 22.125 -17.562 -15.023 1 72.94 38 PRO B N 1
ATOM 2925 C CA . PRO B 1 38 ? 23.375 -17.016 -15.555 1 72.94 38 PRO B CA 1
ATOM 2926 C C . PRO B 1 38 ? 24.594 -17.484 -14.781 1 72.94 38 PRO B C 1
ATOM 2928 O O . PRO B 1 38 ? 24.484 -17.859 -13.609 1 72.94 38 PRO B O 1
ATOM 2931 N N . PRO B 1 39 ? 25.719 -17.562 -15.602 1 78.5 39 PRO B N 1
ATOM 2932 C CA . PRO B 1 39 ? 26.953 -17.812 -14.852 1 78.5 39 PRO B CA 1
ATOM 2933 C C . PRO B 1 39 ? 27.156 -16.812 -13.711 1 78.5 39 PRO B C 1
ATOM 2935 O O . PRO B 1 39 ? 26.734 -15.656 -13.812 1 78.5 39 PRO B O 1
ATOM 2938 N N . ILE B 1 40 ? 27.719 -17.297 -12.68 1 80.88 40 ILE B N 1
ATOM 2939 C CA . ILE B 1 40 ? 27.891 -16.531 -11.453 1 80.88 40 ILE B CA 1
ATOM 2940 C C . ILE B 1 40 ? 28.625 -15.219 -11.75 1 80.88 40 ILE B C 1
ATOM 2942 O O . ILE B 1 40 ? 28.312 -14.18 -11.164 1 80.88 40 ILE B O 1
ATOM 2946 N N . GLY B 1 41 ? 29.562 -15.266 -12.648 1 86.25 41 GLY B N 1
ATOM 2947 C CA . GLY B 1 41 ? 30.297 -14.062 -13.023 1 86.25 41 GLY B CA 1
ATOM 2948 C C . GLY B 1 41 ? 29.422 -12.992 -13.633 1 86.25 41 GLY B C 1
ATOM 2949 O O . GLY B 1 41 ? 29.625 -11.797 -13.398 1 86.25 41 GLY B O 1
ATOM 2950 N N . GLN B 1 42 ? 28.516 -13.398 -14.328 1 87.06 42 GLN B N 1
ATOM 2951 C CA . GLN B 1 42 ? 27.609 -12.445 -14.953 1 87.06 42 GLN B CA 1
ATOM 2952 C C . GLN B 1 42 ? 26.703 -11.781 -13.914 1 87.06 42 GLN B C 1
ATOM 2954 O O . GLN B 1 42 ? 26.422 -10.586 -14.016 1 87.06 42 GLN B O 1
ATOM 2959 N N . ALA B 1 43 ? 26.281 -12.555 -12.977 1 88.94 43 ALA B N 1
ATOM 2960 C CA . ALA B 1 43 ? 25.469 -11.992 -11.906 1 88.94 43 ALA B CA 1
ATOM 2961 C C . ALA B 1 43 ? 26.234 -10.914 -11.141 1 88.94 43 ALA B C 1
ATOM 2963 O O . ALA B 1 43 ? 25.688 -9.852 -10.836 1 88.94 43 ALA B O 1
ATOM 2964 N N . TRP B 1 44 ? 27.516 -11.172 -10.922 1 91.81 44 TRP B N 1
ATOM 2965 C CA . TRP B 1 44 ? 28.359 -10.203 -10.227 1 91.81 44 TRP B CA 1
ATOM 2966 C C . TRP B 1 44 ? 28.609 -8.977 -11.094 1 91.81 44 TRP B C 1
ATOM 2968 O O . TRP B 1 44 ? 28.484 -7.844 -10.625 1 91.81 44 TRP B O 1
ATOM 2978 N N . GLY B 1 45 ? 28.891 -9.164 -12.273 1 93.06 45 GLY B N 1
ATOM 2979 C CA . GLY B 1 45 ? 29.172 -8.047 -13.172 1 93.06 45 GLY B CA 1
ATOM 2980 C C . GLY B 1 45 ? 27.984 -7.125 -13.359 1 93.06 45 GLY B C 1
ATOM 2981 O O . GLY B 1 45 ? 28.078 -5.918 -13.148 1 93.06 45 GLY B O 1
ATOM 2982 N N . TYR B 1 46 ? 26.875 -7.695 -13.805 1 92.81 46 TYR B N 1
ATOM 2983 C CA . TYR B 1 46 ? 25.656 -6.902 -13.992 1 92.81 46 TYR B CA 1
ATOM 2984 C C . TYR B 1 46 ? 25.188 -6.289 -12.68 1 92.81 46 TYR B C 1
ATOM 2986 O O . TYR B 1 46 ? 24.766 -5.133 -12.641 1 92.81 46 TYR B O 1
ATOM 2994 N N . GLY B 1 47 ? 25.25 -7.102 -11.641 1 94.19 47 GLY B N 1
ATOM 2995 C CA . GLY B 1 47 ? 24.844 -6.598 -10.336 1 94.19 47 GLY B CA 1
ATOM 2996 C C . GLY B 1 47 ? 25.641 -5.387 -9.891 1 94.19 47 GLY B C 1
ATOM 2997 O O . GLY B 1 47 ? 25.062 -4.367 -9.508 1 94.19 47 GLY B O 1
ATOM 2998 N N . ILE B 1 48 ? 26.938 -5.512 -10.023 1 94.94 48 ILE B N 1
ATOM 2999 C CA . ILE B 1 48 ? 27.812 -4.414 -9.617 1 94.94 48 ILE B CA 1
ATOM 3000 C C . ILE B 1 48 ? 27.578 -3.207 -10.523 1 94.94 48 ILE B C 1
ATOM 3002 O O . ILE B 1 48 ? 27.562 -2.064 -10.055 1 94.94 48 ILE B O 1
ATOM 3006 N N . GLY B 1 49 ? 27.438 -3.465 -11.758 1 95.44 49 GLY B N 1
ATOM 3007 C CA . GLY B 1 49 ? 27.156 -2.381 -12.688 1 95.44 49 GLY B CA 1
ATOM 3008 C C . GLY B 1 49 ? 25.906 -1.596 -12.344 1 95.44 49 GLY B C 1
ATOM 3009 O O . GLY B 1 49 ? 25.953 -0.366 -12.258 1 95.44 49 GLY B O 1
ATOM 3010 N N . PHE B 1 50 ? 24.875 -2.266 -12.141 1 94.06 50 PHE B N 1
ATOM 3011 C CA . PHE B 1 50 ? 23.609 -1.591 -11.867 1 94.06 50 PHE B CA 1
ATOM 3012 C C . PHE B 1 50 ? 23.641 -0.927 -10.492 1 94.06 50 PHE B C 1
ATOM 3014 O O . PHE B 1 50 ? 23.094 0.161 -10.312 1 94.06 50 PHE B O 1
ATOM 3021 N N . VAL B 1 51 ? 24.219 -1.561 -9.508 1 94.81 51 VAL B N 1
ATOM 3022 C CA . VAL B 1 51 ? 24.312 -0.959 -8.188 1 94.81 51 VAL B CA 1
ATOM 3023 C C . VAL B 1 51 ? 25.156 0.306 -8.25 1 94.81 51 VAL B C 1
ATOM 3025 O O . VAL B 1 51 ? 24.875 1.294 -7.574 1 94.81 51 VAL B O 1
ATOM 3028 N N . THR B 1 52 ? 26.172 0.271 -9.055 1 94.62 52 THR B N 1
ATOM 3029 C CA . THR B 1 52 ? 26.984 1.468 -9.258 1 94.62 52 THR B CA 1
ATOM 3030 C C . THR B 1 52 ? 26.141 2.59 -9.859 1 94.62 52 THR B C 1
ATOM 3032 O O . THR B 1 52 ? 26.266 3.75 -9.461 1 94.62 52 THR B O 1
ATOM 3035 N N . LEU B 1 53 ? 25.391 2.246 -10.789 1 92.44 53 LEU B N 1
ATOM 3036 C CA . LEU B 1 53 ? 24.484 3.234 -11.383 1 92.44 53 LEU B CA 1
ATOM 3037 C C . LEU B 1 53 ? 23.547 3.811 -10.328 1 92.44 53 LEU B C 1
ATOM 3039 O O . LEU B 1 53 ? 23.266 5.012 -10.328 1 92.44 53 LEU B O 1
ATOM 3043 N N . VAL B 1 54 ? 23.062 2.967 -9.516 1 88.5 54 VAL B N 1
ATOM 3044 C CA . VAL B 1 54 ? 22.188 3.393 -8.438 1 88.5 54 VAL B CA 1
ATOM 3045 C C . VAL B 1 54 ? 22.922 4.379 -7.527 1 88.5 54 VAL B C 1
ATOM 3047 O O . VAL B 1 54 ? 22.375 5.43 -7.18 1 88.5 54 VAL B O 1
ATOM 3050 N N . VAL B 1 55 ? 24.141 4.066 -7.23 1 89.5 55 VAL B N 1
ATOM 3051 C CA . VAL B 1 55 ? 24.938 4.902 -6.34 1 89.5 55 VAL B CA 1
ATOM 3052 C C . VAL B 1 55 ? 25.234 6.234 -7.02 1 89.5 55 VAL B C 1
ATOM 3054 O O . VAL B 1 55 ? 25.203 7.289 -6.379 1 89.5 55 VAL B O 1
ATOM 3057 N N . LEU B 1 56 ? 25.516 6.207 -8.242 1 88.06 56 LEU B N 1
ATOM 3058 C CA . LEU B 1 56 ? 25.797 7.426 -8.984 1 88.06 56 LEU B CA 1
ATOM 3059 C C . LEU B 1 56 ? 24.562 8.328 -9.047 1 88.06 56 LEU B C 1
ATOM 3061 O O . LEU B 1 56 ? 24.672 9.547 -8.875 1 88.06 56 LEU B O 1
ATOM 3065 N N . ILE B 1 57 ? 23.469 7.777 -9.281 1 84.12 57 ILE B N 1
ATOM 3066 C CA . ILE B 1 57 ? 22.219 8.539 -9.352 1 84.12 57 ILE B CA 1
ATOM 3067 C C . ILE B 1 57 ? 21.922 9.172 -7.996 1 84.12 57 ILE B C 1
ATOM 3069 O O . ILE B 1 57 ? 21.391 10.281 -7.93 1 84.12 57 ILE B O 1
ATOM 3073 N N . SER B 1 58 ? 22.219 8.5 -6.965 1 77.56 58 SER B N 1
ATOM 3074 C CA . SER B 1 58 ? 21.984 8.992 -5.609 1 77.56 58 SER B CA 1
ATOM 3075 C C . SER B 1 58 ? 22.75 10.281 -5.352 1 77.56 58 SER B C 1
ATOM 3077 O O . SER B 1 58 ? 22.391 11.07 -4.473 1 77.56 58 SER B O 1
ATOM 3079 N N . ASN B 1 59 ? 23.75 10.547 -6.117 1 77.12 59 ASN B N 1
ATOM 3080 C CA . ASN B 1 59 ? 24.562 11.727 -5.898 1 77.12 59 ASN B CA 1
ATOM 3081 C C . ASN B 1 59 ? 24.344 12.773 -6.984 1 77.12 59 ASN B C 1
ATOM 3083 O O . ASN B 1 59 ? 25.016 13.812 -7 1 77.12 59 ASN B O 1
ATOM 3087 N N . ILE B 1 60 ? 23.438 12.477 -7.828 1 75.19 60 ILE B N 1
ATOM 3088 C CA . ILE B 1 60 ? 23.188 13.406 -8.93 1 75.19 60 ILE B CA 1
ATOM 3089 C C . ILE B 1 60 ? 22.484 14.656 -8.398 1 75.19 60 ILE B C 1
ATOM 3091 O O . ILE B 1 60 ? 22.469 15.695 -9.055 1 75.19 60 ILE B O 1
ATOM 3095 N N . GLY B 1 61 ? 21.969 14.562 -7.219 1 63.97 61 GLY B N 1
ATOM 3096 C CA . GLY B 1 61 ? 21.281 15.672 -6.59 1 63.97 61 GLY B CA 1
ATOM 3097 C C . GLY B 1 61 ? 22.109 16.938 -6.504 1 63.97 61 GLY B C 1
ATOM 3098 O O . GLY B 1 61 ? 21.578 18.047 -6.457 1 63.97 61 GLY B O 1
ATOM 3099 N N . VAL B 1 62 ? 23.375 16.734 -6.555 1 62.88 62 VAL B N 1
ATOM 3100 C CA . VAL B 1 62 ? 24.266 17.891 -6.492 1 62.88 62 VAL B CA 1
ATOM 3101 C C . VAL B 1 62 ? 24 18.812 -7.676 1 62.88 62 VAL B C 1
ATOM 3103 O O . VAL B 1 62 ? 24.078 20.031 -7.543 1 62.88 62 VAL B O 1
ATOM 3106 N N . PHE B 1 63 ? 23.609 18.172 -8.688 1 66 63 PHE B N 1
ATOM 3107 C CA . PHE B 1 63 ? 23.438 18.953 -9.906 1 66 63 PHE B CA 1
ATOM 3108 C C . PHE B 1 63 ? 22.094 19.656 -9.914 1 66 63 PHE B C 1
ATOM 3110 O O . PHE B 1 63 ? 21.891 20.625 -10.641 1 66 63 PHE B O 1
ATOM 3117 N N . LEU B 1 64 ? 21.297 19.203 -9.008 1 65.38 64 LEU B N 1
ATOM 3118 C CA . LEU B 1 64 ? 19.938 19.75 -9.039 1 65.38 64 LEU B CA 1
ATOM 3119 C C . LEU B 1 64 ? 19.734 20.781 -7.926 1 65.38 64 LEU B C 1
ATOM 3121 O O . LEU B 1 64 ? 18.688 21.406 -7.84 1 65.38 64 LEU B O 1
ATOM 3125 N N . GLY B 1 65 ? 20.703 20.906 -7.176 1 61 65 GLY B N 1
ATOM 3126 C CA . GLY B 1 65 ? 20.672 21.859 -6.074 1 61 65 GLY B CA 1
ATOM 3127 C C . GLY B 1 65 ? 20.203 23.25 -6.484 1 61 65 GLY B C 1
ATOM 3128 O O . GLY B 1 65 ? 19.219 23.75 -5.945 1 61 65 GLY B O 1
ATOM 3129 N N . PRO B 1 66 ? 20.875 23.828 -7.461 1 62.38 66 PRO B N 1
ATOM 3130 C CA . PRO B 1 66 ? 20.484 25.188 -7.855 1 62.38 66 PRO B CA 1
ATOM 3131 C C . PRO B 1 66 ? 19.109 25.25 -8.5 1 62.38 66 PRO B C 1
ATOM 3133 O O . PRO B 1 66 ? 18.469 26.297 -8.531 1 62.38 66 PRO B O 1
ATOM 3136 N N . CYS B 1 67 ? 18.656 24.125 -8.898 1 65.88 67 CYS B N 1
ATOM 3137 C CA . CYS B 1 67 ? 17.375 24.109 -9.609 1 65.88 67 CYS B CA 1
ATOM 3138 C C . CYS B 1 67 ? 16.25 23.703 -8.672 1 65.88 67 CYS B C 1
ATOM 3140 O O . CYS B 1 67 ? 15.086 23.641 -9.078 1 65.88 67 CYS B O 1
ATOM 3142 N N . MET B 1 68 ? 16.578 23.578 -7.449 1 67.38 68 MET B N 1
ATOM 3143 C CA . MET B 1 68 ? 15.625 22.969 -6.516 1 67.38 68 MET B CA 1
ATOM 3144 C C . MET B 1 68 ? 14.477 23.938 -6.211 1 67.38 68 MET B C 1
ATOM 3146 O O . MET B 1 68 ? 13.391 23.5 -5.816 1 67.38 68 MET B O 1
ATOM 3150 N N . ASN B 1 69 ? 14.656 25.156 -6.602 1 69.75 69 ASN B N 1
ATOM 3151 C CA . ASN B 1 69 ? 13.617 26.125 -6.277 1 69.75 69 ASN B CA 1
ATOM 3152 C C . ASN B 1 69 ? 12.789 26.5 -7.504 1 69.75 69 ASN B C 1
ATOM 3154 O O . ASN B 1 69 ? 11.898 27.344 -7.426 1 69.75 69 ASN B O 1
ATOM 3158 N N . THR B 1 70 ? 13.008 25.875 -8.547 1 78.88 70 THR B N 1
ATOM 3159 C CA . THR B 1 70 ? 12.297 26.234 -9.766 1 78.88 70 THR B CA 1
ATOM 3160 C C . THR B 1 70 ? 11.016 25.422 -9.906 1 78.88 70 THR B C 1
ATOM 3162 O O . THR B 1 70 ? 10.891 24.344 -9.32 1 78.88 70 THR B O 1
ATOM 3165 N N . LYS B 1 71 ? 10.062 26.031 -10.68 1 83.31 71 LYS B N 1
ATOM 3166 C CA . LYS B 1 71 ? 8.812 25.344 -10.992 1 83.31 71 LYS B CA 1
ATOM 3167 C C . LYS B 1 71 ? 9.07 24.062 -11.781 1 83.31 71 LYS B C 1
ATOM 3169 O O . LYS B 1 71 ? 8.398 23.047 -11.57 1 83.31 71 LYS B O 1
ATOM 3174 N N . ALA B 1 72 ? 10 24.172 -12.617 1 82.69 72 ALA B N 1
ATOM 3175 C CA . ALA B 1 72 ? 10.359 23.016 -13.43 1 82.69 72 ALA B CA 1
ATOM 3176 C C . ALA B 1 72 ? 10.859 21.875 -12.562 1 82.69 72 ALA B C 1
ATOM 3178 O O . ALA B 1 72 ? 10.516 20.703 -12.805 1 82.69 72 ALA B O 1
ATOM 3179 N N . PHE B 1 73 ? 11.57 22.172 -11.594 1 79.56 73 PHE B N 1
ATOM 3180 C CA . PHE B 1 73 ? 12.102 21.156 -10.695 1 79.56 73 PHE B CA 1
ATOM 3181 C C . PHE B 1 73 ? 10.977 20.484 -9.914 1 79.56 73 PHE B C 1
ATOM 3183 O O . PHE B 1 73 ? 10.969 19.266 -9.758 1 79.56 73 PHE B O 1
ATOM 3190 N N . ARG B 1 74 ? 10.109 21.281 -9.516 1 83.31 74 ARG B N 1
ATOM 3191 C CA . ARG B 1 74 ? 8.977 20.75 -8.758 1 83.31 74 ARG B CA 1
ATOM 3192 C C . ARG B 1 74 ? 8.164 19.781 -9.609 1 83.31 74 ARG B C 1
ATOM 3194 O O . ARG B 1 74 ? 7.746 18.719 -9.133 1 83.31 74 ARG B O 1
ATOM 3201 N N . ARG B 1 75 ? 8.023 20.172 -10.82 1 86.62 75 ARG B N 1
ATOM 3202 C CA . ARG B 1 75 ? 7.254 19.344 -11.734 1 86.62 75 ARG B CA 1
ATOM 3203 C C . ARG B 1 75 ? 7.988 18.031 -12.031 1 86.62 75 ARG B C 1
ATOM 3205 O O . ARG B 1 75 ? 7.367 16.969 -12.102 1 86.62 75 ARG B O 1
ATOM 3212 N N . ILE B 1 76 ? 9.25 18.172 -12.203 1 83.88 76 ILE B N 1
ATOM 3213 C CA . ILE B 1 76 ? 10.062 16.984 -12.453 1 83.88 76 ILE B CA 1
ATOM 3214 C C . ILE B 1 76 ? 10.016 16.047 -11.242 1 83.88 76 ILE B C 1
ATOM 3216 O O . ILE B 1 76 ? 9.875 14.836 -11.391 1 83.88 76 ILE B O 1
ATOM 3220 N N . LEU B 1 77 ? 10.078 16.609 -10.102 1 81.12 77 LEU B N 1
ATOM 3221 C CA . LEU B 1 77 ? 10.023 15.812 -8.875 1 81.12 77 LEU B CA 1
ATOM 3222 C C . LEU B 1 77 ? 8.68 15.109 -8.734 1 81.12 77 LEU B C 1
ATOM 3224 O O . LEU B 1 77 ? 8.617 13.945 -8.344 1 81.12 77 LEU B O 1
ATOM 3228 N N . MET B 1 78 ? 7.656 15.836 -9.062 1 87.75 78 MET B N 1
ATOM 3229 C CA . MET B 1 78 ? 6.32 15.25 -9.016 1 87.75 78 MET B CA 1
ATOM 3230 C C . MET B 1 78 ? 6.223 14.047 -9.945 1 87.75 78 MET B C 1
ATOM 3232 O O . MET B 1 78 ? 5.668 13.008 -9.57 1 87.75 78 MET B O 1
ATOM 3236 N N . PHE B 1 79 ? 6.762 14.219 -11.07 1 88.75 79 PHE B N 1
ATOM 3237 C CA . PHE B 1 79 ? 6.75 13.141 -12.055 1 88.75 79 PHE B CA 1
ATOM 3238 C C . PHE B 1 79 ? 7.586 11.961 -11.578 1 88.75 79 PHE B C 1
ATOM 3240 O O . PHE B 1 79 ? 7.172 10.805 -11.703 1 88.75 79 PHE B O 1
ATOM 3247 N N . CYS B 1 80 ? 8.711 12.227 -11.062 1 83.38 80 CYS B N 1
ATOM 3248 C CA . CYS B 1 80 ? 9.633 11.188 -10.633 1 83.38 80 CYS B CA 1
ATOM 3249 C C . CYS B 1 80 ? 9.047 10.383 -9.477 1 83.38 80 CYS B C 1
ATOM 3251 O O . CYS B 1 80 ? 9.188 9.156 -9.438 1 83.38 80 CYS B O 1
ATOM 3253 N N . VAL B 1 81 ? 8.453 11.062 -8.562 1 87.06 81 VAL B N 1
ATOM 3254 C CA . VAL B 1 81 ? 7.824 10.375 -7.441 1 87.06 81 VAL B CA 1
ATOM 3255 C C . VAL B 1 81 ? 6.711 9.461 -7.961 1 87.06 81 VAL B C 1
ATOM 3257 O O . VAL B 1 81 ? 6.602 8.305 -7.543 1 87.06 81 VAL B O 1
ATOM 3260 N N . ALA B 1 82 ? 5.941 9.984 -8.867 1 92.94 82 ALA B N 1
ATOM 3261 C CA . ALA B 1 82 ? 4.859 9.195 -9.461 1 92.94 82 ALA B CA 1
ATOM 3262 C C . ALA B 1 82 ? 5.406 8.008 -10.242 1 92.94 82 ALA B C 1
ATOM 3264 O O . ALA B 1 82 ? 4.859 6.906 -10.172 1 92.94 82 ALA B O 1
ATOM 3265 N N . LEU B 1 83 ? 6.422 8.25 -10.992 1 88.94 83 LEU B N 1
ATOM 3266 C CA . LEU B 1 83 ? 7.082 7.184 -11.742 1 88.94 83 LEU B CA 1
ATOM 3267 C C . LEU B 1 83 ? 7.578 6.086 -10.805 1 88.94 83 LEU B C 1
ATOM 3269 O O . LEU B 1 83 ? 7.465 4.898 -11.125 1 88.94 83 LEU B O 1
ATOM 3273 N N . ALA B 1 84 ? 8.117 6.469 -9.727 1 84.75 84 ALA B N 1
ATOM 3274 C CA . ALA B 1 84 ? 8.602 5.52 -8.727 1 84.75 84 ALA B CA 1
ATOM 3275 C C . ALA B 1 84 ? 7.457 4.672 -8.18 1 84.75 84 ALA B C 1
ATOM 3277 O O . ALA B 1 84 ? 7.602 3.459 -8.008 1 84.75 84 ALA B O 1
ATOM 3278 N N . VAL B 1 85 ? 6.324 5.316 -7.859 1 92.19 85 VAL B N 1
ATOM 3279 C CA . VAL B 1 85 ? 5.152 4.582 -7.391 1 92.19 85 VAL B CA 1
ATOM 3280 C C . VAL B 1 85 ? 4.758 3.523 -8.422 1 92.19 85 VAL B C 1
ATOM 3282 O O . VAL B 1 85 ? 4.539 2.361 -8.07 1 92.19 85 VAL B O 1
ATOM 3285 N N . GLY B 1 86 ? 4.711 3.908 -9.695 1 92.5 86 GLY B N 1
ATOM 3286 C CA . GLY B 1 86 ? 4.344 3 -10.766 1 92.5 86 GLY B CA 1
ATOM 3287 C C . GLY B 1 86 ? 5.328 1.857 -10.945 1 92.5 86 GLY B C 1
ATOM 3288 O O . GLY B 1 86 ? 4.926 0.698 -11.062 1 92.5 86 GLY B O 1
ATOM 3289 N N . THR B 1 87 ? 6.582 2.164 -10.938 1 87.44 87 THR B N 1
ATOM 3290 C CA . THR B 1 87 ? 7.594 1.146 -11.195 1 87.44 87 THR B CA 1
ATOM 3291 C C . THR B 1 87 ? 7.754 0.224 -9.984 1 87.44 87 THR B C 1
ATOM 3293 O O . THR B 1 87 ? 7.754 -1 -10.133 1 87.44 87 THR B O 1
ATOM 3296 N N . LEU B 1 88 ? 7.879 0.813 -8.797 1 85.81 88 LEU B N 1
ATOM 3297 C CA . LEU B 1 88 ? 8.062 0.022 -7.586 1 85.81 88 LEU B CA 1
ATOM 3298 C C . LEU B 1 88 ? 6.84 -0.842 -7.305 1 85.81 88 LEU B C 1
ATOM 3300 O O . LEU B 1 88 ? 6.969 -2.039 -7.039 1 85.81 88 LEU B O 1
ATOM 3304 N N . GLY B 1 89 ? 5.688 -0.213 -7.32 1 92.56 89 GLY B N 1
ATOM 3305 C CA . GLY B 1 89 ? 4.453 -0.954 -7.113 1 92.56 89 GLY B CA 1
ATOM 3306 C C . GLY B 1 89 ? 4.273 -2.096 -8.094 1 92.56 89 GLY B C 1
ATOM 3307 O O . GLY B 1 89 ? 3.961 -3.219 -7.699 1 92.56 89 GLY B O 1
ATOM 3308 N N . SER B 1 90 ? 4.52 -1.788 -9.336 1 92.69 90 SER B N 1
ATOM 3309 C CA . SER B 1 90 ? 4.348 -2.799 -10.375 1 92.69 90 SER B CA 1
ATOM 3310 C C . SER B 1 90 ? 5.391 -3.904 -10.25 1 92.69 90 SER B C 1
ATOM 3312 O O . SER B 1 90 ? 5.082 -5.082 -10.453 1 92.69 90 SER B O 1
ATOM 3314 N N . THR B 1 91 ? 6.621 -3.566 -9.938 1 86.94 91 THR B N 1
ATOM 3315 C CA . THR B 1 91 ? 7.648 -4.582 -9.742 1 86.94 91 THR B CA 1
ATOM 3316 C C . THR B 1 91 ? 7.289 -5.492 -8.57 1 86.94 91 THR B C 1
ATOM 3318 O O . THR B 1 91 ? 7.504 -6.703 -8.633 1 86.94 91 THR B O 1
ATOM 3321 N N . GLY B 1 92 ? 6.773 -4.93 -7.551 1 92.25 92 GLY B N 1
ATOM 3322 C CA . GLY B 1 92 ? 6.328 -5.738 -6.426 1 92.25 92 GLY B CA 1
ATOM 3323 C C . GLY B 1 92 ? 5.227 -6.715 -6.797 1 92.25 92 GLY B C 1
ATOM 3324 O O . GLY B 1 92 ? 5.336 -7.914 -6.531 1 92.25 92 GLY B O 1
ATOM 3325 N N . PHE B 1 93 ? 4.215 -6.266 -7.473 1 95.25 93 PHE B N 1
ATOM 3326 C CA . PHE B 1 93 ? 3.027 -7.062 -7.766 1 95.25 93 PHE B CA 1
ATOM 3327 C C . PHE B 1 93 ? 3.275 -7.984 -8.953 1 95.25 93 PHE B C 1
ATOM 3329 O O . PHE B 1 93 ? 2.838 -9.141 -8.953 1 95.25 93 PHE B O 1
ATOM 3336 N N . LEU B 1 94 ? 3.98 -7.531 -9.977 1 91.75 94 LEU B N 1
ATOM 3337 C CA . LEU B 1 94 ? 4.051 -8.242 -11.242 1 91.75 94 LEU B CA 1
ATOM 3338 C C . LEU B 1 94 ? 5.297 -9.117 -11.312 1 91.75 94 LEU B C 1
ATOM 3340 O O . LEU B 1 94 ? 5.352 -10.07 -12.094 1 91.75 94 LEU B O 1
ATOM 3344 N N . VAL B 1 95 ? 6.266 -8.766 -10.539 1 88.44 95 VAL B N 1
ATOM 3345 C CA . VAL B 1 95 ? 7.539 -9.445 -10.75 1 88.44 95 VAL B CA 1
ATOM 3346 C C . VAL B 1 95 ? 7.941 -10.203 -9.492 1 88.44 95 VAL B C 1
ATOM 3348 O O . VAL B 1 95 ? 7.926 -11.43 -9.461 1 88.44 95 VAL B O 1
ATOM 3351 N N . LEU B 1 96 ? 8.094 -9.547 -8.375 1 88.5 96 LEU B N 1
ATOM 3352 C CA . LEU B 1 96 ? 8.695 -10.125 -7.18 1 88.5 96 LEU B CA 1
ATOM 3353 C C . LEU B 1 96 ? 7.75 -11.117 -6.512 1 88.5 96 LEU B C 1
ATOM 3355 O O . LEU B 1 96 ? 8.133 -12.242 -6.207 1 88.5 96 LEU B O 1
ATOM 3359 N N . ILE B 1 97 ? 6.484 -10.695 -6.32 1 92.75 97 ILE B N 1
ATOM 3360 C CA . ILE B 1 97 ? 5.531 -11.562 -5.637 1 92.75 97 ILE B CA 1
ATOM 3361 C C . ILE B 1 97 ? 5.293 -12.82 -6.465 1 92.75 97 ILE B C 1
ATOM 3363 O O . ILE B 1 97 ? 5.414 -13.938 -5.957 1 92.75 97 ILE B O 1
ATOM 3367 N N . PRO B 1 98 ? 5.066 -12.711 -7.734 1 90.31 98 PRO B N 1
ATOM 3368 C CA . PRO B 1 98 ? 4.891 -13.93 -8.539 1 90.31 98 PRO B CA 1
ATOM 3369 C C . PRO B 1 98 ? 6.156 -14.781 -8.594 1 90.31 98 PRO B C 1
ATOM 3371 O O . PRO B 1 98 ? 6.074 -16.016 -8.641 1 90.31 98 PRO B O 1
ATOM 3374 N N . GLU B 1 99 ? 7.309 -14.164 -8.594 1 85.5 99 GLU B N 1
ATOM 3375 C CA . GLU B 1 99 ? 8.555 -14.914 -8.625 1 85.5 99 GLU B CA 1
ATOM 3376 C C . GLU B 1 99 ? 8.75 -15.719 -7.34 1 85.5 99 GLU B C 1
ATOM 3378 O O . GLU B 1 99 ? 9.359 -16.797 -7.359 1 85.5 99 GLU B O 1
ATOM 3383 N N . SER B 1 100 ? 8.242 -15.203 -6.297 1 89.12 100 SER B N 1
ATOM 3384 C CA . SER B 1 100 ? 8.336 -15.93 -5.031 1 89.12 100 SER B CA 1
ATOM 3385 C C . SER B 1 100 ? 7.539 -17.234 -5.078 1 89.12 100 SER B C 1
ATOM 3387 O O . SER B 1 100 ? 7.801 -18.156 -4.301 1 89.12 100 SER B O 1
ATOM 3389 N N . MET B 1 101 ? 6.605 -17.312 -6.02 1 87.94 101 MET B N 1
ATOM 3390 C CA . MET B 1 101 ? 5.789 -18.516 -6.18 1 87.94 101 MET B CA 1
ATOM 3391 C C . MET B 1 101 ? 6.102 -19.219 -7.496 1 87.94 101 MET B C 1
ATOM 3393 O O . MET B 1 101 ? 5.344 -20.094 -7.938 1 87.94 101 MET B O 1
ATOM 3397 N N . HIS B 1 102 ? 7.07 -18.828 -8.156 1 80.94 102 HIS B N 1
ATOM 3398 C CA . HIS B 1 102 ? 7.539 -19.406 -9.414 1 80.94 102 HIS B CA 1
ATOM 3399 C C . HIS B 1 102 ? 6.465 -19.328 -10.492 1 80.94 102 HIS B C 1
ATOM 3401 O O . HIS B 1 102 ? 6.238 -20.297 -11.219 1 80.94 102 HIS B O 1
ATOM 3407 N N . LEU B 1 103 ? 5.891 -18.125 -10.539 1 77.56 103 LEU B N 1
ATOM 3408 C CA . LEU B 1 103 ? 4.836 -17.969 -11.531 1 77.56 103 LEU B CA 1
ATOM 3409 C C . LEU B 1 103 ? 5.387 -17.344 -12.812 1 77.56 103 LEU B C 1
ATOM 3411 O O . LEU B 1 103 ? 4.738 -17.406 -13.859 1 77.56 103 LEU B O 1
ATOM 3415 N N . THR B 1 104 ? 6.5 -16.656 -12.984 1 67.5 104 THR B N 1
ATOM 3416 C CA . THR B 1 104 ? 6.977 -15.805 -14.062 1 67.5 104 THR B CA 1
ATOM 3417 C C . THR B 1 104 ? 7.605 -16.641 -15.18 1 67.5 104 THR B C 1
ATOM 3419 O O . THR B 1 104 ? 7.707 -16.188 -16.312 1 67.5 104 THR B O 1
ATOM 3422 N N . GLY B 1 105 ? 7.672 -17.906 -15.086 1 59.78 105 GLY B N 1
ATOM 3423 C CA . GLY B 1 105 ? 8.312 -18.719 -16.109 1 59.78 105 GLY B CA 1
ATOM 3424 C C . GLY B 1 105 ? 7.359 -19.188 -17.188 1 59.78 105 GLY B C 1
ATOM 3425 O O . GLY B 1 105 ? 6.141 -19.188 -16.984 1 59.78 105 GLY B O 1
ATOM 3426 N N . LYS B 1 106 ? 7.781 -19.141 -18.531 1 57.03 106 LYS B N 1
ATOM 3427 C CA . LYS B 1 106 ? 6.996 -19.656 -19.641 1 57.03 106 LYS B CA 1
ATOM 3428 C C . LYS B 1 106 ? 6.266 -20.938 -19.25 1 57.03 106 LYS B C 1
ATOM 3430 O O . LYS B 1 106 ? 5.148 -21.188 -19.703 1 57.03 106 LYS B O 1
ATOM 3435 N N . ASP B 1 107 ? 6.828 -21.578 -18.281 1 53.94 107 ASP B N 1
ATOM 3436 C CA . ASP B 1 107 ? 6.223 -22.844 -17.875 1 53.94 107 ASP B CA 1
ATOM 3437 C C . ASP B 1 107 ? 5.492 -22.688 -16.547 1 53.94 107 ASP B C 1
ATOM 3439 O O . ASP B 1 107 ? 5.273 -23.672 -15.828 1 53.94 107 ASP B O 1
ATOM 3443 N N . GLY B 1 108 ? 5.219 -21.438 -16.391 1 58.31 108 GLY B N 1
ATOM 3444 C CA . GLY B 1 108 ? 4.547 -21.266 -15.109 1 58.31 108 GLY B CA 1
ATOM 3445 C C . GLY B 1 108 ? 3.162 -21.891 -15.086 1 58.31 108 GLY B C 1
ATOM 3446 O O . GLY B 1 108 ? 2.545 -22.094 -16.125 1 58.31 108 GLY B O 1
ATOM 3447 N N . PRO B 1 109 ? 2.762 -22.297 -13.992 1 63.59 109 PRO B N 1
ATOM 3448 C CA . PRO B 1 109 ? 1.496 -23.016 -13.828 1 63.59 109 PRO B CA 1
ATOM 3449 C C . PRO B 1 109 ? 0.283 -22.156 -14.203 1 63.59 109 PRO B C 1
ATOM 3451 O O . PRO B 1 109 ? -0.775 -22.703 -14.531 1 63.59 109 PRO B O 1
ATOM 3454 N N . ILE B 1 110 ? 0.521 -20.812 -14.242 1 70.62 110 ILE B N 1
ATOM 3455 C CA . ILE B 1 110 ? -0.589 -19.906 -14.547 1 70.62 110 ILE B CA 1
ATOM 3456 C C . ILE B 1 110 ? -0.187 -18.953 -15.672 1 70.62 110 ILE B C 1
ATOM 3458 O O . ILE B 1 110 ? 0.464 -17.938 -15.43 1 70.62 110 ILE B O 1
ATOM 3462 N N . PRO B 1 111 ? -0.567 -19.266 -16.844 1 68.62 111 PRO B N 1
ATOM 3463 C CA . PRO B 1 111 ? -0.095 -18.484 -17.984 1 68.62 111 PRO B CA 1
ATOM 3464 C C . PRO B 1 111 ? -0.615 -17.047 -17.969 1 68.62 111 PRO B C 1
ATOM 3466 O O . PRO B 1 111 ? 0.047 -16.141 -18.469 1 68.62 111 PRO B O 1
ATOM 3469 N N . ASP B 1 112 ? -1.765 -16.812 -17.328 1 83.81 112 ASP B N 1
ATOM 3470 C CA . ASP B 1 112 ? -2.33 -15.477 -17.375 1 83.81 112 ASP B CA 1
ATOM 3471 C C . ASP B 1 112 ? -2.129 -14.734 -16.062 1 83.81 112 ASP B C 1
ATOM 3473 O O . ASP B 1 112 ? -2.891 -13.828 -15.727 1 83.81 112 ASP B O 1
ATOM 3477 N N . TYR B 1 113 ? -1.032 -15.023 -15.344 1 87.81 113 TYR B N 1
ATOM 3478 C CA . TYR B 1 113 ? -0.84 -14.406 -14.039 1 87.81 113 TYR B CA 1
ATOM 3479 C C . TYR B 1 113 ? -0.577 -12.914 -14.172 1 87.81 113 TYR B C 1
ATOM 3481 O O . TYR B 1 113 ? -1.004 -12.125 -13.328 1 87.81 113 TYR B O 1
ATOM 3489 N N . SER B 1 114 ? 0.127 -12.562 -15.305 1 88.88 114 SER B N 1
ATOM 3490 C CA . SER B 1 114 ? 0.504 -11.164 -15.5 1 88.88 114 SER B CA 1
ATOM 3491 C C . SER B 1 114 ? -0.726 -10.273 -15.641 1 88.88 114 SER B C 1
ATOM 3493 O O . SER B 1 114 ? -0.763 -9.172 -15.094 1 88.88 114 SER B O 1
ATOM 3495 N N . TRP B 1 115 ? -1.716 -10.742 -16.281 1 90.69 115 TRP B N 1
ATOM 3496 C CA . TRP B 1 115 ? -2.924 -9.945 -16.484 1 90.69 115 TRP B CA 1
ATOM 3497 C C . TRP B 1 115 ? -3.746 -9.898 -15.195 1 90.69 115 TRP B C 1
ATOM 3499 O O . TRP B 1 115 ? -4.402 -8.891 -14.914 1 90.69 115 TRP B O 1
ATOM 3509 N N . LYS B 1 116 ? -3.736 -10.953 -14.477 1 91.75 116 LYS B N 1
ATOM 3510 C CA . LYS B 1 116 ? -4.418 -10.953 -13.188 1 91.75 116 LYS B CA 1
ATOM 3511 C C . LYS B 1 116 ? -3.768 -9.969 -12.219 1 91.75 116 LYS B C 1
ATOM 3513 O O . LYS B 1 116 ? -4.461 -9.211 -11.539 1 91.75 116 LYS B O 1
ATOM 3518 N N . MET B 1 117 ? -2.465 -9.992 -12.219 1 94.69 117 MET B N 1
ATOM 3519 C CA . MET B 1 117 ? -1.75 -9.062 -11.344 1 94.69 117 MET B CA 1
ATOM 3520 C C . MET B 1 117 ? -1.92 -7.625 -11.828 1 94.69 117 MET B C 1
ATOM 3522 O O . MET B 1 117 ? -1.963 -6.695 -11.023 1 94.69 117 MET B O 1
ATOM 3526 N N . ALA B 1 118 ? -2.025 -7.477 -13.133 1 95.25 118 ALA B N 1
ATOM 3527 C CA . ALA B 1 118 ? -2.324 -6.156 -13.68 1 95.25 118 ALA B CA 1
ATOM 3528 C C . ALA B 1 118 ? -3.682 -5.656 -13.188 1 95.25 118 ALA B C 1
ATOM 3530 O O . ALA B 1 118 ? -3.854 -4.465 -12.922 1 95.25 118 ALA B O 1
ATOM 3531 N N . THR B 1 119 ? -4.605 -6.551 -13.102 1 94.81 119 THR B N 1
ATOM 3532 C CA . THR B 1 119 ? -5.922 -6.199 -12.586 1 94.81 119 THR B CA 1
ATOM 3533 C C . THR B 1 119 ? -5.836 -5.777 -11.117 1 94.81 119 THR B C 1
ATOM 3535 O O . THR B 1 119 ? -6.547 -4.867 -10.688 1 94.81 119 THR B O 1
ATOM 3538 N N . VAL B 1 120 ? -4.977 -6.445 -10.336 1 96.19 120 VAL B N 1
ATOM 3539 C CA . VAL B 1 120 ? -4.727 -6.07 -8.953 1 96.19 120 VAL B CA 1
ATOM 3540 C C . VAL B 1 120 ? -4.223 -4.633 -8.891 1 96.19 120 VAL B C 1
ATOM 3542 O O . VAL B 1 120 ? -4.734 -3.818 -8.117 1 96.19 120 VAL B O 1
ATOM 3545 N N . ILE B 1 121 ? -3.252 -4.344 -9.703 1 97.44 121 ILE B N 1
ATOM 3546 C CA . ILE B 1 121 ? -2.703 -2.994 -9.773 1 97.44 121 ILE B CA 1
ATOM 3547 C C . ILE B 1 121 ? -3.787 -2.016 -10.219 1 97.44 121 ILE B C 1
ATOM 3549 O O . ILE B 1 121 ? -3.859 -0.89 -9.719 1 97.44 121 ILE B O 1
ATOM 3553 N N . GLY B 1 122 ? -4.613 -2.469 -11.156 1 96.25 122 GLY B N 1
ATOM 3554 C CA . GLY B 1 122 ? -5.738 -1.66 -11.594 1 96.25 122 GLY B CA 1
ATOM 3555 C C . GLY B 1 122 ? -6.688 -1.295 -10.469 1 96.25 122 GLY B C 1
ATOM 3556 O O . GLY B 1 122 ? -7.215 -0.18 -10.43 1 96.25 122 GLY B O 1
ATOM 3557 N N . GLY B 1 123 ? -6.965 -2.225 -9.586 1 94.06 123 GLY B N 1
ATOM 3558 C CA . GLY B 1 123 ? -7.797 -1.941 -8.43 1 94.06 123 GLY B CA 1
ATOM 3559 C C . GLY B 1 123 ? -7.203 -0.891 -7.512 1 94.06 123 GLY B C 1
ATOM 3560 O O . GLY B 1 123 ? -7.91 0.013 -7.055 1 94.06 123 GLY B O 1
ATOM 3561 N N . ALA B 1 124 ? -5.918 -1.034 -7.238 1 95.25 124 ALA B N 1
ATOM 3562 C CA . ALA B 1 124 ? -5.234 -0.034 -6.422 1 95.25 124 ALA B CA 1
ATOM 3563 C C . ALA B 1 124 ? -5.266 1.337 -7.094 1 95.25 124 ALA B C 1
ATOM 3565 O O . ALA B 1 124 ? -5.555 2.346 -6.445 1 95.25 124 ALA B O 1
ATOM 3566 N N . TYR B 1 125 ? -4.984 1.332 -8.352 1 96.38 125 TYR B N 1
ATOM 3567 C CA . TYR B 1 125 ? -4.977 2.57 -9.125 1 96.38 125 TYR B CA 1
ATOM 3568 C C . TYR B 1 125 ? -6.367 3.197 -9.164 1 96.38 125 TYR B C 1
ATOM 3570 O O . TYR B 1 125 ? -6.5 4.422 -9.148 1 96.38 125 TYR B O 1
ATOM 3578 N N . PHE B 1 126 ? -7.34 2.406 -9.258 1 93.31 126 PHE B N 1
ATOM 3579 C CA . PHE B 1 126 ? -8.719 2.879 -9.281 1 93.31 126 PHE B CA 1
ATOM 3580 C C . PHE B 1 126 ? -9.039 3.684 -8.031 1 93.31 126 PHE B C 1
ATOM 3582 O O . PHE B 1 126 ? -9.656 4.746 -8.109 1 93.31 126 PHE B O 1
ATOM 3589 N N . VAL B 1 127 ? -8.68 3.176 -6.91 1 90.88 127 VAL B N 1
ATOM 3590 C CA . VAL B 1 127 ? -8.945 3.885 -5.664 1 90.88 127 VAL B CA 1
ATOM 3591 C C . VAL B 1 127 ? -8.195 5.215 -5.656 1 90.88 127 VAL B C 1
ATOM 3593 O O . VAL B 1 127 ? -8.766 6.25 -5.289 1 90.88 127 VAL B O 1
ATOM 3596 N N . PHE B 1 128 ? -6.953 5.219 -6.098 1 92.62 128 PHE B N 1
ATOM 3597 C CA . PHE B 1 128 ? -6.148 6.434 -6.152 1 92.62 128 PHE B CA 1
ATOM 3598 C C . PHE B 1 128 ? -6.832 7.496 -7.004 1 92.62 128 PHE B C 1
ATOM 3600 O O . PHE B 1 128 ? -6.957 8.648 -6.59 1 92.62 128 PHE B O 1
ATOM 3607 N N . VAL B 1 129 ? -7.273 7.098 -8.156 1 92.69 129 VAL B N 1
ATOM 3608 C CA . VAL B 1 129 ? -7.906 8.023 -9.094 1 92.69 129 VAL B CA 1
ATOM 3609 C C . VAL B 1 129 ? -9.242 8.5 -8.531 1 92.69 129 VAL B C 1
ATOM 3611 O O . VAL B 1 129 ? -9.586 9.68 -8.641 1 92.69 129 VAL B O 1
ATOM 3614 N N . ALA B 1 130 ? -9.992 7.605 -7.992 1 86 130 ALA B N 1
ATOM 3615 C CA . ALA B 1 130 ? -11.281 7.969 -7.41 1 86 130 ALA B CA 1
ATOM 3616 C C . ALA B 1 130 ? -11.109 9.016 -6.316 1 86 130 ALA B C 1
ATOM 3618 O O . ALA B 1 130 ? -11.867 9.992 -6.258 1 86 130 ALA B O 1
ATOM 3619 N N . GLU B 1 131 ? -10.141 8.836 -5.523 1 84.12 131 GLU B N 1
ATOM 3620 C CA . GLU B 1 131 ? -9.867 9.797 -4.461 1 84.12 131 GLU B CA 1
ATOM 3621 C C . GLU B 1 131 ? -9.484 11.156 -5.031 1 84.12 131 GLU B C 1
ATOM 3623 O O . GLU B 1 131 ? -9.906 12.195 -4.508 1 84.12 131 GLU B O 1
ATOM 3628 N N . ARG B 1 132 ? -8.727 11.125 -6.055 1 87.31 132 ARG B N 1
ATOM 3629 C CA . ARG B 1 132 ? -8.273 12.367 -6.676 1 87.31 132 ARG B CA 1
ATOM 3630 C C . ARG B 1 132 ? -9.43 13.086 -7.371 1 87.31 132 ARG B C 1
ATOM 3632 O O . ARG B 1 132 ? -9.539 14.312 -7.301 1 87.31 132 ARG B O 1
ATOM 3639 N N . LEU B 1 133 ? -10.219 12.367 -8.016 1 84 133 LEU B N 1
ATOM 3640 C CA . LEU B 1 133 ? -11.359 12.938 -8.727 1 84 133 LEU B CA 1
ATOM 3641 C C . LEU B 1 133 ? -12.367 13.523 -7.746 1 84 133 LEU B C 1
ATOM 3643 O O . LEU B 1 133 ? -12.945 14.586 -8 1 84 133 LEU B O 1
ATOM 3647 N N . LEU B 1 134 ? -12.562 12.867 -6.68 1 78.25 134 LEU B N 1
ATOM 3648 C CA . LEU B 1 134 ? -13.477 13.367 -5.656 1 78.25 134 LEU B CA 1
ATOM 3649 C C . LEU B 1 134 ? -12.961 14.672 -5.059 1 78.25 134 LEU B C 1
ATOM 3651 O O . LEU B 1 134 ? -13.742 15.594 -4.805 1 78.25 134 LEU B O 1
ATOM 3655 N N . LYS B 1 135 ? -11.68 14.742 -4.867 1 77.75 135 LYS B N 1
ATOM 3656 C CA . LYS B 1 135 ? -11.07 15.969 -4.355 1 77.75 135 LYS B CA 1
ATOM 3657 C C . LYS B 1 135 ? -11.234 17.125 -5.348 1 77.75 135 LYS B C 1
ATOM 3659 O O . LYS B 1 135 ? -11.508 18.25 -4.953 1 77.75 135 LYS B O 1
ATOM 3664 N N . PHE B 1 136 ? -11.156 16.875 -6.602 1 78.31 136 PHE B N 1
ATOM 3665 C CA . PHE B 1 136 ? -11.305 17.875 -7.648 1 78.31 136 PHE B CA 1
ATOM 3666 C C . PHE B 1 136 ? -12.734 18.391 -7.703 1 78.31 136 PHE B C 1
ATOM 3668 O O . PHE B 1 136 ? -12.961 19.594 -7.875 1 78.31 136 PHE B O 1
ATOM 3675 N N . VAL B 1 137 ? -13.562 17.531 -7.668 1 72.81 137 VAL B N 1
ATOM 3676 C CA . VAL B 1 137 ? -14.969 17.906 -7.754 1 72.81 137 VAL B CA 1
ATOM 3677 C C . VAL B 1 137 ? -15.336 18.812 -6.582 1 72.81 137 VAL B C 1
ATOM 3679 O O . VAL B 1 137 ? -16.047 19.812 -6.758 1 72.81 137 VAL B O 1
ATOM 3682 N N . LEU B 1 138 ? -14.664 18.625 -5.5 1 66.88 138 LEU B N 1
ATOM 3683 C CA . LEU B 1 138 ? -14.969 19.391 -4.301 1 66.88 138 LEU B CA 1
ATOM 3684 C C . LEU B 1 138 ? -14.312 20.766 -4.344 1 66.88 138 LEU B C 1
ATOM 3686 O O . LEU B 1 138 ? -14.906 21.75 -3.918 1 66.88 138 LEU B O 1
ATOM 3690 N N . ASP B 1 139 ? -13.172 20.672 -4.746 1 70.69 139 ASP B N 1
ATOM 3691 C CA . ASP B 1 139 ? -12.461 21.938 -4.848 1 70.69 139 ASP B CA 1
ATOM 3692 C C . ASP B 1 139 ? -13.156 22.875 -5.84 1 70.69 139 ASP B C 1
ATOM 3694 O O . ASP B 1 139 ? -13.219 24.078 -5.613 1 70.69 139 ASP B O 1
ATOM 3698 N N . ASN B 1 140 ? -13.672 22.281 -6.809 1 67 140 ASN B N 1
ATOM 3699 C CA . ASN B 1 140 ? -14.383 23.094 -7.793 1 67 140 ASN B CA 1
ATOM 3700 C C . ASN B 1 140 ? -15.711 23.609 -7.238 1 67 140 ASN B C 1
ATOM 3702 O O . ASN B 1 140 ? -16.125 24.719 -7.559 1 67 140 ASN B O 1
ATOM 3706 N N . ARG B 1 141 ? -16.281 22.875 -6.414 1 61.69 141 ARG B N 1
ATOM 3707 C CA . ARG B 1 141 ? -17.547 23.312 -5.812 1 61.69 141 ARG B CA 1
ATOM 3708 C C . ARG B 1 141 ? -17.312 24.422 -4.793 1 61.69 141 ARG B C 1
ATOM 3710 O O . ARG B 1 141 ? -18.109 25.359 -4.695 1 61.69 141 ARG B O 1
ATOM 3717 N N . LYS B 1 142 ? -16.25 24.312 -4.078 1 61.5 142 LYS B N 1
ATOM 3718 C CA . LYS B 1 142 ? -15.875 25.375 -3.143 1 61.5 142 LYS B CA 1
ATOM 3719 C C . LYS B 1 142 ? -15.609 26.688 -3.875 1 61.5 142 LYS B C 1
ATOM 3721 O O . LYS B 1 142 ? -16.031 27.75 -3.43 1 61.5 142 LYS B O 1
ATOM 3726 N N . LYS B 1 143 ? -14.984 26.578 -4.918 1 61.59 143 LYS B N 1
ATOM 3727 C CA . LYS B 1 143 ? -14.664 27.766 -5.703 1 61.59 143 LYS B CA 1
ATOM 3728 C C . LYS B 1 143 ? -15.922 28.375 -6.32 1 61.59 143 LYS B C 1
ATOM 3730 O O . LYS B 1 143 ? -16.094 29.594 -6.328 1 61.59 143 LYS B O 1
ATOM 3735 N N . LYS B 1 144 ? -16.812 27.578 -6.727 1 57.97 144 LYS B N 1
ATOM 3736 C CA . LYS B 1 144 ? -18.031 28.094 -7.324 1 57.97 144 LYS B CA 1
ATOM 3737 C C . LYS B 1 144 ? -18.922 28.75 -6.277 1 57.97 144 LYS B C 1
ATOM 3739 O O . LYS B 1 144 ? -19.562 29.766 -6.551 1 57.97 144 LYS B O 1
ATOM 3744 N N . LYS B 1 145 ? -18.938 28.172 -5.156 1 56.69 145 LYS B N 1
ATOM 3745 C CA . LYS B 1 145 ? -19.75 28.781 -4.102 1 56.69 145 LYS B CA 1
ATOM 3746 C C . LYS B 1 145 ? -19.188 30.125 -3.676 1 56.69 145 LYS B C 1
ATOM 3748 O O . LYS B 1 145 ? -19.953 31.062 -3.418 1 56.69 145 LYS B O 1
ATOM 3753 N N . SER B 1 146 ? -17.875 30.109 -3.615 1 54.81 146 SER B N 1
ATOM 3754 C CA . SER B 1 146 ? -17.266 31.406 -3.295 1 54.81 146 SER B CA 1
ATOM 3755 C C . SER B 1 146 ? -17.562 32.438 -4.375 1 54.81 146 SER B C 1
ATOM 3757 O O . SER B 1 146 ? -17.844 33.594 -4.07 1 54.81 146 SER B O 1
ATOM 3759 N N . ASP B 1 147 ? -17.562 32 -5.57 1 56.72 147 ASP B N 1
ATOM 3760 C CA . ASP B 1 147 ? -17.844 32.906 -6.68 1 56.72 147 ASP B CA 1
ATOM 3761 C C . ASP B 1 147 ? -19.312 33.344 -6.68 1 56.72 147 ASP B C 1
ATOM 3763 O O . ASP B 1 147 ? -19.641 34.469 -7.027 1 56.72 147 ASP B O 1
ATOM 3767 N N . ASN B 1 148 ? -20.172 32.406 -6.391 1 53.75 148 ASN B N 1
ATOM 3768 C CA . ASN B 1 148 ? -21.578 32.75 -6.34 1 53.75 148 ASN B CA 1
ATOM 3769 C C . ASN B 1 148 ? -21.906 33.656 -5.145 1 53.75 148 ASN B C 1
ATOM 3771 O O . ASN B 1 148 ? -22.781 34.5 -5.223 1 53.75 148 ASN B O 1
ATOM 3775 N N . ASP B 1 149 ? -21.188 33.438 -4.035 1 52.34 149 ASP B N 1
ATOM 3776 C CA . ASP B 1 149 ? -21.391 34.312 -2.877 1 52.34 149 ASP B CA 1
ATOM 3777 C C . ASP B 1 149 ? -20.844 35.719 -3.143 1 52.34 149 ASP B C 1
ATOM 3779 O O . ASP B 1 149 ? -21.375 36.688 -2.621 1 52.34 149 ASP B O 1
ATOM 3783 N N . SER B 1 150 ? -19.812 35.812 -3.885 1 51.88 150 SER B N 1
ATOM 3784 C CA . SER B 1 150 ? -19.266 37.125 -4.203 1 51.88 150 SER B CA 1
ATOM 3785 C C . SER B 1 150 ? -20.188 37.875 -5.152 1 51.88 150 SER B C 1
ATOM 3787 O O . SER B 1 150 ? -20.219 39.094 -5.129 1 51.88 150 SER B O 1
ATOM 3789 N N . VAL B 1 151 ? -20.938 37.219 -5.973 1 51.78 151 VAL B N 1
ATOM 3790 C CA . VAL B 1 151 ? -21.812 37.906 -6.918 1 51.78 151 VAL B CA 1
ATOM 3791 C C . VAL B 1 151 ? -23.031 38.469 -6.188 1 51.78 151 VAL B C 1
ATOM 3793 O O . VAL B 1 151 ? -23.531 39.531 -6.535 1 51.78 151 VAL B O 1
ATOM 3796 N N . GLU B 1 152 ? -23.469 37.75 -5.234 1 44.66 152 GLU B N 1
ATOM 3797 C CA . GLU B 1 152 ? -24.688 38.219 -4.602 1 44.66 152 GLU B CA 1
ATOM 3798 C C . GLU B 1 152 ? -24.422 39.469 -3.754 1 44.66 152 GLU B C 1
ATOM 3800 O O . GLU B 1 152 ? -25.312 40.281 -3.557 1 44.66 152 GLU B O 1
ATOM 3805 N N . VAL B 1 153 ? -23.234 39.625 -3.188 1 43.69 153 VAL B N 1
ATOM 3806 C CA . VAL B 1 153 ? -22.938 40.781 -2.379 1 43.69 153 VAL B CA 1
ATOM 3807 C C . VAL B 1 153 ? -22.766 42 -3.281 1 43.69 153 VAL B C 1
ATOM 3809 O O . VAL B 1 153 ? -22.953 43.156 -2.842 1 43.69 153 VAL B O 1
ATOM 3812 N N . SER B 1 154 ? -22.438 41.719 -4.578 1 42.03 154 SER B N 1
ATOM 3813 C CA . SER B 1 154 ? -22.156 42.875 -5.398 1 42.03 154 SER B CA 1
ATOM 3814 C C . SER B 1 154 ? -23.438 43.625 -5.738 1 42.03 154 SER B C 1
ATOM 3816 O O . SER B 1 154 ? -23.406 44.812 -6.047 1 42.03 154 SER B O 1
ATOM 3818 N N . GLU B 1 155 ? -24.578 42.906 -5.859 1 38.66 155 GLU B N 1
ATOM 3819 C CA . GLU B 1 155 ? -25.734 43.656 -6.355 1 38.66 155 GLU B CA 1
ATOM 3820 C C . GLU B 1 155 ? -26.328 44.531 -5.266 1 38.66 155 GLU B C 1
ATOM 3822 O O . GLU B 1 155 ? -26.984 45.531 -5.559 1 38.66 155 GLU B O 1
ATOM 3827 N N . GLU B 1 156 ? -26.391 44 -4.082 1 35.03 156 GLU B N 1
ATOM 3828 C CA . GLU B 1 156 ? -27.203 44.781 -3.172 1 35.03 156 GLU B CA 1
ATOM 3829 C C . GLU B 1 156 ? -26.469 46.031 -2.729 1 35.03 156 GLU B C 1
ATOM 3831 O O . GLU B 1 156 ? -27.094 47.062 -2.445 1 35.03 156 GLU B O 1
ATOM 3836 N N . ASN B 1 157 ? -25.172 45.906 -2.332 1 33.41 157 ASN B N 1
ATOM 3837 C CA . ASN B 1 157 ? -24.562 47 -1.599 1 33.41 157 ASN B CA 1
ATOM 3838 C C . ASN B 1 157 ? -24.125 48.125 -2.533 1 33.41 157 ASN B C 1
ATOM 3840 O O . ASN B 1 157 ? -23.219 48.906 -2.205 1 33.41 157 ASN B O 1
ATOM 3844 N N . SER B 1 158 ? -24.688 48.188 -3.795 1 31.91 158 SER B N 1
ATOM 3845 C CA . SER B 1 158 ? -24.234 49.281 -4.613 1 31.91 158 SER B CA 1
ATOM 3846 C C . SER B 1 158 ? -24.453 50.625 -3.906 1 31.91 158 SER B C 1
ATOM 3848 O O . SER B 1 158 ? -24.031 51.688 -4.395 1 31.91 158 SER B O 1
ATOM 3850 N N . LYS B 1 159 ? -25.656 50.594 -3.158 1 29.66 159 LYS B N 1
ATOM 3851 C CA . LYS B 1 159 ? -26.047 52 -2.945 1 29.66 159 LYS B CA 1
ATOM 3852 C C . LYS B 1 159 ? -25.031 52.719 -2.068 1 29.66 159 LYS B C 1
ATOM 3854 O O . LYS B 1 159 ? -24.719 53.906 -2.318 1 29.66 159 LYS B O 1
ATOM 3859 N N . GLU B 1 160 ? -25.031 52.281 -0.772 1 25.92 160 GLU B N 1
ATOM 3860 C CA . GLU B 1 160 ? -24.781 53.312 0.23 1 25.92 160 GLU B CA 1
ATOM 3861 C C . GLU B 1 160 ? -23.297 53.656 0.297 1 25.92 160 GLU B C 1
ATOM 3863 O O . GLU B 1 160 ? -22.922 54.688 0.857 1 25.92 160 GLU B O 1
ATOM 3868 N N . LEU B 1 161 ? -22.438 52.594 0.051 1 25.06 161 LEU B N 1
ATOM 3869 C CA . LEU B 1 161 ? -21.156 52.812 0.712 1 25.06 161 LEU B CA 1
ATOM 3870 C C . LEU B 1 161 ? -20.328 53.844 -0.04 1 25.06 161 LEU B C 1
ATOM 3872 O O . LEU B 1 161 ? -19.703 53.531 -1.054 1 25.06 161 LEU B O 1
ATOM 3876 N N . LEU B 1 162 ? -21 55 -0.413 1 22.7 162 LEU B N 1
ATOM 3877 C CA . LEU B 1 162 ? -20.203 56.062 -1.007 1 22.7 162 LEU B CA 1
ATOM 3878 C C . LEU B 1 162 ? -18.938 56.281 -0.201 1 22.7 162 LEU B C 1
ATOM 3880 O O . LEU B 1 162 ? -17.875 56.562 -0.771 1 22.7 162 LEU B O 1
ATOM 3884 N N . ALA B 1 163 ? -19.219 56.719 1.104 1 20.84 163 ALA B N 1
ATOM 3885 C CA . ALA B 1 163 ? -18.391 57.812 1.552 1 20.84 163 ALA B CA 1
ATOM 3886 C C . ALA B 1 163 ? -16.953 57.375 1.813 1 20.84 163 ALA B C 1
ATOM 3888 O O . ALA B 1 163 ? -16 58.062 1.498 1 20.84 163 ALA B O 1
ATOM 3889 N N . VAL B 1 164 ? -16.844 56.531 2.912 1 22.3 164 VAL B N 1
ATOM 3890 C CA . VAL B 1 164 ? -15.695 56.781 3.764 1 22.3 164 VAL B CA 1
ATOM 3891 C C . VAL B 1 164 ? -14.43 56.281 3.084 1 22.3 164 VAL B C 1
ATOM 3893 O O . VAL B 1 164 ? -14.273 55.062 2.883 1 22.3 164 VAL B O 1
ATOM 3896 N N . ASN B 1 165 ? -13.852 56.969 2.078 1 19.86 165 ASN B N 1
ATOM 3897 C CA . ASN B 1 165 ? -12.648 56.75 1.28 1 19.86 165 ASN B CA 1
ATOM 3898 C C . ASN B 1 165 ? -11.43 56.5 2.16 1 19.86 165 ASN B C 1
ATOM 3900 O O . ASN B 1 165 ? -10.305 56.406 1.663 1 19.86 165 ASN B O 1
ATOM 3904 N N . SER B 1 166 ? -11.539 56.969 3.477 1 18.56 166 SER B N 1
ATOM 3905 C CA . SER B 1 166 ? -10.219 57.469 3.836 1 18.56 166 SER B CA 1
ATOM 3906 C C . SER B 1 166 ? -9.156 56.406 3.75 1 18.56 166 SER B C 1
ATOM 3908 O O . SER B 1 166 ? -9.477 55.219 3.682 1 18.56 166 SER B O 1
ATOM 3910 N N . ASN B 1 167 ? -7.941 56.656 4.395 1 18.62 167 ASN B N 1
ATOM 3911 C CA . ASN B 1 167 ? -6.488 56.656 4.254 1 18.62 167 ASN B CA 1
ATOM 3912 C C . ASN B 1 167 ? -5.891 55.312 4.684 1 18.62 167 ASN B C 1
ATOM 3914 O O . ASN B 1 167 ? -4.754 55 4.324 1 18.62 167 ASN B O 1
ATOM 3918 N N . ASN B 1 168 ? -6.488 54.688 5.781 1 18.19 168 ASN B N 1
ATOM 3919 C CA . ASN B 1 168 ? -5.43 54.219 6.668 1 18.19 168 ASN B CA 1
ATOM 3920 C C . ASN B 1 168 ? -4.734 52.969 6.117 1 18.19 168 ASN B C 1
ATOM 3922 O O . ASN B 1 168 ? -5.391 52 5.777 1 18.19 168 ASN B O 1
ATOM 3926 N N . THR B 1 169 ? -3.615 53.188 5.453 1 18.88 169 THR B N 1
ATOM 3927 C CA . THR B 1 169 ? -2.568 52.344 4.871 1 18.88 169 THR B CA 1
ATOM 3928 C C . THR B 1 169 ? -2.102 51.281 5.867 1 18.88 169 THR B C 1
ATOM 3930 O O . THR B 1 169 ? -1.009 51.406 6.43 1 18.88 169 THR B O 1
ATOM 3933 N N . HIS B 1 170 ? -3.057 50.812 6.715 1 18.23 170 HIS B N 1
ATOM 3934 C CA . HIS B 1 170 ? -2.34 50.062 7.727 1 18.23 170 HIS B CA 1
ATOM 3935 C C . HIS B 1 170 ? -1.511 48.938 7.09 1 18.23 170 HIS B C 1
ATOM 3937 O O . HIS B 1 170 ? -1.958 48.281 6.141 1 18.23 170 HIS B O 1
ATOM 3943 N N . GLY B 1 171 ? -0.198 49.094 7.121 1 18.38 171 GLY B N 1
ATOM 3944 C CA . GLY B 1 171 ? 1.015 48.375 6.812 1 18.38 171 GLY B CA 1
ATOM 3945 C C . GLY B 1 171 ? 0.994 46.938 7.34 1 18.38 171 GLY B C 1
ATOM 3946 O O . GLY B 1 171 ? 0.834 46.719 8.539 1 18.38 171 GLY B O 1
ATOM 3947 N N . HIS B 1 172 ? 0.199 46.156 6.715 1 19.11 172 HIS B N 1
ATOM 3948 C CA . HIS B 1 172 ? 0.146 44.75 7.102 1 19.11 172 HIS B CA 1
ATOM 3949 C C . HIS B 1 172 ? 1.547 44.188 7.297 1 19.11 172 HIS B C 1
ATOM 3951 O O . HIS B 1 172 ? 2.379 44.25 6.391 1 19.11 172 HIS B O 1
ATOM 3957 N N . THR B 1 173 ? 2.074 44.5 8.461 1 19 173 THR B N 1
ATOM 3958 C CA . THR B 1 173 ? 3.344 43.938 8.898 1 19 173 THR B CA 1
ATOM 3959 C C . THR B 1 173 ? 3.348 42.438 8.734 1 19 173 THR B C 1
ATOM 3961 O O . THR B 1 173 ? 2.461 41.75 9.242 1 19 173 THR B O 1
ATOM 3964 N N . HIS B 1 174 ? 3.605 42 7.551 1 19.16 174 HIS B N 1
ATOM 3965 C CA . HIS B 1 174 ? 4 40.656 7.207 1 19.16 174 HIS B CA 1
ATOM 3966 C C . HIS B 1 174 ? 4.934 40.062 8.258 1 19.16 174 HIS B C 1
ATOM 3968 O O . HIS B 1 174 ? 6.07 40.531 8.406 1 19.16 174 HIS B O 1
ATOM 3974 N N . SER B 1 175 ? 4.484 40 9.469 1 20.03 175 SER B N 1
ATOM 3975 C CA . SER B 1 175 ? 5.41 39.406 10.438 1 20.03 175 SER B CA 1
ATOM 3976 C C . SER B 1 175 ? 6.02 38.125 9.914 1 20.03 175 SER B C 1
ATOM 3978 O O . SER B 1 175 ? 5.293 37.188 9.539 1 20.03 175 SER B O 1
ATOM 3980 N N . HIS B 1 176 ? 6.984 38.188 9.062 1 21.78 176 HIS B N 1
ATOM 3981 C CA . HIS B 1 176 ? 8.008 37.219 8.719 1 21.78 176 HIS B CA 1
ATOM 3982 C C . HIS B 1 176 ? 8.414 36.375 9.93 1 21.78 176 HIS B C 1
ATOM 3984 O O . HIS B 1 176 ? 8.742 36.906 10.984 1 21.78 176 HIS B O 1
ATOM 3990 N N . LEU B 1 177 ? 7.578 35.406 10.219 1 21.89 177 LEU B N 1
ATOM 3991 C CA . LEU B 1 177 ? 8.133 34.531 11.266 1 21.89 177 LEU B CA 1
ATOM 3992 C C . LEU B 1 177 ? 9.633 34.375 11.094 1 21.89 177 LEU B C 1
ATOM 3994 O O . LEU B 1 177 ? 10.117 34.125 9.984 1 21.89 177 LEU B O 1
ATOM 3998 N N . PRO B 1 178 ? 10.336 35.062 11.828 1 24.86 178 PRO B N 1
ATOM 3999 C CA . PRO B 1 178 ? 11.797 34.969 11.797 1 24.86 178 PRO B CA 1
ATOM 4000 C C . PRO B 1 178 ? 12.281 33.531 11.68 1 24.86 178 PRO B C 1
ATOM 4002 O O . PRO B 1 178 ? 11.672 32.625 12.25 1 24.86 178 PRO B O 1
ATOM 4005 N N . VAL B 1 179 ? 12.555 33.062 10.453 1 27.64 179 VAL B N 1
ATOM 4006 C CA . VAL B 1 179 ? 13.586 32.031 10.227 1 27.64 179 VAL B CA 1
ATOM 4007 C C . VAL B 1 179 ? 14.672 32.156 11.289 1 27.64 179 VAL B C 1
ATOM 4009 O O . VAL B 1 179 ? 15.5 33.062 11.234 1 27.64 179 VAL B O 1
ATOM 4012 N N . GLY B 1 180 ? 14.227 32.531 12.445 1 25.06 180 GLY B N 1
ATOM 4013 C CA . GLY B 1 180 ? 15.328 32.625 13.391 1 25.06 180 GLY B CA 1
ATOM 4014 C C . GLY B 1 180 ? 16.422 31.609 13.141 1 25.06 180 GLY B C 1
ATOM 4015 O O . GLY B 1 180 ? 16.172 30.531 12.617 1 25.06 180 GLY B O 1
ATOM 4016 N N . GLN B 1 181 ? 17.609 32.125 12.859 1 29.95 181 GLN B N 1
ATOM 4017 C CA . GLN B 1 181 ? 19.016 31.766 12.812 1 29.95 181 GLN B CA 1
ATOM 4018 C C . GLN B 1 181 ? 19.344 30.766 13.914 1 29.95 181 GLN B C 1
ATOM 4020 O O . GLN B 1 181 ? 20.094 31.078 14.836 1 29.95 181 GLN B O 1
ATOM 4025 N N . GLY B 1 182 ? 18.438 30.328 14.68 1 29.11 182 GLY B N 1
ATOM 4026 C CA . GLY B 1 182 ? 19.219 29.656 15.688 1 29.11 182 GLY B CA 1
ATOM 4027 C C . GLY B 1 182 ? 20.328 28.781 15.102 1 29.11 182 GLY B C 1
ATOM 4028 O O . GLY B 1 182 ? 20.047 27.828 14.375 1 29.11 182 GLY B O 1
ATOM 4029 N N . LYS B 1 183 ? 21.375 29.375 14.688 1 34.28 183 LYS B N 1
ATOM 4030 C CA . LYS B 1 183 ? 22.766 28.906 14.539 1 34.28 183 LYS B CA 1
ATOM 4031 C C . LYS B 1 183 ? 23.031 27.703 15.453 1 34.28 183 LYS B C 1
ATOM 4033 O O . LYS B 1 183 ? 23.391 27.875 16.609 1 34.28 183 LYS B O 1
ATOM 4038 N N . GLY B 1 184 ? 22.156 26.953 15.844 1 32.5 184 GLY B N 1
ATOM 4039 C CA . GLY B 1 184 ? 22.969 26.047 16.625 1 32.5 184 GLY B CA 1
ATOM 4040 C C . GLY B 1 184 ? 24.281 25.703 15.945 1 32.5 184 GLY B C 1
ATOM 4041 O O . GLY B 1 184 ? 24.297 25.297 14.781 1 32.5 184 GLY B O 1
ATOM 4042 N N . SER B 1 185 ? 25.219 26.547 16.078 1 35.41 185 SER B N 1
ATOM 4043 C CA . SER B 1 185 ? 26.625 26.438 15.711 1 35.41 185 SER B CA 1
ATOM 4044 C C . SER B 1 185 ? 27.016 25 15.406 1 35.41 185 SER B C 1
ATOM 4046 O O . SER B 1 185 ? 27.844 24.734 14.531 1 35.41 185 SER B O 1
ATOM 4048 N N . ASN B 1 186 ? 26.984 24.094 16.531 1 37.34 186 ASN B N 1
ATOM 4049 C CA . ASN B 1 186 ? 27.766 22.859 16.562 1 37.34 186 ASN B CA 1
ATOM 4050 C C . ASN B 1 186 ? 27.188 21.828 15.586 1 37.34 186 ASN B C 1
ATOM 4052 O O . ASN B 1 186 ? 26.016 21.906 15.211 1 37.34 186 ASN B O 1
ATOM 4056 N N . GLY B 1 187 ? 27.953 20.859 14.914 1 44.78 187 GLY B N 1
ATOM 4057 C CA . GLY B 1 187 ? 28.016 19.641 14.117 1 44.78 187 GLY B CA 1
ATOM 4058 C C . GLY B 1 187 ? 26.797 18.75 14.305 1 44.78 187 GLY B C 1
ATOM 4059 O O . GLY B 1 187 ? 26.797 17.594 13.883 1 44.78 187 GLY B O 1
ATOM 4060 N N . ASP B 1 188 ? 25.844 19.078 15.109 1 49.66 188 ASP B N 1
ATOM 4061 C CA . ASP B 1 188 ? 24.891 18.031 15.477 1 49.66 188 ASP B CA 1
ATOM 4062 C C . ASP B 1 188 ? 23.766 17.906 14.453 1 49.66 188 ASP B C 1
ATOM 4064 O O . ASP B 1 188 ? 23.062 18.875 14.195 1 49.66 188 ASP B O 1
ATOM 4068 N N . VAL B 1 189 ? 23.844 17.125 13.547 1 56.59 189 VAL B N 1
ATOM 4069 C CA . VAL B 1 189 ? 22.844 16.688 12.578 1 56.59 189 VAL B CA 1
ATOM 4070 C C . VAL B 1 189 ? 21.516 16.438 13.297 1 56.59 189 VAL B C 1
ATOM 4072 O O . VAL B 1 189 ? 21.469 15.734 14.305 1 56.59 189 VAL B O 1
ATOM 4075 N N . ALA B 1 190 ? 20.469 17.156 12.906 1 62.44 190 ALA B N 1
ATOM 4076 C CA . ALA B 1 190 ? 19.109 17.031 13.445 1 62.44 190 ALA B CA 1
ATOM 4077 C C . ALA B 1 190 ? 18.656 15.57 13.453 1 62.44 190 ALA B C 1
ATOM 4079 O O . ALA B 1 190 ? 19.016 14.797 12.555 1 62.44 190 ALA B O 1
ATOM 4080 N N . PRO B 1 191 ? 18.156 15.117 14.562 1 62.22 191 PRO B N 1
ATOM 4081 C CA . PRO B 1 191 ? 17.672 13.742 14.695 1 62.22 191 PRO B CA 1
ATOM 4082 C C . PRO B 1 191 ? 16.875 13.281 13.477 1 62.22 191 PRO B C 1
ATOM 4084 O O . PRO B 1 191 ? 16.984 12.117 13.07 1 62.22 191 PRO B O 1
ATOM 4087 N N . VAL B 1 192 ? 16.203 14.172 12.859 1 64.94 192 VAL B N 1
ATOM 4088 C CA . VAL B 1 192 ? 15.383 13.844 11.695 1 64.94 192 VAL B CA 1
ATOM 4089 C C . VAL B 1 192 ? 16.281 13.391 10.547 1 64.94 192 VAL B C 1
ATOM 4091 O O . VAL B 1 192 ? 15.93 12.477 9.797 1 64.94 192 VAL B O 1
ATOM 4094 N N . ALA B 1 193 ? 17.375 13.898 10.531 1 72.81 193 ALA B N 1
ATOM 4095 C CA . ALA B 1 193 ? 18.328 13.562 9.477 1 72.81 193 ALA B CA 1
ATOM 4096 C C . ALA B 1 193 ? 18.844 12.133 9.641 1 72.81 193 ALA B C 1
ATOM 4098 O O . ALA B 1 193 ? 18.969 11.398 8.656 1 72.81 193 ALA B O 1
ATOM 4099 N N . TRP B 1 194 ? 18.984 11.75 10.789 1 74.5 194 TRP B N 1
ATOM 4100 C CA . TRP B 1 194 ? 19.5 10.406 11.047 1 74.5 194 TRP B CA 1
ATOM 4101 C C . TRP B 1 194 ? 18.438 9.352 10.734 1 74.5 194 TRP B C 1
ATOM 4103 O O . TRP B 1 194 ? 18.766 8.297 10.18 1 74.5 194 TRP B O 1
ATOM 4113 N N . ILE B 1 195 ? 17.297 9.688 11.047 1 70.94 195 ILE B N 1
ATOM 4114 C CA . ILE B 1 195 ? 16.203 8.766 10.742 1 70.94 195 ILE B CA 1
ATOM 4115 C C . ILE B 1 195 ? 16.125 8.555 9.234 1 70.94 195 ILE B C 1
ATOM 4117 O O . ILE B 1 195 ? 15.984 7.418 8.766 1 70.94 195 ILE B O 1
ATOM 4121 N N . LEU B 1 196 ? 16.172 9.602 8.625 1 74.38 196 LEU B N 1
ATOM 4122 C CA . LEU B 1 196 ? 16.078 9.555 7.172 1 74.38 196 LEU B CA 1
ATOM 4123 C C . LEU B 1 196 ? 17.25 8.773 6.578 1 74.38 196 LEU B C 1
ATOM 4125 O O . LEU B 1 196 ? 17.062 7.953 5.68 1 74.38 196 LEU B O 1
ATOM 4129 N N . LEU B 1 197 ? 18.391 8.984 7.141 1 81.31 197 LEU B N 1
ATOM 4130 C CA . LEU B 1 197 ? 19.594 8.375 6.594 1 81.31 197 LEU B CA 1
ATOM 4131 C C . LEU B 1 197 ? 19.625 6.875 6.883 1 81.31 197 LEU B C 1
ATOM 4133 O O . LEU B 1 197 ? 19.984 6.078 6.012 1 81.31 197 LEU B O 1
ATOM 4137 N N . ILE B 1 198 ? 19.25 6.488 8.039 1 80.88 198 ILE B N 1
ATOM 4138 C CA . ILE B 1 198 ? 19.219 5.074 8.391 1 80.88 198 ILE B CA 1
ATOM 4139 C C . ILE B 1 198 ? 18.141 4.359 7.59 1 80.88 198 ILE B C 1
ATOM 4141 O O . ILE B 1 198 ? 18.344 3.256 7.086 1 80.88 198 ILE B O 1
ATOM 4145 N N . GLY B 1 199 ? 16.984 4.969 7.574 1 78.75 199 GLY B N 1
ATOM 4146 C CA . GLY B 1 199 ? 15.938 4.422 6.727 1 78.75 199 GLY B CA 1
ATOM 4147 C C . GLY B 1 199 ? 16.375 4.23 5.289 1 78.75 199 GLY B C 1
ATOM 4148 O O . GLY B 1 199 ? 16.078 3.201 4.676 1 78.75 199 GLY B O 1
ATOM 4149 N N . ASP B 1 200 ? 17.047 5.168 4.859 1 84.88 200 ASP B N 1
ATOM 4150 C CA . ASP B 1 200 ? 17.578 5.117 3.498 1 84.88 200 ASP B CA 1
ATOM 4151 C C . ASP B 1 200 ? 18.594 3.994 3.344 1 84.88 200 ASP B C 1
ATOM 4153 O O . ASP B 1 200 ? 18.594 3.287 2.332 1 84.88 200 ASP B O 1
ATOM 4157 N N . ALA B 1 201 ? 19.406 3.857 4.293 1 87.06 201 ALA B N 1
ATOM 4158 C CA . ALA B 1 201 ? 20.406 2.797 4.262 1 87.06 201 ALA B CA 1
ATOM 4159 C C . ALA B 1 201 ? 19.75 1.42 4.215 1 87.06 201 ALA B C 1
ATOM 4161 O O . ALA B 1 201 ? 20.188 0.543 3.461 1 87.06 201 ALA B O 1
ATOM 4162 N N . ILE B 1 202 ? 18.797 1.264 4.988 1 82.75 202 ILE B N 1
ATOM 4163 C CA . ILE B 1 202 ? 18.062 -0.003 5.008 1 82.75 202 ILE B CA 1
ATOM 4164 C C . ILE B 1 202 ? 17.422 -0.25 3.645 1 82.75 202 ILE B C 1
ATOM 4166 O O . ILE B 1 202 ? 17.516 -1.355 3.104 1 82.75 202 ILE B O 1
ATOM 4170 N N . HIS B 1 203 ? 16.875 0.771 3.201 1 81.69 203 HIS B N 1
ATOM 4171 C CA . HIS B 1 203 ? 16.25 0.691 1.885 1 81.69 203 HIS B CA 1
ATOM 4172 C C . HIS B 1 203 ? 17.266 0.286 0.819 1 81.69 203 HIS B C 1
ATOM 4174 O O . HIS B 1 203 ? 17 -0.607 0.012 1 81.69 203 HIS B O 1
ATOM 4180 N N . ASN B 1 204 ? 18.344 0.918 0.827 1 89.81 204 ASN B N 1
ATOM 4181 C CA . ASN B 1 204 ? 19.391 0.611 -0.139 1 89.81 204 ASN B CA 1
ATOM 4182 C C . ASN B 1 204 ? 19.922 -0.812 0.035 1 89.81 204 ASN B C 1
ATOM 4184 O O . ASN B 1 204 ? 20.281 -1.47 -0.943 1 89.81 204 ASN B O 1
ATOM 4188 N N . PHE B 1 205 ? 19.969 -1.273 1.228 1 90.88 205 PHE B N 1
ATOM 4189 C CA . PHE B 1 205 ? 20.375 -2.648 1.499 1 90.88 205 PHE B CA 1
ATOM 4190 C C . PHE B 1 205 ? 19.422 -3.633 0.824 1 90.88 205 PHE B C 1
ATOM 4192 O O . PHE B 1 205 ? 19.875 -4.578 0.171 1 90.88 205 PHE B O 1
ATOM 4199 N N . VAL B 1 206 ? 18.172 -3.363 1.022 1 87.06 206 VAL B N 1
ATOM 4200 C CA . VAL B 1 206 ? 17.141 -4.242 0.474 1 87.06 206 VAL B CA 1
ATOM 4201 C C . VAL B 1 206 ? 17.188 -4.199 -1.052 1 87.06 206 VAL B C 1
ATOM 4203 O O . VAL B 1 206 ? 17.016 -5.223 -1.714 1 87.06 206 VAL B O 1
ATOM 4206 N N . ASP B 1 207 ? 17.344 -2.992 -1.576 1 90.31 207 ASP B N 1
ATOM 4207 C CA . ASP B 1 207 ? 17.5 -2.865 -3.021 1 90.31 207 ASP B CA 1
ATOM 4208 C C . ASP B 1 207 ? 18.625 -3.76 -3.533 1 90.31 207 ASP B C 1
ATOM 4210 O O . ASP B 1 207 ? 18.438 -4.535 -4.473 1 90.31 207 ASP B O 1
ATOM 4214 N N . GLY B 1 208 ? 19.797 -3.635 -2.912 1 94.19 208 GLY B N 1
ATOM 4215 C CA . GLY B 1 208 ? 20.922 -4.469 -3.307 1 94.19 208 GLY B CA 1
ATOM 4216 C C . GLY B 1 208 ? 20.625 -5.953 -3.191 1 94.19 208 GLY B C 1
ATOM 4217 O O . GLY B 1 208 ? 20.984 -6.73 -4.082 1 94.19 208 GLY B O 1
ATOM 4218 N N . LEU B 1 209 ? 20.031 -6.297 -2.07 1 91.56 209 LEU B N 1
ATOM 4219 C CA . LEU B 1 209 ? 19.672 -7.688 -1.823 1 91.56 209 LEU B CA 1
ATOM 4220 C C . LEU B 1 209 ? 18.766 -8.219 -2.938 1 91.56 209 LEU B C 1
ATOM 4222 O O . LEU B 1 209 ? 18.969 -9.328 -3.432 1 91.56 209 LEU B O 1
ATOM 4226 N N . SER B 1 210 ? 17.797 -7.422 -3.314 1 89.88 210 SER B N 1
ATOM 4227 C CA . SER B 1 210 ? 16.828 -7.809 -4.344 1 89.88 210 SER B CA 1
ATOM 4228 C C . SER B 1 210 ? 17.5 -7.902 -5.711 1 89.88 210 SER B C 1
ATOM 4230 O O . SER B 1 210 ? 17.234 -8.844 -6.469 1 89.88 210 SER B O 1
ATOM 4232 N N . ILE B 1 211 ? 18.328 -6.949 -6.039 1 92.94 211 ILE B N 1
ATOM 4233 C CA . ILE B 1 211 ? 19.062 -6.949 -7.305 1 92.94 211 ILE B CA 1
ATOM 4234 C C . ILE B 1 211 ? 19.969 -8.18 -7.383 1 92.94 211 ILE B C 1
ATOM 4236 O O . ILE B 1 211 ? 19.953 -8.898 -8.383 1 92.94 211 ILE B O 1
ATOM 4240 N N . GLY B 1 212 ? 20.703 -8.43 -6.344 1 93.5 212 GLY B N 1
ATOM 4241 C CA . GLY B 1 212 ? 21.594 -9.586 -6.305 1 93.5 212 GLY B CA 1
ATOM 4242 C C . GLY B 1 212 ? 20.859 -10.906 -6.461 1 93.5 212 GLY B C 1
ATOM 4243 O O . GLY B 1 212 ? 21.25 -11.75 -7.27 1 93.5 212 GLY B O 1
ATOM 4244 N N . ALA B 1 213 ? 19.859 -11.078 -5.652 1 90.06 213 ALA B N 1
ATOM 4245 C CA . ALA B 1 213 ? 19.062 -12.305 -5.734 1 90.06 213 ALA B CA 1
ATOM 4246 C C . ALA B 1 213 ? 18.453 -12.461 -7.121 1 90.06 213 ALA B C 1
ATOM 4248 O O . ALA B 1 213 ? 18.422 -13.57 -7.668 1 90.06 213 ALA B O 1
ATOM 4249 N N . ALA B 1 214 ? 17.984 -11.398 -7.699 1 89 214 ALA B N 1
ATOM 4250 C CA . ALA B 1 214 ? 17.312 -11.445 -9 1 89 214 ALA B CA 1
ATOM 4251 C C . ALA B 1 214 ? 18.281 -11.852 -10.102 1 89 214 ALA B C 1
ATOM 4253 O O . ALA B 1 214 ? 17.938 -12.648 -10.977 1 89 214 ALA B O 1
ATOM 4254 N N . PHE B 1 215 ? 19.484 -11.344 -10.047 1 91.25 215 PHE B N 1
ATOM 4255 C CA . PHE B 1 215 ? 20.453 -11.656 -11.094 1 91.25 215 PHE B CA 1
ATOM 4256 C C . PHE B 1 215 ? 20.938 -13.094 -10.977 1 91.25 215 PHE B C 1
ATOM 4258 O O . PHE B 1 215 ? 21.438 -13.672 -11.945 1 91.25 215 PHE B O 1
ATOM 4265 N N . THR B 1 216 ? 20.828 -13.711 -9.797 1 88.56 216 THR B N 1
ATOM 4266 C CA . THR B 1 216 ? 21.219 -15.109 -9.656 1 88.56 216 THR B CA 1
ATOM 4267 C C . THR B 1 216 ? 20.141 -16.031 -10.234 1 88.56 216 THR B C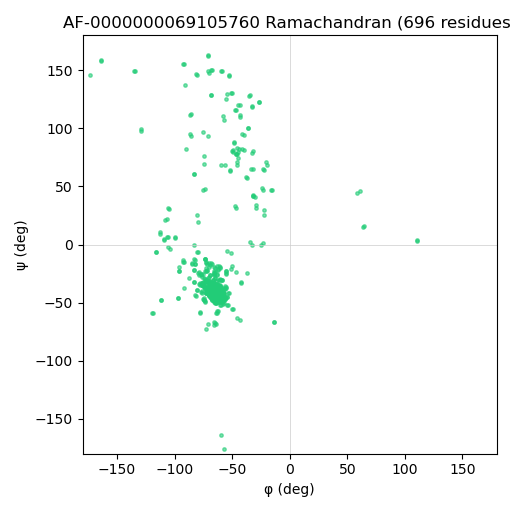 1
ATOM 4269 O O . THR B 1 216 ? 20.422 -17.156 -10.625 1 88.56 216 THR B O 1
ATOM 4272 N N . GLU B 1 217 ? 18.953 -15.555 -10.266 1 84.44 217 GLU B N 1
ATOM 4273 C CA . GLU B 1 217 ? 17.875 -16.344 -1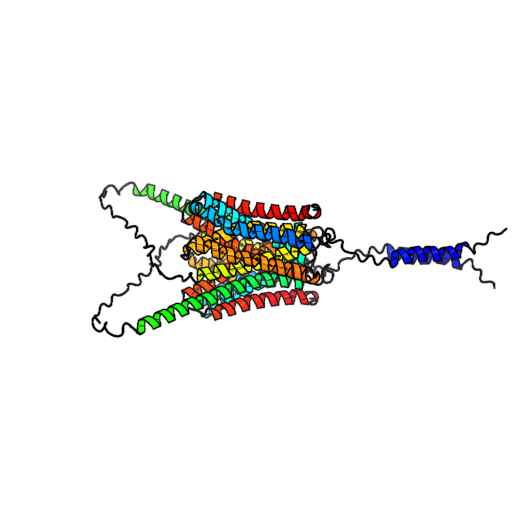0.852 1 84.44 217 GLU B CA 1
ATOM 4274 C C . GLU B 1 217 ? 17.922 -16.297 -12.375 1 84.44 217 GLU B C 1
ATOM 4276 O O . GLU B 1 217 ? 17.969 -17.344 -13.031 1 84.44 217 GLU B O 1
ATOM 4281 N N . ASN B 1 218 ? 17.859 -15.164 -12.977 1 83.75 218 ASN B N 1
ATOM 4282 C CA . ASN B 1 218 ? 18.031 -14.938 -14.406 1 83.75 218 ASN B CA 1
ATOM 4283 C C . ASN B 1 218 ? 18.281 -13.461 -14.711 1 83.75 218 ASN B C 1
ATOM 4285 O O . ASN B 1 218 ? 17.938 -12.594 -13.914 1 83.75 218 ASN B O 1
ATOM 4289 N N . THR B 1 219 ? 18.859 -13.203 -15.828 1 83.94 219 THR B N 1
ATOM 4290 C CA . THR B 1 219 ? 19.297 -11.875 -16.219 1 83.94 219 THR B CA 1
ATOM 4291 C C . THR B 1 219 ? 18.094 -10.938 -16.406 1 83.94 219 THR B C 1
ATOM 4293 O O . THR B 1 219 ? 18.156 -9.766 -16.047 1 83.94 219 THR B O 1
ATOM 4296 N N . PHE B 1 220 ? 17.062 -11.414 -16.906 1 78.62 220 PHE B N 1
ATOM 4297 C CA . PHE B 1 220 ? 15.875 -10.602 -17.156 1 78.62 220 PHE B CA 1
ATOM 4298 C C . PHE B 1 220 ? 15.289 -10.078 -15.844 1 78.62 220 PHE B C 1
ATOM 4300 O O . PHE B 1 220 ? 14.969 -8.898 -15.727 1 78.62 220 PHE B O 1
ATOM 4307 N N . LEU B 1 221 ? 15.125 -11.031 -14.93 1 81.62 221 LEU B N 1
ATOM 4308 C CA . LEU B 1 221 ? 14.617 -10.648 -13.617 1 81.62 221 LEU B CA 1
ATOM 4309 C C . LEU B 1 221 ? 15.531 -9.617 -12.969 1 81.62 221 LEU B C 1
ATOM 4311 O O . LEU B 1 221 ? 15.055 -8.633 -12.391 1 81.62 221 LEU B O 1
ATOM 4315 N N . GLY B 1 222 ? 16.797 -9.844 -13.094 1 88.62 222 GLY B N 1
ATOM 4316 C CA . GLY B 1 222 ? 17.766 -8.898 -12.562 1 88.62 222 GLY B CA 1
ATOM 4317 C C . GLY B 1 222 ? 17.641 -7.512 -13.156 1 88.62 222 GLY B C 1
ATOM 4318 O O . GLY B 1 222 ? 17.656 -6.516 -12.422 1 88.62 222 GLY B O 1
ATOM 4319 N N . ILE B 1 223 ? 17.469 -7.387 -14.375 1 86.06 223 ILE B N 1
ATOM 4320 C CA . ILE B 1 223 ? 17.344 -6.105 -15.062 1 86.06 223 ILE B CA 1
ATOM 4321 C C . ILE B 1 223 ? 16.031 -5.434 -14.648 1 86.06 223 ILE B C 1
ATOM 4323 O O . ILE B 1 223 ? 16.016 -4.23 -14.367 1 86.06 223 ILE B O 1
ATOM 4327 N N . SER B 1 224 ? 14.969 -6.191 -14.617 1 79.25 224 SER B N 1
ATOM 4328 C CA . SER B 1 224 ? 13.664 -5.645 -14.25 1 79.25 224 SER B CA 1
ATOM 4329 C C . SER B 1 224 ? 13.688 -5.039 -12.852 1 79.25 224 SER B C 1
ATOM 4331 O O . SER B 1 224 ? 13.25 -3.904 -12.648 1 79.25 224 SER B O 1
ATOM 4333 N N . VAL B 1 225 ? 14.219 -5.781 -11.922 1 86.94 225 VAL B N 1
ATOM 4334 C CA . VAL B 1 225 ? 14.305 -5.312 -10.539 1 86.94 225 VAL B CA 1
ATOM 4335 C C . VAL B 1 225 ? 15.227 -4.094 -10.461 1 86.94 225 VAL B C 1
ATOM 4337 O O . VAL B 1 225 ? 14.906 -3.113 -9.781 1 86.94 225 VAL B O 1
ATOM 4340 N N . SER B 1 226 ? 16.328 -4.18 -11.219 1 90.88 226 SER B N 1
ATOM 4341 C CA . SER B 1 226 ? 17.281 -3.076 -11.211 1 90.88 226 SER B CA 1
ATOM 4342 C C . SER B 1 226 ? 16.656 -1.805 -11.781 1 90.88 226 SER B C 1
ATOM 4344 O O . SER B 1 226 ? 16.875 -0.713 -11.242 1 90.88 226 SER B O 1
ATOM 4346 N N . LEU B 1 227 ? 15.945 -1.877 -12.812 1 83.75 227 LEU B N 1
ATOM 4347 C CA . LEU B 1 227 ? 15.297 -0.72 -13.422 1 83.75 227 LEU B CA 1
ATOM 4348 C C . LEU B 1 227 ? 14.266 -0.118 -12.469 1 83.75 227 LEU B C 1
ATOM 4350 O O . LEU B 1 227 ? 14.148 1.105 -12.367 1 83.75 227 LEU B O 1
ATOM 4354 N N . ALA B 1 228 ? 13.516 -0.949 -11.867 1 81.19 228 ALA B N 1
ATOM 4355 C CA . ALA B 1 228 ? 12.539 -0.476 -10.891 1 81.19 228 ALA B CA 1
ATOM 4356 C C . ALA B 1 228 ? 13.219 0.319 -9.773 1 81.19 228 ALA B C 1
ATOM 4358 O O . ALA B 1 228 ? 12.734 1.386 -9.383 1 81.19 228 ALA B O 1
ATOM 4359 N N . VAL B 1 229 ? 14.336 -0.229 -9.375 1 86.5 229 VAL B N 1
ATOM 4360 C CA . VAL B 1 229 ? 15.086 0.414 -8.297 1 86.5 229 VAL B CA 1
ATOM 4361 C C . VAL B 1 229 ? 15.648 1.744 -8.789 1 86.5 229 VAL B C 1
ATOM 4363 O O . VAL B 1 229 ? 15.594 2.75 -8.078 1 86.5 229 VAL B O 1
ATOM 4366 N N . LEU B 1 230 ? 16.156 1.759 -10 1 86.31 230 LEU B N 1
ATOM 4367 C CA . LEU B 1 230 ? 16.734 2.973 -10.57 1 86.31 230 LEU B CA 1
ATOM 4368 C C . LEU B 1 230 ? 15.688 4.074 -10.68 1 86.31 230 LEU B C 1
ATOM 4370 O O . LEU B 1 230 ? 15.984 5.246 -10.43 1 86.31 230 LEU B O 1
ATOM 4374 N N . CYS B 1 231 ? 14.555 3.781 -10.969 1 77.69 231 CYS B N 1
ATOM 4375 C CA . CYS B 1 231 ? 13.492 4.762 -11.188 1 77.69 231 CYS B CA 1
ATOM 4376 C C . CYS B 1 231 ? 13.086 5.422 -9.883 1 77.69 231 CYS B C 1
ATOM 4378 O O . CYS B 1 231 ? 12.695 6.59 -9.867 1 77.69 231 CYS B O 1
ATOM 4380 N N . GLU B 1 232 ? 13.172 4.719 -8.844 1 78.56 232 GLU B N 1
ATOM 4381 C CA . GLU B 1 232 ? 12.742 5.309 -7.578 1 78.56 232 GLU B CA 1
ATOM 4382 C C . GLU B 1 232 ? 13.898 5.98 -6.852 1 78.56 232 GLU B C 1
ATOM 4384 O O . GLU B 1 232 ? 13.688 6.812 -5.973 1 78.56 232 GLU B O 1
ATOM 4389 N N . GLU B 1 233 ? 15.047 5.668 -7.281 1 82 233 GLU B N 1
ATOM 4390 C CA . GLU B 1 233 ? 16.219 6.164 -6.555 1 82 233 GLU B CA 1
ATOM 4391 C C . GLU B 1 233 ? 16.359 7.676 -6.703 1 82 233 GLU B C 1
ATOM 4393 O O . GLU B 1 233 ? 16.703 8.367 -5.746 1 82 233 GLU B O 1
ATOM 4398 N N . LEU B 1 234 ? 16.078 8.172 -7.879 1 77.88 234 LEU B N 1
ATOM 4399 C CA . LEU B 1 234 ? 16.266 9.602 -8.102 1 77.88 234 LEU B CA 1
ATOM 4400 C C . LEU B 1 234 ? 15.328 10.422 -7.219 1 77.88 234 LEU B C 1
ATOM 4402 O O . LEU B 1 234 ? 15.789 11.258 -6.434 1 77.88 234 LEU B O 1
ATOM 4406 N N . PRO B 1 235 ? 14.039 10.273 -7.293 1 74.69 235 PRO B N 1
ATOM 4407 C CA . PRO B 1 235 ? 13.156 11.055 -6.426 1 74.69 235 PRO B CA 1
ATOM 4408 C C . PRO B 1 235 ? 13.453 10.852 -4.941 1 74.69 235 PRO B C 1
ATOM 4410 O O . PRO B 1 235 ? 13.383 11.805 -4.16 1 74.69 235 PRO B O 1
ATOM 4413 N N . HIS B 1 236 ? 13.789 9.648 -4.578 1 76.12 236 HIS B N 1
ATOM 4414 C CA . HIS B 1 236 ? 14.086 9.336 -3.188 1 76.12 236 HIS B CA 1
ATOM 4415 C C . HIS B 1 236 ? 15.312 10.102 -2.695 1 76.12 236 HIS B C 1
ATOM 4417 O O . HIS B 1 236 ? 15.281 10.695 -1.614 1 76.12 236 HIS B O 1
ATOM 4423 N N . GLU B 1 237 ? 16.328 10.117 -3.42 1 78.5 237 GLU B N 1
ATOM 4424 C CA . GLU B 1 237 ? 17.562 10.781 -3.035 1 78.5 237 GLU B CA 1
ATOM 4425 C C . GLU B 1 237 ? 17.391 12.305 -3.014 1 78.5 237 GLU B C 1
ATOM 4427 O O . GLU B 1 237 ? 17.953 12.984 -2.156 1 78.5 237 GLU B O 1
ATOM 4432 N N . LEU B 1 238 ? 16.625 12.789 -3.975 1 76.44 238 LEU B N 1
ATOM 4433 C CA . LEU B 1 238 ? 16.375 14.227 -3.98 1 76.44 238 LEU B CA 1
ATOM 4434 C C . LEU B 1 238 ? 15.547 14.633 -2.764 1 76.44 238 LEU B C 1
ATOM 4436 O O . LEU B 1 238 ? 15.781 15.695 -2.18 1 76.44 238 LEU B O 1
ATOM 4440 N N . GLY B 1 239 ? 14.586 13.828 -2.477 1 73.75 239 GLY B N 1
ATOM 4441 C CA . GLY B 1 239 ? 13.82 14.07 -1.264 1 73.75 239 GLY B CA 1
ATOM 4442 C C . GLY B 1 239 ? 14.672 14.047 -0.008 1 73.75 239 GLY B C 1
ATOM 4443 O O . GLY B 1 239 ? 14.508 14.891 0.876 1 73.75 239 GLY B O 1
ATOM 4444 N N . ASP B 1 240 ? 15.547 13.141 0.062 1 78.75 240 ASP B N 1
ATOM 4445 C CA . ASP B 1 240 ? 16.438 13.031 1.209 1 78.75 240 ASP B CA 1
ATOM 4446 C C . ASP B 1 240 ? 17.328 14.266 1.331 1 78.75 240 ASP B C 1
ATOM 4448 O O . ASP B 1 240 ? 17.5 14.812 2.424 1 78.75 240 ASP B O 1
ATOM 4452 N N . ILE B 1 241 ? 17.859 14.641 0.242 1 78.81 241 ILE B N 1
ATOM 4453 C CA . ILE B 1 241 ? 18.75 15.797 0.257 1 78.81 241 ILE B CA 1
ATOM 4454 C C . ILE B 1 241 ? 17.984 17.031 0.719 1 78.81 241 ILE B C 1
ATOM 4456 O O . ILE B 1 241 ? 18.484 17.828 1.517 1 78.81 241 ILE B O 1
ATOM 4460 N N . ALA B 1 242 ? 16.812 17.156 0.259 1 72.88 242 ALA B N 1
ATOM 4461 C CA . ALA B 1 242 ? 15.984 18.297 0.648 1 72.88 242 ALA B CA 1
ATOM 4462 C C . ALA B 1 242 ? 15.742 18.312 2.154 1 72.88 242 ALA B C 1
ATOM 4464 O O . ALA B 1 242 ? 15.836 19.359 2.797 1 72.88 242 ALA B O 1
ATOM 4465 N N . ILE B 1 243 ? 15.453 17.203 2.641 1 71.38 243 ILE B N 1
ATOM 4466 C CA . ILE B 1 243 ? 15.164 17.109 4.066 1 71.38 243 ILE B CA 1
ATOM 4467 C C . ILE B 1 243 ? 16.438 17.359 4.867 1 71.38 243 ILE B C 1
ATOM 4469 O O . ILE B 1 243 ? 16.406 18.016 5.902 1 71.38 243 ILE B O 1
ATOM 4473 N N . LEU B 1 244 ? 17.547 16.828 4.391 1 78.38 244 LEU B N 1
ATOM 4474 C CA . LEU B 1 244 ? 18.812 17.016 5.082 1 78.38 244 LEU B CA 1
ATOM 4475 C C . LEU B 1 244 ? 19.219 18.484 5.07 1 78.38 244 LEU B C 1
ATOM 4477 O O . LEU B 1 244 ? 19.719 19 6.07 1 78.38 244 LEU B O 1
ATOM 4481 N N . LEU B 1 245 ? 18.938 19.156 3.979 1 77.06 245 LEU B N 1
ATOM 4482 C CA . LEU B 1 245 ? 19.219 20.594 3.893 1 77.06 245 LEU B CA 1
ATOM 4483 C C . LEU B 1 245 ? 18.312 21.375 4.84 1 77.06 245 LEU B C 1
ATOM 4485 O O . LEU B 1 245 ? 18.781 22.297 5.523 1 77.06 245 LEU B O 1
ATOM 4489 N N . HIS B 1 246 ? 17.156 21 4.922 1 71 246 HIS B N 1
ATOM 4490 C CA . HIS B 1 246 ? 16.188 21.656 5.805 1 71 246 HIS B CA 1
ATOM 4491 C C . HIS B 1 246 ? 16.516 21.391 7.27 1 71 246 HIS B C 1
ATOM 4493 O O . HIS B 1 246 ? 16.156 22.188 8.141 1 71 246 HIS B O 1
ATOM 4499 N N . ALA B 1 247 ? 17.172 20.281 7.43 1 72.62 247 ALA B N 1
ATOM 4500 C CA . ALA B 1 247 ? 17.578 19.922 8.781 1 72.62 247 ALA B CA 1
ATOM 4501 C C . ALA B 1 247 ? 18.844 20.672 9.195 1 72.62 247 ALA B C 1
ATOM 4503 O O . ALA B 1 247 ? 19.328 20.531 10.32 1 72.62 247 ALA B O 1
ATOM 4504 N N . GLY B 1 248 ? 19.438 21.406 8.234 1 74.44 248 GLY B N 1
ATOM 4505 C CA . GLY B 1 248 ? 20.531 22.297 8.578 1 74.44 248 GLY B CA 1
ATOM 4506 C C . GLY B 1 248 ? 21.859 21.844 8.039 1 74.44 248 GLY B C 1
ATOM 4507 O O . GLY B 1 248 ? 22.891 22.469 8.312 1 74.44 248 GLY B O 1
ATOM 4508 N N . LEU B 1 249 ? 21.828 20.781 7.309 1 81.19 249 LEU B N 1
ATOM 4509 C CA . LEU B 1 249 ? 23.078 20.297 6.75 1 81.19 249 LEU B CA 1
ATOM 4510 C C . LEU B 1 249 ? 23.453 21.078 5.496 1 81.19 249 LEU B C 1
ATOM 4512 O O . LEU B 1 249 ? 22.578 21.562 4.773 1 81.19 249 LEU B O 1
ATOM 4516 N N . SER B 1 250 ? 24.719 21.219 5.379 1 83.19 250 SER B N 1
ATOM 4517 C CA . SER B 1 250 ? 25.188 21.781 4.121 1 83.19 250 SER B CA 1
ATOM 4518 C C . SER B 1 250 ? 25.016 20.797 2.967 1 83.19 250 SER B C 1
ATOM 4520 O O . SER B 1 250 ? 24.828 19.609 3.189 1 83.19 250 SER B O 1
ATOM 4522 N N . MET B 1 251 ? 25.062 21.297 1.756 1 83.19 251 MET B N 1
ATOM 4523 C CA . MET B 1 251 ? 24.922 20.469 0.564 1 83.19 251 MET B CA 1
ATOM 4524 C C . MET B 1 251 ? 26 19.391 0.52 1 83.19 251 MET B C 1
ATOM 4526 O O . MET B 1 251 ? 25.703 18.234 0.237 1 83.19 251 MET B O 1
ATOM 4530 N N . LYS B 1 252 ? 27.188 19.719 0.814 1 85.94 252 LYS B N 1
ATOM 4531 C CA . LYS B 1 252 ? 28.297 18.766 0.785 1 85.94 252 LYS B CA 1
ATOM 4532 C C . LYS B 1 252 ? 28.078 17.641 1.786 1 85.94 252 LYS B C 1
ATOM 4534 O O . LYS B 1 252 ? 28.312 16.469 1.473 1 85.94 252 LYS B O 1
ATOM 4539 N N . ARG B 1 253 ? 27.656 18 2.904 1 87.19 253 ARG B N 1
ATOM 4540 C CA . ARG B 1 253 ? 27.422 16.984 3.936 1 87.19 253 ARG B CA 1
ATOM 4541 C C . ARG B 1 253 ? 26.234 16.109 3.58 1 87.19 253 ARG B C 1
ATOM 4543 O O . ARG B 1 253 ? 26.266 14.898 3.805 1 87.19 253 ARG B O 1
ATOM 4550 N N . ALA B 1 254 ? 25.188 16.781 3.074 1 84.94 254 ALA B N 1
ATOM 4551 C CA . ALA B 1 254 ? 24 16.047 2.664 1 84.94 254 ALA B CA 1
ATOM 4552 C C . ALA B 1 254 ? 24.344 15 1.6 1 84.94 254 ALA B C 1
ATOM 4554 O O . ALA B 1 254 ? 23.906 13.852 1.68 1 84.94 254 ALA B O 1
ATOM 4555 N N . LEU B 1 255 ? 25.188 15.422 0.678 1 86.94 255 LEU B N 1
ATOM 4556 C CA . LEU B 1 255 ? 25.594 14.523 -0.405 1 86.94 255 LEU B CA 1
ATOM 4557 C C . LEU B 1 255 ? 26.469 13.398 0.118 1 86.94 255 LEU B C 1
ATOM 4559 O O . LEU B 1 255 ? 26.359 12.258 -0.341 1 86.94 255 LEU B O 1
ATOM 4563 N N . PHE B 1 256 ? 27.266 13.664 0.996 1 89.25 256 PHE B N 1
ATOM 4564 C CA . PHE B 1 256 ? 28.156 12.672 1.57 1 89.25 256 PHE B CA 1
ATOM 4565 C C . PHE B 1 256 ? 27.375 11.602 2.318 1 89.25 256 PHE B C 1
ATOM 4567 O O . PHE B 1 256 ? 27.609 10.406 2.139 1 89.25 256 PHE B O 1
ATOM 4574 N N . TYR B 1 257 ? 26.5 12 3.148 1 87.25 257 TYR B N 1
ATOM 4575 C CA . TYR B 1 257 ? 25.703 11.055 3.914 1 87.25 257 TYR B CA 1
ATOM 4576 C C . TYR B 1 257 ? 24.797 10.234 2.998 1 87.25 257 TYR B C 1
ATOM 4578 O O . TYR B 1 257 ? 24.578 9.039 3.232 1 87.25 257 TYR B O 1
ATOM 4586 N N . ASN B 1 258 ? 24.281 10.898 2.037 1 87.88 258 ASN B N 1
ATOM 4587 C CA . ASN B 1 258 ? 23.484 10.172 1.046 1 87.88 258 ASN B CA 1
ATOM 4588 C C . ASN B 1 258 ? 24.328 9.109 0.331 1 87.88 258 ASN B C 1
ATOM 4590 O O . ASN B 1 258 ? 23.828 8.031 0.029 1 87.88 258 ASN B O 1
ATOM 4594 N N . PHE B 1 259 ? 25.547 9.531 0.09 1 89.31 259 PHE B N 1
ATOM 4595 C CA . PHE B 1 259 ? 26.469 8.609 -0.56 1 89.31 259 PHE B CA 1
ATOM 4596 C C . PHE B 1 259 ? 26.734 7.395 0.324 1 89.31 259 PHE B C 1
ATOM 4598 O O . PHE B 1 259 ? 26.719 6.258 -0.153 1 89.31 259 PHE B O 1
ATOM 4605 N N . ILE B 1 260 ? 26.938 7.598 1.519 1 91.12 260 ILE B N 1
ATOM 4606 C CA . ILE B 1 260 ? 27.188 6.52 2.465 1 91.12 260 ILE B CA 1
ATOM 4607 C C . ILE B 1 260 ? 25.984 5.59 2.533 1 91.12 260 ILE B C 1
ATOM 4609 O O . ILE B 1 260 ? 26.125 4.367 2.545 1 91.12 260 ILE B O 1
ATOM 4613 N N . ALA B 1 261 ? 24.844 6.188 2.611 1 90.94 261 ALA B N 1
ATOM 4614 C CA . ALA B 1 261 ? 23.625 5.395 2.646 1 90.94 261 ALA B CA 1
ATOM 4615 C C . ALA B 1 261 ? 23.469 4.555 1.38 1 90.94 261 ALA B C 1
ATOM 4617 O O . ALA B 1 261 ? 23.031 3.402 1.438 1 90.94 261 ALA B O 1
ATOM 4618 N N . ALA B 1 262 ? 23.891 5.121 0.278 1 92.12 262 ALA B N 1
ATOM 4619 C CA . ALA B 1 262 ? 23.75 4.445 -1.01 1 92.12 262 ALA B CA 1
ATOM 4620 C C . ALA B 1 262 ? 24.734 3.291 -1.134 1 92.12 262 ALA B C 1
ATOM 4622 O O . ALA B 1 262 ? 24.438 2.275 -1.767 1 92.12 262 ALA B O 1
ATOM 4623 N N . VAL B 1 263 ? 25.891 3.396 -0.531 1 93.94 263 VAL B N 1
ATOM 4624 C CA . VAL B 1 263 ? 26.953 2.398 -0.611 1 93.94 263 VAL B CA 1
ATOM 4625 C C . VAL B 1 263 ? 26.5 1.104 0.062 1 93.94 263 VAL B C 1
ATOM 4627 O O . VAL B 1 263 ? 26.953 0.017 -0.294 1 93.94 263 VAL B O 1
ATOM 4630 N N . ILE B 1 264 ? 25.594 1.191 0.949 1 94 264 ILE B N 1
ATOM 4631 C CA . ILE B 1 264 ? 25.062 0.023 1.642 1 94 264 ILE B CA 1
ATOM 4632 C C . ILE B 1 264 ? 24.391 -0.908 0.64 1 94 264 ILE B C 1
ATOM 4634 O O . ILE B 1 264 ? 24.25 -2.105 0.894 1 94 264 ILE B O 1
ATOM 4638 N N . CYS B 1 265 ? 24 -0.378 -0.5 1 94.69 265 CYS B N 1
ATOM 4639 C CA . CYS B 1 265 ? 23.406 -1.174 -1.566 1 94.69 265 CYS B CA 1
ATOM 4640 C C . CYS B 1 265 ? 24.359 -2.27 -2.029 1 94.69 265 CYS B C 1
ATOM 4642 O O . CYS B 1 265 ? 23.922 -3.363 -2.393 1 94.69 265 CYS B O 1
ATOM 4644 N N . TYR B 1 266 ? 25.719 -1.991 -1.936 1 96.19 266 TYR B N 1
ATOM 4645 C CA . TYR B 1 266 ? 26.703 -2.988 -2.318 1 96.19 266 TYR B CA 1
ATOM 4646 C C . TYR B 1 266 ? 26.703 -4.164 -1.348 1 96.19 266 TYR B C 1
ATOM 4648 O O . TYR B 1 266 ? 26.875 -5.316 -1.757 1 96.19 266 TYR B O 1
ATOM 4656 N N . ILE B 1 267 ? 26.547 -3.859 -0.146 1 95.69 267 ILE B N 1
ATOM 4657 C CA . ILE B 1 267 ? 26.5 -4.914 0.859 1 95.69 267 ILE B CA 1
ATOM 4658 C C . ILE B 1 267 ? 25.281 -5.809 0.6 1 95.69 267 ILE B C 1
ATOM 4660 O O . ILE B 1 267 ? 25.391 -7.035 0.634 1 95.69 267 ILE B O 1
ATOM 4664 N N . GLY B 1 268 ? 24.156 -5.207 0.35 1 94.75 268 GLY B N 1
ATOM 4665 C CA . GLY B 1 268 ? 22.969 -5.973 -0.01 1 94.75 268 GLY B CA 1
ATOM 4666 C C . GLY B 1 268 ? 23.172 -6.836 -1.239 1 94.75 268 GLY B C 1
ATOM 4667 O O . GLY B 1 268 ? 22.75 -7.992 -1.271 1 94.75 268 GLY B O 1
ATOM 4668 N N . LEU B 1 269 ? 23.844 -6.246 -2.201 1 95.94 269 LEU B N 1
ATOM 4669 C CA . LEU B 1 269 ? 24.109 -6.969 -3.441 1 95.94 269 LEU B CA 1
ATOM 4670 C C . LEU B 1 269 ? 24.906 -8.234 -3.172 1 95.94 269 LEU B C 1
ATOM 4672 O O . LEU B 1 269 ? 24.562 -9.312 -3.672 1 95.94 269 LEU B O 1
ATOM 4676 N N . VAL B 1 270 ? 25.953 -8.094 -2.373 1 95.12 270 VAL B N 1
ATOM 4677 C CA . VAL B 1 270 ? 26.828 -9.211 -2.062 1 95.12 270 VAL B CA 1
ATOM 4678 C C . VAL B 1 270 ? 26.047 -10.305 -1.349 1 95.12 270 VAL B C 1
ATOM 4680 O O . VAL B 1 270 ? 26.109 -11.477 -1.724 1 95.12 270 VAL B O 1
ATOM 4683 N N . ILE B 1 271 ? 25.297 -9.953 -0.447 1 92.94 271 ILE B N 1
ATOM 4684 C CA . ILE B 1 271 ? 24.5 -10.922 0.308 1 92.94 271 ILE B CA 1
ATOM 4685 C C . ILE B 1 271 ? 23.422 -11.523 -0.591 1 92.94 271 ILE B C 1
ATOM 4687 O O . ILE B 1 271 ? 23.172 -12.734 -0.54 1 92.94 271 ILE B O 1
ATOM 4691 N N . GLY B 1 272 ? 22.828 -10.695 -1.349 1 92.56 272 GLY B N 1
ATOM 4692 C CA . GLY B 1 272 ? 21.797 -11.172 -2.268 1 92.56 272 GLY B CA 1
ATOM 4693 C C . GLY B 1 272 ? 22.312 -12.219 -3.242 1 92.56 272 GLY B C 1
ATOM 4694 O O . GLY B 1 272 ? 21.625 -13.203 -3.518 1 92.56 272 GLY B O 1
ATOM 4695 N N . ILE B 1 273 ? 23.484 -12.023 -3.77 1 92.12 273 ILE B N 1
ATOM 4696 C CA . ILE B 1 273 ? 24.062 -12.969 -4.719 1 92.12 273 ILE B CA 1
ATOM 4697 C C . ILE B 1 273 ? 24.438 -14.258 -3.998 1 92.12 273 ILE B C 1
ATOM 4699 O O . ILE B 1 273 ? 24.156 -15.359 -4.492 1 92.12 273 ILE B O 1
ATOM 4703 N N . ILE B 1 274 ? 25.016 -14.164 -2.852 1 90.94 274 ILE B N 1
ATOM 4704 C CA . ILE B 1 274 ? 25.469 -15.336 -2.1 1 90.94 274 ILE B CA 1
ATOM 4705 C C . ILE B 1 274 ? 24.25 -16.172 -1.69 1 90.94 274 ILE B C 1
ATOM 4707 O O . ILE B 1 274 ? 24.219 -17.391 -1.898 1 90.94 274 ILE B O 1
ATOM 4711 N N . VAL B 1 275 ? 23.297 -15.547 -1.174 1 86.62 275 VAL B N 1
ATOM 4712 C CA . VAL B 1 275 ? 22.094 -16.25 -0.713 1 86.62 275 VAL B CA 1
ATOM 4713 C C . VAL B 1 275 ? 21.266 -16.703 -1.912 1 86.62 275 VAL B C 1
ATOM 4715 O O . VAL B 1 275 ? 20.609 -17.75 -1.864 1 86.62 275 VAL B O 1
ATOM 4718 N N . GLY B 1 276 ? 21.25 -15.922 -2.895 1 83.62 276 GLY B N 1
ATOM 4719 C CA . GLY B 1 276 ? 20.469 -16.203 -4.09 1 83.62 276 GLY B CA 1
ATOM 4720 C C . GLY B 1 276 ? 20.938 -17.438 -4.84 1 83.62 276 GLY B C 1
ATOM 4721 O O . GLY B 1 276 ? 20.203 -17.984 -5.652 1 83.62 276 GLY B O 1
ATOM 4722 N N . GLU B 1 277 ? 22.156 -17.797 -4.648 1 81.06 277 GLU B N 1
ATOM 4723 C CA . GLU B 1 277 ? 22.672 -19.016 -5.277 1 81.06 277 GLU B CA 1
ATOM 4724 C C . GLU B 1 277 ? 21.938 -20.25 -4.766 1 81.06 277 GLU B C 1
ATOM 4726 O O . GLU B 1 277 ? 21.828 -21.25 -5.473 1 81.06 277 GLU B O 1
ATOM 4731 N N . ALA B 1 278 ? 21.438 -20.094 -3.613 1 73.62 278 ALA B N 1
ATOM 4732 C CA . ALA B 1 278 ? 20.562 -21.141 -3.105 1 73.62 278 ALA B CA 1
ATOM 4733 C C . ALA B 1 278 ? 19.125 -20.922 -3.566 1 73.62 278 ALA B C 1
ATOM 4735 O O . ALA B 1 278 ? 18.484 -19.938 -3.172 1 73.62 278 ALA B O 1
ATOM 4736 N N . THR B 1 279 ? 18.641 -21.781 -4.414 1 66.75 279 THR B N 1
ATOM 4737 C CA . THR B 1 279 ? 17.359 -21.609 -5.113 1 66.75 279 THR B CA 1
ATOM 4738 C C . THR B 1 279 ? 16.219 -21.453 -4.117 1 66.75 279 THR B C 1
ATOM 4740 O O . THR B 1 279 ? 15.352 -20.594 -4.285 1 66.75 279 THR B O 1
ATOM 4743 N N . SER B 1 280 ? 16.234 -22.266 -3.16 1 77 280 SER B N 1
ATOM 4744 C CA . SER B 1 280 ? 15.125 -22.25 -2.207 1 77 280 SER B CA 1
ATOM 4745 C C . SER B 1 280 ? 15.078 -20.938 -1.434 1 77 280 SER B C 1
ATOM 4747 O O . SER B 1 280 ? 13.992 -20.422 -1.129 1 77 280 SER B O 1
ATOM 4749 N N . ALA B 1 281 ? 16.125 -20.359 -1.267 1 79.06 281 ALA B N 1
ATOM 4750 C CA . ALA B 1 281 ? 16.219 -19.125 -0.497 1 79.06 281 ALA B CA 1
ATOM 4751 C C . ALA B 1 281 ? 15.773 -17.938 -1.329 1 79.06 281 ALA B C 1
ATOM 4753 O O . ALA B 1 281 ? 15.219 -16.969 -0.793 1 79.06 281 ALA B O 1
ATOM 4754 N N . ASN B 1 282 ? 15.859 -18.062 -2.574 1 83.44 282 ASN B N 1
ATOM 4755 C CA . ASN B 1 282 ? 15.523 -16.969 -3.482 1 83.44 282 ASN B CA 1
ATOM 4756 C C . ASN B 1 282 ? 14.031 -16.641 -3.445 1 83.44 282 ASN B C 1
ATOM 4758 O O . ASN B 1 282 ? 13.648 -15.477 -3.473 1 83.44 282 ASN B O 1
ATOM 4762 N N . GLN B 1 283 ? 13.32 -17.656 -3.275 1 85.81 283 GLN B N 1
ATOM 4763 C CA . GLN B 1 283 ? 11.875 -17.453 -3.293 1 85.81 283 GLN B CA 1
ATOM 4764 C C . GLN B 1 283 ? 11.422 -16.625 -2.098 1 85.81 283 GLN B C 1
ATOM 4766 O O . GLN B 1 283 ? 10.539 -15.773 -2.227 1 85.81 283 GLN B O 1
ATOM 4771 N N . TRP B 1 284 ? 12.102 -16.828 -1.046 1 87.94 284 TRP B N 1
ATOM 4772 C CA . TRP B 1 284 ? 11.742 -16.109 0.172 1 87.94 284 TRP B CA 1
ATOM 4773 C C . TRP B 1 284 ? 12.242 -14.672 0.129 1 87.94 284 TRP B C 1
ATOM 4775 O O . TRP B 1 284 ? 11.57 -13.758 0.612 1 87.94 284 TRP B O 1
ATOM 4785 N N . ILE B 1 285 ? 13.367 -14.531 -0.482 1 87.44 285 ILE B N 1
ATOM 4786 C CA . ILE B 1 285 ? 13.914 -13.188 -0.648 1 87.44 285 ILE B CA 1
ATOM 4787 C C . ILE B 1 285 ? 13 -12.367 -1.55 1 87.44 285 ILE B C 1
ATOM 4789 O O . ILE B 1 285 ? 12.719 -11.195 -1.262 1 87.44 285 ILE B O 1
ATOM 4793 N N . PHE B 1 286 ? 12.477 -12.984 -2.594 1 88.81 286 PHE B N 1
ATOM 4794 C CA . PHE B 1 286 ? 11.578 -12.297 -3.516 1 88.81 286 PHE B CA 1
ATOM 4795 C C . PHE B 1 286 ? 10.273 -11.93 -2.83 1 88.81 286 PHE B C 1
ATOM 4797 O O . PHE B 1 286 ? 9.727 -10.844 -3.051 1 88.81 286 PHE B O 1
ATOM 4804 N N . GLY B 1 287 ? 9.82 -12.867 -2.023 1 93.31 287 GLY B N 1
ATOM 4805 C CA . GLY B 1 287 ? 8.617 -12.562 -1.261 1 93.31 287 GLY B CA 1
ATOM 4806 C C . GLY B 1 287 ? 8.797 -11.375 -0.325 1 93.31 287 GLY B C 1
ATOM 4807 O O . GLY B 1 287 ? 7.973 -10.461 -0.321 1 93.31 287 GLY B O 1
ATOM 4808 N N . LEU B 1 288 ? 9.875 -11.406 0.394 1 92.44 288 LEU B N 1
ATOM 4809 C CA . LEU B 1 288 ? 10.172 -10.328 1.326 1 92.44 288 LEU B CA 1
ATOM 4810 C C . LEU B 1 288 ? 10.344 -9 0.588 1 92.44 288 LEU B C 1
ATOM 4812 O O . LEU B 1 288 ? 9.766 -7.988 0.979 1 92.44 288 LEU B O 1
ATOM 4816 N N . ALA B 1 289 ? 11.094 -9.062 -0.463 1 87.38 289 ALA B N 1
ATOM 4817 C CA . ALA B 1 289 ? 11.352 -7.871 -1.264 1 87.38 289 ALA B CA 1
ATOM 4818 C C . ALA B 1 289 ? 10.062 -7.348 -1.892 1 87.38 289 ALA B C 1
ATOM 4820 O O . ALA B 1 289 ? 9.852 -6.133 -1.972 1 87.38 289 ALA B O 1
ATOM 4821 N N . GLY B 1 290 ? 9.227 -8.258 -2.375 1 92.44 290 GLY B N 1
ATOM 4822 C CA . GLY B 1 290 ? 7.941 -7.855 -2.926 1 92.44 290 GLY B CA 1
ATOM 4823 C C . GLY B 1 290 ? 7.094 -7.062 -1.948 1 92.44 290 GLY B C 1
ATOM 4824 O O . GLY B 1 290 ? 6.539 -6.02 -2.301 1 92.44 290 GLY B O 1
ATOM 4825 N N . GLY B 1 291 ? 6.988 -7.508 -0.728 1 94.94 291 GLY B N 1
ATOM 4826 C CA . GLY B 1 291 ? 6.262 -6.793 0.31 1 94.94 291 GLY B CA 1
ATOM 4827 C C . GLY B 1 291 ? 6.844 -5.43 0.621 1 94.94 291 GLY B C 1
ATOM 4828 O O . GLY B 1 291 ? 6.109 -4.461 0.814 1 94.94 291 GLY B O 1
ATOM 4829 N N . ILE B 1 292 ? 8.117 -5.398 0.657 1 89.44 292 ILE B N 1
ATOM 4830 C CA . ILE B 1 292 ? 8.82 -4.152 0.942 1 89.44 292 ILE B CA 1
ATOM 4831 C C . ILE B 1 292 ? 8.523 -3.131 -0.153 1 89.44 292 ILE B C 1
ATOM 4833 O O . ILE B 1 292 ? 8.164 -1.986 0.138 1 89.44 292 ILE B O 1
ATOM 4837 N N . PHE B 1 293 ? 8.617 -3.582 -1.401 1 88 293 PHE B N 1
ATOM 4838 C CA . PHE B 1 293 ? 8.406 -2.691 -2.535 1 88 293 PHE B CA 1
ATOM 4839 C C . PHE B 1 293 ? 6.969 -2.18 -2.559 1 88 293 PHE B C 1
ATOM 4841 O O . PHE B 1 293 ? 6.73 -0.991 -2.783 1 88 293 PHE B O 1
ATOM 4848 N N . VAL B 1 294 ? 6.043 -3.006 -2.283 1 94.88 294 VAL B N 1
ATOM 4849 C CA . VAL B 1 294 ? 4.633 -2.619 -2.287 1 94.88 294 VAL B CA 1
ATOM 4850 C C . VAL B 1 294 ? 4.367 -1.628 -1.156 1 94.88 294 VAL B C 1
ATOM 4852 O O . VAL B 1 294 ? 3.67 -0.629 -1.35 1 94.88 294 VAL B O 1
ATOM 4855 N N . TYR B 1 295 ? 4.934 -1.851 -0.027 1 93 295 TYR B N 1
ATOM 4856 C CA . TYR B 1 295 ? 4.762 -0.959 1.115 1 93 295 TYR B CA 1
ATOM 4857 C C . TYR B 1 295 ? 5.297 0.433 0.804 1 93 295 TYR B C 1
ATOM 4859 O O . TYR B 1 295 ? 4.621 1.435 1.055 1 93 295 TYR B O 1
ATOM 4867 N N . ILE B 1 296 ? 6.465 0.479 0.306 1 86.31 296 ILE B N 1
ATOM 4868 C CA . ILE B 1 296 ? 7.094 1.766 0.028 1 86.31 296 ILE B CA 1
ATOM 4869 C C . ILE B 1 296 ? 6.285 2.52 -1.025 1 86.31 296 ILE B C 1
ATOM 4871 O O . ILE B 1 296 ? 6.043 3.721 -0.89 1 86.31 296 ILE B O 1
ATOM 4875 N N . ALA B 1 297 ? 5.871 1.807 -2.023 1 90.56 297 ALA B N 1
ATOM 4876 C CA . ALA B 1 297 ? 5.109 2.43 -3.104 1 90.56 297 ALA B CA 1
ATOM 4877 C C . ALA B 1 297 ? 3.793 3.002 -2.588 1 90.56 297 ALA B C 1
ATOM 4879 O O . ALA B 1 297 ? 3.422 4.125 -2.93 1 90.56 297 ALA B O 1
ATOM 4880 N N . LEU B 1 298 ? 3.139 2.262 -1.749 1 94.12 298 LEU B N 1
ATOM 4881 C CA . LEU B 1 298 ? 1.776 2.633 -1.384 1 94.12 298 LEU B CA 1
ATOM 4882 C C . LEU B 1 298 ? 1.757 3.402 -0.068 1 94.12 298 LEU B C 1
ATOM 4884 O O . LEU B 1 298 ? 1.185 4.492 0.01 1 94.12 298 LEU B O 1
ATOM 4888 N N . ALA B 1 299 ? 2.455 2.934 0.93 1 92.38 299 ALA B N 1
ATOM 4889 C CA . ALA B 1 299 ? 2.35 3.518 2.266 1 92.38 299 ALA B CA 1
ATOM 4890 C C . ALA B 1 299 ? 3.238 4.75 2.396 1 92.38 299 ALA B C 1
ATOM 4892 O O . ALA B 1 299 ? 2.998 5.609 3.248 1 92.38 299 ALA B O 1
ATOM 4893 N N . ASP B 1 300 ? 4.258 4.855 1.544 1 86.31 300 ASP B N 1
ATOM 4894 C CA . ASP B 1 300 ? 5.176 5.98 1.682 1 86.31 300 ASP B CA 1
ATOM 4895 C C . ASP B 1 300 ? 5.047 6.945 0.503 1 86.31 300 ASP B C 1
ATOM 4897 O O . ASP B 1 300 ? 4.848 8.148 0.694 1 86.31 300 ASP B O 1
ATOM 4901 N N . MET B 1 301 ? 5.051 6.398 -0.695 1 86.88 301 MET B N 1
ATOM 4902 C CA . MET B 1 301 ? 5.184 7.273 -1.858 1 86.88 301 MET B CA 1
ATOM 4903 C C . MET B 1 301 ? 3.83 7.855 -2.256 1 86.88 301 MET B C 1
ATOM 4905 O O . MET B 1 301 ? 3.756 8.992 -2.727 1 86.88 301 MET B O 1
ATOM 4909 N N . ILE B 1 302 ? 2.781 7.137 -2.055 1 91.94 302 ILE B N 1
ATOM 4910 C CA . ILE B 1 302 ? 1.465 7.664 -2.389 1 91.94 302 ILE B CA 1
ATOM 4911 C C . ILE B 1 302 ? 1.139 8.852 -1.481 1 91.94 302 ILE B C 1
ATOM 4913 O O . ILE B 1 302 ? 0.74 9.914 -1.958 1 91.94 302 ILE B O 1
ATOM 4917 N N . PRO B 1 303 ? 1.329 8.742 -0.207 1 89 303 PRO B N 1
ATOM 4918 C CA . PRO B 1 303 ? 1.105 9.906 0.654 1 89 303 PRO B CA 1
ATOM 4919 C C . PRO B 1 303 ? 2.002 11.086 0.292 1 89 303 PRO B C 1
ATOM 4921 O O . PRO B 1 303 ? 1.581 12.242 0.399 1 89 303 PRO B O 1
ATOM 4924 N N . GLU B 1 304 ? 3.217 10.812 -0.098 1 83.88 304 GLU B N 1
ATOM 4925 C CA . GLU B 1 304 ? 4.098 11.875 -0.565 1 83.88 304 GLU B CA 1
ATOM 4926 C C . GLU B 1 304 ? 3.502 12.594 -1.776 1 83.88 304 GLU B C 1
ATOM 4928 O O . GLU B 1 304 ? 3.566 13.82 -1.874 1 83.88 304 GLU B O 1
ATOM 4933 N N . MET B 1 305 ? 2.934 11.836 -2.662 1 89.69 305 MET B N 1
ATOM 4934 C CA . MET B 1 305 ? 2.266 12.406 -3.826 1 89.69 305 MET B CA 1
ATOM 4935 C C . MET B 1 305 ? 1.084 13.273 -3.402 1 89.69 305 MET B C 1
ATOM 4937 O O . MET B 1 305 ? 0.864 14.352 -3.965 1 89.69 305 MET B O 1
ATOM 4941 N N . LYS B 1 306 ? 0.386 12.805 -2.404 1 88.56 306 LYS B N 1
ATOM 4942 C CA . LYS B 1 306 ? -0.75 13.562 -1.893 1 88.56 306 LYS B CA 1
ATOM 4943 C C . LYS B 1 306 ? -0.293 14.867 -1.249 1 88.56 306 LYS B C 1
ATOM 4945 O O . LYS B 1 306 ? -0.943 15.906 -1.407 1 88.56 306 LYS B O 1
ATOM 4950 N N . GLU B 1 307 ? 0.783 14.805 -0.596 1 86.19 307 GLU B N 1
ATOM 4951 C CA . GLU B 1 307 ? 1.339 15.992 0.039 1 86.19 307 GLU B CA 1
ATOM 4952 C C . GLU B 1 307 ? 1.807 17 -1.002 1 86.19 307 GLU B C 1
ATOM 4954 O O . GLU B 1 307 ? 1.637 18.219 -0.82 1 86.19 307 GLU B O 1
ATOM 4959 N N . GLN B 1 308 ? 2.383 16.516 -2.062 1 84.88 308 GLN B N 1
ATOM 4960 C CA . GLN B 1 308 ? 2.809 17.406 -3.143 1 84.88 308 GLN B CA 1
ATOM 4961 C C . GLN B 1 308 ? 1.622 18.141 -3.744 1 84.88 308 GLN B C 1
ATOM 4963 O O . GLN B 1 308 ? 1.728 19.328 -4.07 1 84.88 308 GLN B O 1
ATOM 4968 N N . LEU B 1 309 ? 0.579 17.516 -3.863 1 87.25 309 LEU B N 1
ATOM 4969 C CA . LEU B 1 309 ? -0.638 18.125 -4.379 1 87.25 309 LEU B CA 1
ATOM 4970 C C . LEU B 1 309 ? -1.164 19.188 -3.408 1 87.25 309 LEU B C 1
ATOM 4972 O O . LEU B 1 309 ? -1.555 20.281 -3.824 1 87.25 309 LEU B O 1
ATOM 4976 N N . ALA B 1 310 ? -1.135 18.859 -2.18 1 84.94 310 ALA B N 1
ATOM 4977 C CA . ALA B 1 310 ? -1.596 19.797 -1.153 1 84.94 310 ALA B CA 1
ATOM 4978 C C . ALA B 1 310 ? -0.723 21.047 -1.116 1 84.94 310 ALA B C 1
ATOM 4980 O O . ALA B 1 310 ? -1.229 22.156 -0.964 1 84.94 310 ALA B O 1
ATOM 4981 N N . GLU B 1 311 ? 0.501 20.828 -1.249 1 83.81 311 GLU B N 1
ATOM 4982 C CA . GLU B 1 311 ? 1.428 21.953 -1.255 1 83.81 311 GLU B CA 1
ATOM 4983 C C . GLU B 1 311 ? 1.212 22.828 -2.479 1 83.81 311 GLU B C 1
ATOM 4985 O O . GLU B 1 311 ? 1.274 24.062 -2.383 1 83.81 311 GLU B O 1
ATOM 4990 N N . ALA B 1 312 ? 0.992 22.203 -3.529 1 83.75 312 ALA B N 1
ATOM 4991 C CA . ALA B 1 312 ? 0.72 22.969 -4.75 1 83.75 312 ALA B CA 1
ATOM 4992 C C . ALA B 1 312 ? -0.572 23.766 -4.621 1 83.75 312 ALA B C 1
ATOM 4994 O O . ALA B 1 312 ? -0.659 24.891 -5.105 1 83.75 312 ALA B O 1
ATOM 4995 N N . GLU B 1 313 ? -1.491 23.25 -3.965 1 83.56 313 GLU B N 1
ATOM 4996 C CA . GLU B 1 313 ? -2.764 23.922 -3.734 1 83.56 313 GLU B CA 1
ATOM 4997 C C . GLU B 1 313 ? -2.596 25.094 -2.779 1 83.56 313 GLU B C 1
ATOM 4999 O O . GLU B 1 313 ? -3.148 26.172 -3.012 1 83.56 313 GLU B O 1
ATOM 5004 N N . ARG B 1 314 ? -1.886 24.859 -1.801 1 83.75 314 ARG B N 1
ATOM 5005 C CA . ARG B 1 314 ? -1.66 25.891 -0.792 1 83.75 314 ARG B CA 1
ATOM 5006 C C . ARG B 1 314 ? -0.862 27.062 -1.369 1 83.75 314 ARG B C 1
ATOM 5008 O O . ARG B 1 314 ? -1.15 28.219 -1.078 1 83.75 314 ARG B O 1
ATOM 5015 N N . SER B 1 315 ? 0.063 26.703 -2.143 1 81.62 315 SER B N 1
ATOM 5016 C CA . SER B 1 315 ? 0.937 27.734 -2.707 1 81.62 315 SER B CA 1
ATOM 5017 C C . SER B 1 315 ? 0.304 28.391 -3.932 1 81.62 315 SER B C 1
ATOM 5019 O O . SER B 1 315 ? 0.711 29.469 -4.34 1 81.62 315 SER B O 1
ATOM 5021 N N . GLY B 1 316 ? -0.69 27.688 -4.434 1 78.31 316 GLY B N 1
ATOM 5022 C CA . GLY B 1 316 ? -1.297 28.203 -5.656 1 78.31 316 GLY B CA 1
ATOM 5023 C C . GLY B 1 316 ? -0.343 28.219 -6.836 1 78.31 316 GLY B C 1
ATOM 5024 O O . GLY B 1 316 ? -0.532 28.984 -7.781 1 78.31 316 GLY B O 1
ATOM 5025 N N . SER B 1 317 ? 0.658 27.562 -6.742 1 72.25 317 SER B N 1
ATOM 5026 C CA . SER B 1 317 ? 1.761 27.641 -7.691 1 72.25 317 SER B CA 1
ATOM 5027 C C . SER B 1 317 ? 1.453 26.859 -8.961 1 72.25 317 SER B C 1
ATOM 5029 O O . SER B 1 317 ? 1.995 27.141 -10.023 1 72.25 317 SER B O 1
ATOM 5031 N N . GLU B 1 318 ? 0.597 25.859 -8.82 1 80.81 318 GLU B N 1
ATOM 5032 C CA . GLU B 1 318 ? 0.337 24.984 -9.953 1 80.81 318 GLU B CA 1
ATOM 5033 C C . GLU B 1 318 ? -1.158 24.719 -10.117 1 80.81 318 GLU B C 1
ATOM 5035 O O . GLU B 1 318 ? -1.914 24.781 -9.148 1 80.81 318 GLU B O 1
ATOM 5040 N N . ASN B 1 319 ? -1.449 24.531 -11.359 1 85.81 319 ASN B N 1
ATOM 5041 C CA . ASN B 1 319 ? -2.793 24.062 -11.672 1 85.81 319 ASN B CA 1
ATOM 5042 C C . ASN B 1 319 ? -3.012 22.625 -11.188 1 85.81 319 ASN B C 1
ATOM 5044 O O . ASN B 1 319 ? -2.197 21.75 -11.461 1 85.81 319 ASN B O 1
ATOM 5048 N N . MET B 1 320 ? -4.043 22.422 -10.492 1 86.62 320 MET B N 1
ATOM 5049 C CA . MET B 1 320 ? -4.328 21.125 -9.883 1 86.62 320 MET B CA 1
ATOM 5050 C C . MET B 1 320 ? -4.496 20.062 -10.945 1 86.62 320 MET B C 1
ATOM 5052 O O . MET B 1 320 ? -4.102 18.906 -10.742 1 86.62 320 MET B O 1
ATOM 5056 N N . LEU B 1 321 ? -5.086 20.469 -12.031 1 87.94 321 LEU B N 1
ATOM 5057 C CA . LEU B 1 321 ? -5.262 19.516 -13.133 1 87.94 321 LEU B CA 1
ATOM 5058 C C . LEU B 1 321 ? -3.912 19.109 -13.711 1 87.94 321 LEU B C 1
ATOM 5060 O O . LEU B 1 321 ? -3.73 17.953 -14.102 1 87.94 321 LEU B O 1
ATOM 5064 N N . LEU B 1 322 ? -3.049 20.047 -13.789 1 91.94 322 LEU B N 1
ATOM 5065 C CA . LEU B 1 322 ? -1.719 19.75 -14.305 1 91.94 322 LEU B CA 1
ATOM 5066 C C . LEU B 1 322 ? -0.984 18.781 -13.383 1 91.94 322 LEU B C 1
ATOM 5068 O O . LEU B 1 322 ? -0.343 17.828 -13.844 1 91.94 322 LEU B O 1
ATOM 5072 N N . VAL B 1 323 ? -1.08 19.047 -12.117 1 92.19 323 VAL B N 1
ATOM 5073 C CA . VAL B 1 323 ? -0.44 18.172 -11.141 1 92.19 323 VAL B CA 1
ATOM 5074 C C . VAL B 1 323 ? -1.011 16.766 -11.266 1 92.19 323 VAL B C 1
ATOM 5076 O O . VAL B 1 323 ? -0.265 15.781 -11.242 1 92.19 323 VAL B O 1
ATOM 5079 N N . PHE B 1 324 ? -2.293 16.719 -11.414 1 92 324 PHE B N 1
ATOM 5080 C CA . PHE B 1 324 ? -2.979 15.438 -11.562 1 92 324 PHE B CA 1
ATOM 5081 C C . PHE B 1 324 ? -2.482 14.703 -12.805 1 92 324 PHE B C 1
ATOM 5083 O O . PHE B 1 324 ? -2.234 13.492 -12.75 1 92 324 PHE B O 1
ATOM 5090 N N . VAL B 1 325 ? -2.352 15.359 -13.883 1 94.25 325 VAL B N 1
ATOM 5091 C CA . VAL B 1 325 ? -1.927 14.75 -15.141 1 94.25 325 VAL B CA 1
ATOM 5092 C C . VAL B 1 325 ? -0.477 14.281 -15.023 1 94.25 325 VAL B C 1
ATOM 5094 O O . VAL B 1 325 ? -0.136 13.188 -15.469 1 94.25 325 VAL B O 1
ATOM 5097 N N . ILE B 1 326 ? 0.356 15.086 -14.445 1 94.25 326 ILE B N 1
ATOM 5098 C CA . ILE B 1 326 ? 1.767 14.742 -14.289 1 94.25 326 ILE B CA 1
ATOM 5099 C C . ILE B 1 326 ? 1.902 13.477 -13.445 1 94.25 326 ILE B C 1
ATOM 5101 O O . ILE B 1 326 ? 2.613 12.547 -13.82 1 94.25 326 ILE B O 1
ATOM 5105 N N . GLN B 1 327 ? 1.188 13.43 -12.375 1 94.44 327 GLN B N 1
ATOM 5106 C CA . GLN B 1 327 ? 1.292 12.305 -11.453 1 94.44 327 GLN B CA 1
ATOM 5107 C C . GLN B 1 327 ? 0.706 11.039 -12.07 1 94.44 327 GLN B C 1
ATOM 5109 O O . GLN B 1 327 ? 1.286 9.953 -11.953 1 94.44 327 GLN B O 1
ATOM 5114 N N . ASN B 1 328 ? -0.417 11.164 -12.734 1 96.12 328 ASN B N 1
ATOM 5115 C CA . ASN B 1 328 ? -1.02 10.008 -13.383 1 96.12 328 ASN B CA 1
ATOM 5116 C C . ASN B 1 328 ? -0.138 9.484 -14.516 1 96.12 328 ASN B C 1
ATOM 5118 O O . ASN B 1 328 ? -0.016 8.273 -14.695 1 96.12 328 ASN B O 1
ATOM 5122 N N . SER B 1 329 ? 0.412 10.375 -15.266 1 96.19 329 SER B N 1
ATOM 5123 C CA . SER B 1 329 ? 1.308 9.945 -16.344 1 96.19 329 SER B CA 1
ATOM 5124 C C . SER B 1 329 ? 2.518 9.203 -15.789 1 96.19 329 SER B C 1
ATOM 5126 O O . SER B 1 329 ? 2.953 8.203 -16.359 1 96.19 329 SER B O 1
ATOM 5128 N N . GLY B 1 330 ? 3.084 9.703 -14.703 1 94 330 GLY B N 1
ATOM 5129 C CA . GLY B 1 330 ? 4.199 9.016 -14.07 1 94 330 GLY B CA 1
ATOM 5130 C C . GLY B 1 330 ? 3.859 7.605 -13.633 1 94 330 GLY B C 1
ATOM 5131 O O . GLY B 1 330 ? 4.598 6.664 -13.938 1 94 330 GLY B O 1
ATOM 5132 N N . ILE B 1 331 ? 2.729 7.434 -12.969 1 96 331 ILE B N 1
ATOM 5133 C CA . ILE B 1 331 ? 2.301 6.129 -12.477 1 96 331 ILE B CA 1
ATOM 5134 C C . ILE B 1 331 ? 2.078 5.18 -13.648 1 96 331 ILE B C 1
ATOM 5136 O O . ILE B 1 331 ? 2.566 4.047 -13.641 1 96 331 ILE B O 1
ATOM 5140 N N . VAL B 1 332 ? 1.382 5.652 -14.695 1 96.88 332 VAL B N 1
ATOM 5141 C CA . VAL B 1 332 ? 0.995 4.824 -15.828 1 96.88 332 VAL B CA 1
ATOM 5142 C C . VAL B 1 332 ? 2.236 4.426 -16.625 1 96.88 332 VAL B C 1
ATOM 5144 O O . VAL B 1 332 ? 2.375 3.27 -17.031 1 96.88 332 VAL B O 1
ATOM 5147 N N . ILE B 1 333 ? 3.143 5.34 -16.859 1 94.38 333 ILE B N 1
ATOM 5148 C CA . ILE B 1 333 ? 4.371 5.039 -17.578 1 94.38 333 ILE B CA 1
ATOM 5149 C C . ILE B 1 333 ? 5.191 4.008 -16.812 1 94.38 333 ILE B C 1
ATOM 5151 O O . ILE B 1 333 ? 5.711 3.057 -17.391 1 94.38 333 ILE B O 1
ATOM 5155 N N . GLY B 1 334 ? 5.359 4.234 -15.516 1 91 334 GLY B N 1
ATOM 5156 C CA . GLY B 1 334 ? 6.055 3.252 -14.695 1 91 334 GLY B CA 1
ATOM 5157 C C . GLY B 1 334 ? 5.449 1.863 -14.789 1 91 334 GLY B C 1
ATOM 5158 O O . GLY B 1 334 ? 6.172 0.878 -14.961 1 91 334 GLY B O 1
ATOM 5159 N N . PHE B 1 335 ? 4.121 1.796 -14.719 1 94.44 335 PHE B N 1
ATOM 5160 C CA . PHE B 1 335 ? 3.398 0.536 -14.836 1 94.44 335 PHE B CA 1
ATOM 5161 C C . PHE B 1 335 ? 3.643 -0.104 -16.203 1 94.44 335 PHE B C 1
ATOM 5163 O O . PHE B 1 335 ? 3.93 -1.3 -16.281 1 94.44 335 PHE B O 1
ATOM 5170 N N . LEU B 1 336 ? 3.543 0.644 -17.203 1 93.12 336 LEU B N 1
ATOM 5171 C CA . LEU B 1 336 ? 3.672 0.135 -18.578 1 93.12 336 LEU B CA 1
ATOM 5172 C C . LEU B 1 336 ? 5.09 -0.362 -18.828 1 93.12 336 LEU B C 1
ATOM 5174 O O . LEU B 1 336 ? 5.285 -1.355 -19.531 1 93.12 336 LEU B O 1
ATOM 5178 N N . ILE B 1 337 ? 6.094 0.291 -18.328 1 86.69 337 ILE B N 1
ATOM 5179 C CA . ILE B 1 337 ? 7.48 -0.129 -18.5 1 86.69 337 ILE B CA 1
ATOM 5180 C C . ILE B 1 337 ? 7.668 -1.527 -17.906 1 86.69 337 ILE B C 1
ATOM 5182 O O . ILE B 1 337 ? 8.211 -2.416 -18.578 1 86.69 337 ILE B O 1
ATOM 5186 N N . ILE B 1 338 ? 7.184 -1.749 -16.688 1 86.88 338 ILE B N 1
ATOM 5187 C CA . ILE B 1 338 ? 7.379 -3.031 -16.016 1 86.88 338 ILE B CA 1
ATOM 5188 C C . ILE B 1 338 ? 6.52 -4.102 -16.688 1 86.88 338 ILE B C 1
ATOM 5190 O O . ILE B 1 338 ? 6.957 -5.242 -16.859 1 86.88 338 ILE B O 1
ATOM 5194 N N . LEU B 1 339 ? 5.289 -3.725 -17.078 1 89.88 339 LEU B N 1
ATOM 5195 C CA . LEU B 1 339 ? 4.422 -4.672 -17.766 1 89.88 339 LEU B CA 1
ATOM 5196 C C . LEU B 1 339 ? 5.066 -5.145 -19.078 1 89.88 339 LEU B C 1
ATOM 5198 O O . LEU B 1 339 ? 5.004 -6.328 -19.406 1 89.88 339 LEU B O 1
ATOM 5202 N N . CYS B 1 340 ? 5.664 -4.23 -19.797 1 86.81 340 CYS B N 1
ATOM 5203 C CA . CYS B 1 340 ? 6.348 -4.57 -21.047 1 86.81 340 CYS B CA 1
ATOM 5204 C C . CYS B 1 340 ? 7.527 -5.5 -20.781 1 86.81 340 CYS B C 1
ATOM 5206 O O . CYS B 1 340 ? 7.766 -6.438 -21.547 1 86.81 340 CYS B O 1
ATOM 5208 N N . LEU B 1 341 ? 8.227 -5.301 -19.766 1 80.44 341 LEU B N 1
ATOM 5209 C CA . LEU B 1 341 ? 9.352 -6.156 -19.406 1 80.44 341 LEU B CA 1
ATOM 5210 C C . LEU B 1 341 ? 8.875 -7.562 -19.062 1 80.44 341 LEU B C 1
ATOM 5212 O O . LEU B 1 341 ? 9.516 -8.547 -19.438 1 80.44 341 LEU B O 1
ATOM 5216 N N . VAL B 1 342 ? 7.781 -7.652 -18.328 1 83.19 342 VAL B N 1
ATOM 5217 C CA . VAL B 1 342 ? 7.25 -8.945 -17.922 1 83.19 342 VAL B CA 1
ATOM 5218 C C . VAL B 1 342 ? 6.738 -9.703 -19.141 1 83.19 342 VAL B C 1
ATOM 5220 O O . VAL B 1 342 ? 6.934 -10.922 -19.25 1 83.19 342 VAL B O 1
ATOM 5223 N N . GLN B 1 343 ? 6.113 -9.047 -20.078 1 81.88 343 GLN B N 1
ATOM 5224 C CA . GLN B 1 343 ? 5.516 -9.688 -21.25 1 81.88 343 GLN B CA 1
ATOM 5225 C C . GLN B 1 343 ? 6.582 -10.078 -22.266 1 81.88 343 GLN B C 1
ATOM 5227 O O . GLN B 1 343 ? 6.477 -11.117 -22.906 1 81.88 343 GLN B O 1
ATOM 5232 N N . TYR B 1 344 ? 7.594 -9.312 -22.344 1 73.69 344 TYR B N 1
ATOM 5233 C CA . TYR B 1 344 ? 8.547 -9.539 -23.422 1 73.69 344 TYR B CA 1
ATOM 5234 C C . TYR B 1 344 ? 9.914 -9.945 -22.875 1 73.69 344 TYR B C 1
ATOM 5236 O O . TYR B 1 344 ? 10.859 -10.156 -23.625 1 73.69 344 TYR B O 1
ATOM 5244 N N . GLY B 1 345 ? 10.047 -9.898 -21.594 1 62.38 345 GLY B N 1
ATOM 5245 C CA . GLY B 1 345 ? 11.336 -10.219 -20.984 1 62.38 345 GLY B CA 1
ATOM 5246 C C . GLY B 1 345 ? 11.828 -11.609 -21.328 1 62.38 345 GLY B C 1
ATOM 5247 O O . GLY B 1 345 ? 13.031 -11.836 -21.469 1 62.38 345 GLY B O 1
ATOM 5248 N N . GLY B 1 346 ? 10.984 -12.57 -21.266 1 55.12 346 GLY B N 1
ATOM 5249 C CA . GLY B 1 346 ? 11.445 -13.898 -21.656 1 55.12 346 GLY B CA 1
ATOM 5250 C C . GLY B 1 346 ? 12.031 -13.945 -23.047 1 55.12 346 GLY B C 1
ATOM 5251 O O . GLY B 1 346 ? 12.781 -14.867 -23.375 1 55.12 346 GLY B O 1
ATOM 5252 N N . GLU B 1 347 ? 11.617 -13.062 -23.781 1 50.12 347 GLU B N 1
ATOM 5253 C CA . GLU B 1 347 ? 12.102 -13.062 -25.156 1 50.12 347 GLU B CA 1
ATOM 5254 C C . GLU B 1 347 ? 13.445 -12.344 -25.266 1 50.12 347 GLU B C 1
ATOM 5256 O O . GLU B 1 347 ? 14.133 -12.477 -26.281 1 50.12 347 GLU B O 1
ATOM 5261 N N . ILE B 1 348 ? 13.742 -11.617 -24.266 1 44.19 348 ILE B N 1
ATOM 5262 C CA . ILE B 1 348 ? 15 -10.891 -24.375 1 44.19 348 ILE B CA 1
ATOM 5263 C C . ILE B 1 348 ? 16.156 -11.797 -23.969 1 44.19 348 ILE B C 1
ATOM 5265 O O . ILE B 1 348 ? 16.328 -12.117 -22.781 1 44.19 348 ILE B O 1
ATOM 5269 N N . GLN B 1 349 ? 16.344 -12.836 -24.625 1 43.38 349 GLN B N 1
ATOM 5270 C CA . GLN B 1 349 ? 17.547 -13.656 -24.531 1 43.38 349 GLN B CA 1
ATOM 5271 C C . GLN B 1 349 ? 18.812 -12.805 -24.656 1 43.38 349 GLN B C 1
ATOM 5273 O O . GLN B 1 349 ? 19 -12.109 -25.656 1 43.38 349 GLN B O 1
ATOM 5278 N N . VAL B 1 350 ? 19.047 -12.219 -23.453 1 38.44 350 VAL B N 1
ATOM 5279 C CA . VAL B 1 350 ? 20.406 -11.695 -23.609 1 38.44 350 VAL B CA 1
ATOM 5280 C C . VAL B 1 350 ? 21.422 -12.82 -23.406 1 38.44 350 VAL B C 1
ATOM 5282 O O . VAL B 1 350 ? 21.266 -13.664 -22.531 1 38.44 350 VAL B O 1
#

Nearest PDB structures (foldseek):
  8czj-assembly1_A  TM=7.055E-01  e=9.744E-06  Bordetella bronchiseptica RB50
  6pgi-assembly1_A  TM=7.037E-01  e=2.915E-05  Bordetella bronchiseptica
  5tsb-assembly1_A  TM=7.192E-01  e=4.443E-05  Bordetella bronchiseptica RB50
  8czj-assembly1_B  TM=5.507E-01  e=2.994E-06  Bordetella bronchiseptica RB50
  6tha-assembly1_A  TM=2.088E-01  e=6.087E-01  Homo sapiens

InterPro domains:
  IPR003689 Zinc/iron permease [PF02535] (43-340)
  IPR050799 Zinc Iron Protein (ZIP) Transporter [PTHR12191] (2-349)

Radius of gyration: 32.35 Å; Cα contacts (8 Å, |Δi|>4): 915; chains: 2; bounding box: 60×141×88 Å